Protein AF-A0A7S2PZK2-F1 (afdb_monomer_lite)

Sequence (388 aa):
EVLLDWRWVRRPYMWLWLGFLLGCAALLGAALAYDSWVRKHWWRDECFIMDVPQHLRAPHGCESVRAFCRWQFRAWKALPRASARAFGPRAMVDSVRLRSPVLGVQALLAQRHGLHVEVIQNHVWGAEGYVQLDLASVSHGDLGLVLDAARRDVPSAYAEFFSRLDRRQRLWILFCAVHPAAQVGQFTLRITAAKRAKLLVDCMIGSMTLSSIFIGVLGSATSLRSPDDCASSDAGLALVARFVTCTFFCALVVKVPLALVSIGLRTARGFVHYDALGPRTKRTQLRRWRLGDIAFWTISWILTAALCAYMTAFLANLHKADAFQWAIVFGTVVSKHFVVLPLFLAAHMVFACDITQSRYPDVARFGDPRMCLVMEAADPHPKVEELS

Foldseek 3Di:
DVPDPCVLVPDVVVVVLVVLVVVLVVLLVVLVVLLVVCCVAQDDLCLLAAAQPPVPDDDDDPVVVVVVVCVVVCVVVCVPPVVPPVQPPVNVLVVLLAVLLLLLLLLQLCVVLLAASVCCCQAQQNVPPDRSPCSSLVVHPPVVVSSVVSNVCSVVSLCCRLPPDDLVRSLVSLLLNLFLSNNLRRDDHFAGSSLSSLLLSQLLLQLLLQLLVVCVVVVVFDFQPDDPVSHDPCPDPVLLVVSLVSSVVSSVVSVVVSVCLCRVLSNTRHRDYNVVQDDPGSVVVVVSNVVSVVSSVVVSVVSSVVSSVSVVVSSSGTHPSCSVVSVSNSCSSVCCNRPVVSSVSSNVSSVSVVVSCVVPVVCSNQNDVVSVPRVVPPDDDVVVVVVD

Secondary structure (DSSP, 8-state):
-GGG-GGGTT-HHHHHHHHHHHHHHHHHHHHHHHHHHHHHHT--GGGGEE---GGGPPPPSHHHHHHHHHHHHHHHHHHHHTTTTTS-HHHHHHHHHHHHHHHHHHHHHHHHHTB-HHHIIIIII-TTS----SHHHHT-HHHHHHHHHHHHTHHHHHHIIIII--HHHHHHHHHHHH-HHHHHHSB-SSS-HHHHHHHHHHHHHHHHHHHHHHHHHTT-S-BTTS-GGGS----SHHHHHHHHHHHHHHHHHHHHHHHHHHHHTT-S---EEHHHH-TTHHHHHHHHHHHHHHHHHHHHHHHHHHHHHHHHHHHHHB-STTHHHHHHHHHHHHHIIIIIHHHHHHHHHHHHHHHHHHH-HHHHHH--GGGT-----SS--TTSTT--

pLDDT: mean 82.08, std 16.83, range [34.78, 98.12]

Radius of gyration: 24.7 Å; chains: 1; bounding box: 56×51×89 Å

Structure (mmCIF, N/CA/C/O backbone):
data_AF-A0A7S2PZK2-F1
#
_entry.id   AF-A0A7S2PZK2-F1
#
loop_
_atom_site.group_PDB
_atom_site.id
_atom_site.type_symbol
_atom_site.label_atom_id
_atom_site.label_alt_id
_atom_site.label_comp_id
_atom_site.label_asym_id
_atom_site.label_entity_id
_atom_site.label_seq_id
_atom_site.pdbx_PDB_ins_code
_atom_site.Cartn_x
_atom_site.Cartn_y
_atom_site.Cartn_z
_atom_site.occupancy
_atom_site.B_iso_or_equiv
_atom_site.auth_seq_id
_atom_site.auth_comp_id
_atom_site.auth_asym_id
_atom_site.auth_atom_id
_atom_site.pdbx_PDB_model_num
ATOM 1 N N . GLU A 1 1 ? 6.548 11.453 -40.627 1.00 48.62 1 GLU A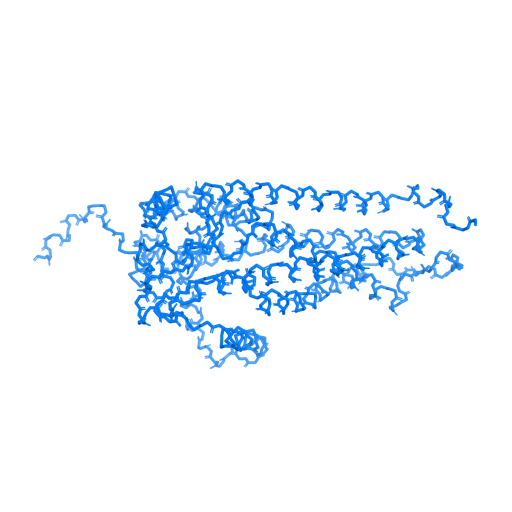 N 1
ATOM 2 C CA . GLU A 1 1 ? 6.796 10.007 -40.844 1.00 48.62 1 GLU A CA 1
ATOM 3 C C . GLU A 1 1 ? 7.460 9.266 -39.673 1.00 48.62 1 GLU A C 1
ATOM 5 O O . GLU A 1 1 ? 7.258 8.070 -39.561 1.00 48.62 1 GLU A O 1
ATOM 10 N N . VAL A 1 2 ? 8.150 9.927 -38.730 1.00 51.34 2 VAL A N 1
ATOM 11 C CA . VAL A 1 2 ? 8.796 9.248 -37.574 1.00 51.34 2 VAL A CA 1
ATOM 12 C C . VAL A 1 2 ? 7.813 8.800 -36.465 1.00 51.34 2 VAL A C 1
ATOM 14 O O . VAL A 1 2 ? 8.166 8.002 -35.604 1.00 51.34 2 VAL A O 1
ATOM 17 N N . LEU A 1 3 ? 6.562 9.273 -36.474 1.00 51.50 3 LEU A N 1
ATOM 18 C CA . LEU A 1 3 ? 5.630 9.107 -35.346 1.00 51.50 3 LEU A CA 1
ATOM 19 C C . LEU A 1 3 ? 4.824 7.794 -35.327 1.00 51.50 3 LEU A C 1
ATOM 21 O O . LEU A 1 3 ? 4.176 7.514 -34.324 1.00 51.50 3 LEU A O 1
ATOM 25 N N . LEU A 1 4 ? 4.866 6.977 -36.384 1.00 57.31 4 LEU A N 1
ATOM 26 C CA . LEU A 1 4 ? 4.028 5.771 -36.517 1.00 57.31 4 LEU A CA 1
ATOM 27 C C . LEU A 1 4 ? 4.799 4.571 -37.088 1.00 57.31 4 LEU A C 1
ATOM 29 O O . LEU A 1 4 ? 4.244 3.747 -37.812 1.00 57.31 4 LEU A O 1
ATOM 33 N N . ASP A 1 5 ? 6.090 4.444 -36.770 1.00 65.56 5 ASP A N 1
ATOM 34 C CA . ASP A 1 5 ? 6.808 3.214 -37.102 1.00 65.56 5 ASP A CA 1
ATOM 35 C C . ASP A 1 5 ? 6.325 2.081 -36.177 1.00 65.56 5 ASP A C 1
ATOM 37 O O . ASP A 1 5 ? 6.736 1.953 -35.024 1.00 65.56 5 ASP A O 1
ATOM 41 N N . TRP A 1 6 ? 5.403 1.250 -36.669 1.00 67.06 6 TRP A N 1
ATOM 42 C CA . TRP A 1 6 ? 4.785 0.128 -35.943 1.00 67.06 6 TRP A CA 1
ATOM 43 C C . TRP A 1 6 ? 5.792 -0.879 -35.357 1.00 67.06 6 TRP A C 1
ATOM 45 O O . TRP A 1 6 ? 5.429 -1.734 -34.544 1.00 67.06 6 TRP A O 1
ATOM 55 N N . ARG A 1 7 ? 7.075 -0.776 -35.720 1.00 71.94 7 ARG A N 1
ATOM 56 C CA . ARG A 1 7 ? 8.180 -1.571 -35.169 1.00 71.94 7 ARG A CA 1
ATOM 57 C C . ARG A 1 7 ? 8.302 -1.476 -33.643 1.00 71.94 7 ARG A C 1
ATOM 59 O O . ARG A 1 7 ? 8.771 -2.438 -33.033 1.00 71.94 7 ARG A O 1
ATOM 66 N N . TRP A 1 8 ? 7.856 -0.388 -33.011 1.00 66.25 8 TRP A N 1
ATOM 67 C CA . TRP A 1 8 ? 7.874 -0.251 -31.544 1.00 66.25 8 TRP A CA 1
ATOM 68 C C . TRP A 1 8 ? 6.895 -1.195 -30.839 1.00 66.25 8 TRP A C 1
ATOM 70 O O . TRP A 1 8 ? 7.238 -1.783 -29.814 1.00 66.25 8 TRP A O 1
ATOM 80 N N . VAL A 1 9 ? 5.708 -1.401 -31.419 1.00 70.00 9 VAL A N 1
ATOM 81 C CA . VAL A 1 9 ? 4.654 -2.266 -30.857 1.00 70.00 9 VAL A CA 1
ATOM 82 C C . VAL A 1 9 ? 5.096 -3.731 -30.821 1.00 70.00 9 VAL A C 1
ATOM 84 O O . VAL A 1 9 ? 4.629 -4.504 -29.997 1.00 70.00 9 VAL A O 1
ATOM 87 N N . ARG A 1 10 ? 6.054 -4.141 -31.659 1.00 76.88 10 ARG A N 1
ATOM 88 C CA . ARG A 1 10 ? 6.563 -5.523 -31.661 1.00 76.88 10 ARG A CA 1
ATOM 89 C C . ARG A 1 10 ? 7.516 -5.844 -30.507 1.00 76.88 10 ARG A C 1
ATOM 91 O O . ARG A 1 10 ? 7.931 -6.993 -30.379 1.00 76.88 10 ARG A O 1
ATOM 98 N N . ARG A 1 11 ? 7.897 -4.870 -29.674 1.00 86.44 11 ARG A N 1
ATOM 99 C CA . ARG A 1 11 ? 8.867 -5.099 -28.595 1.00 86.44 11 ARG A CA 1
ATOM 100 C C . ARG A 1 11 ? 8.163 -5.640 -27.337 1.00 86.44 11 ARG A C 1
ATOM 102 O O . ARG A 1 11 ? 7.216 -5.013 -26.863 1.00 86.44 11 ARG A O 1
ATOM 109 N N . PRO A 1 12 ? 8.617 -6.764 -26.750 1.00 89.81 12 PRO A N 1
ATOM 110 C CA . PRO A 1 12 ? 7.914 -7.434 -25.647 1.00 89.81 12 PRO A CA 1
ATOM 111 C C . PRO A 1 12 ? 7.787 -6.564 -24.388 1.00 89.81 12 PRO A C 1
ATOM 113 O O . PRO A 1 12 ? 6.789 -6.636 -23.677 1.00 89.81 12 PRO A O 1
ATOM 116 N N . TYR A 1 13 ? 8.754 -5.682 -24.132 1.00 91.38 13 TYR A N 1
ATOM 117 C CA . TYR A 1 13 ? 8.702 -4.769 -22.990 1.00 91.38 13 TYR A CA 1
ATOM 118 C C . TYR A 1 13 ? 7.620 -3.688 -23.108 1.00 91.38 13 TYR A C 1
ATOM 120 O O . TYR A 1 13 ? 7.096 -3.247 -22.089 1.00 91.38 13 TYR A O 1
ATOM 128 N N . MET A 1 14 ? 7.231 -3.289 -24.326 1.00 92.44 14 MET A N 1
ATOM 129 C CA . MET A 1 14 ? 6.117 -2.354 -24.516 1.00 92.44 14 MET A CA 1
ATOM 130 C C . MET A 1 14 ? 4.790 -3.015 -24.142 1.00 92.44 14 MET A C 1
ATOM 132 O O . MET A 1 14 ? 3.957 -2.383 -23.499 1.00 92.44 14 MET A O 1
ATOM 136 N N . TRP A 1 15 ? 4.620 -4.302 -24.462 1.00 93.69 15 TRP A N 1
ATOM 137 C CA . TRP A 1 15 ? 3.465 -5.083 -24.013 1.00 93.69 15 TRP A CA 1
ATOM 138 C C . TRP A 1 15 ? 3.445 -5.264 -22.499 1.00 93.69 15 TRP A C 1
ATOM 140 O O . TRP A 1 15 ? 2.386 -5.128 -21.893 1.00 93.69 15 TRP A O 1
ATOM 150 N N . LEU A 1 16 ? 4.603 -5.508 -21.877 1.00 94.69 16 LEU A N 1
ATOM 151 C CA . LEU A 1 16 ? 4.699 -5.594 -20.419 1.00 94.69 16 LEU A CA 1
ATOM 152 C C . LEU A 1 16 ? 4.337 -4.255 -19.752 1.00 94.69 16 LEU A C 1
ATOM 154 O O . LEU A 1 16 ? 3.577 -4.238 -18.784 1.00 94.69 16 LEU A O 1
ATOM 158 N N . TRP A 1 17 ? 4.815 -3.133 -20.298 1.00 96.00 17 TRP A N 1
ATOM 159 C CA . TRP A 1 17 ? 4.452 -1.791 -19.836 1.00 96.00 17 TRP A CA 1
ATOM 160 C C . TRP A 1 17 ? 2.958 -1.495 -20.014 1.00 96.00 17 TRP A C 1
ATOM 162 O O . TRP A 1 17 ? 2.304 -1.042 -19.075 1.00 96.00 17 TRP A O 1
ATOM 172 N N . LEU A 1 18 ? 2.386 -1.807 -21.179 1.00 96.06 18 LEU A N 1
ATOM 173 C CA . LEU A 1 18 ? 0.956 -1.636 -21.439 1.00 96.06 18 LEU A CA 1
ATOM 174 C C . LEU A 1 18 ? 0.105 -2.505 -20.506 1.00 96.06 18 LEU A C 1
ATOM 176 O O . LEU A 1 18 ? -0.847 -2.009 -19.907 1.00 96.06 18 LEU A O 1
ATOM 180 N N . GLY A 1 19 ? 0.466 -3.778 -20.333 1.00 96.50 19 GLY A N 1
ATOM 181 C CA . GLY A 1 19 ? -0.201 -4.688 -19.403 1.00 96.50 19 GLY A CA 1
ATOM 182 C C . GLY A 1 19 ? -0.147 -4.178 -17.963 1.00 96.50 19 GLY A C 1
ATOM 183 O O . GLY A 1 19 ? -1.149 -4.222 -17.252 1.00 96.50 19 GLY A O 1
ATOM 184 N N . PHE A 1 20 ? 0.985 -3.603 -17.551 1.00 97.00 20 PHE A N 1
ATOM 185 C CA . PHE A 1 20 ? 1.113 -2.945 -16.253 1.00 97.00 20 PHE A CA 1
ATOM 186 C C . PHE A 1 20 ? 0.195 -1.722 -16.116 1.00 97.00 20 PHE A C 1
ATOM 188 O O . PHE A 1 20 ? -0.473 -1.580 -15.089 1.00 97.00 20 PHE A O 1
ATOM 195 N N . LEU A 1 21 ? 0.112 -0.861 -17.136 1.00 97.62 21 LEU A N 1
ATOM 196 C CA . LEU A 1 21 ? -0.800 0.288 -17.133 1.00 97.62 21 LEU A CA 1
ATOM 197 C C . LEU A 1 21 ? -2.267 -0.147 -17.058 1.00 97.62 21 LEU A C 1
ATOM 199 O O . LEU A 1 21 ? -3.030 0.425 -16.278 1.00 97.62 21 LEU A O 1
ATOM 203 N N . LEU A 1 22 ? -2.649 -1.186 -17.806 1.00 97.81 22 LEU A N 1
ATOM 204 C CA . LEU A 1 22 ? -3.986 -1.778 -17.743 1.00 97.81 22 LEU A CA 1
ATOM 205 C C . LEU A 1 22 ? -4.276 -2.357 -16.353 1.00 97.81 22 LEU A C 1
ATOM 207 O O . LEU A 1 22 ? -5.345 -2.105 -15.803 1.00 97.81 22 LEU A O 1
ATOM 211 N N . GLY A 1 23 ? -3.315 -3.054 -15.743 1.00 96.94 23 GLY A N 1
ATOM 212 C CA . GLY A 1 23 ? -3.432 -3.549 -14.369 1.00 96.94 23 GLY A CA 1
ATOM 213 C C . GLY A 1 23 ? -3.600 -2.422 -13.344 1.00 96.94 23 GLY A C 1
ATOM 214 O O . GLY A 1 23 ? -4.456 -2.508 -12.464 1.00 96.94 23 GLY A O 1
ATOM 215 N N . CYS A 1 24 ? -2.848 -1.325 -13.484 1.00 97.12 24 CYS A N 1
ATOM 216 C CA . CYS A 1 24 ? -3.005 -0.135 -12.643 1.00 97.12 24 CYS A CA 1
ATOM 217 C C . CYS A 1 24 ? -4.382 0.518 -12.821 1.00 97.12 24 CYS A C 1
ATOM 219 O O . CYS A 1 24 ? -5.011 0.904 -11.834 1.00 97.12 24 CYS A O 1
ATOM 221 N N . ALA A 1 25 ? -4.859 0.628 -14.063 1.00 97.62 25 ALA A N 1
ATOM 222 C CA . ALA A 1 25 ? -6.176 1.174 -14.373 1.00 97.62 25 ALA A CA 1
ATOM 223 C C . ALA A 1 25 ? -7.301 0.291 -13.811 1.00 97.62 25 ALA A C 1
ATOM 225 O O . ALA A 1 25 ? -8.237 0.817 -13.213 1.00 97.62 25 ALA A O 1
ATOM 226 N N . ALA A 1 26 ? -7.180 -1.035 -13.922 1.00 97.75 26 ALA A N 1
ATOM 227 C CA . ALA A 1 26 ? -8.124 -1.991 -13.347 1.00 97.75 26 ALA A CA 1
ATOM 228 C C . ALA A 1 26 ? -8.159 -1.905 -11.814 1.00 97.75 26 ALA A C 1
ATOM 230 O O . ALA A 1 26 ? -9.240 -1.822 -11.232 1.00 97.75 26 ALA A O 1
ATOM 231 N N . LEU A 1 27 ? -6.994 -1.840 -11.157 1.00 96.81 27 LEU A N 1
ATOM 232 C CA . LEU A 1 27 ? -6.902 -1.652 -9.705 1.00 96.81 27 LEU A CA 1
ATOM 233 C C . LEU A 1 27 ? -7.563 -0.338 -9.265 1.00 96.81 27 LEU A C 1
ATOM 235 O O . LEU A 1 27 ? -8.315 -0.320 -8.292 1.00 96.81 27 LEU A O 1
ATOM 239 N N . LEU A 1 28 ? -7.305 0.759 -9.982 1.00 97.75 28 LEU A N 1
ATOM 240 C CA . LEU A 1 28 ? -7.897 2.061 -9.678 1.00 97.75 28 LEU A CA 1
ATOM 241 C C . LEU A 1 28 ? -9.412 2.070 -9.920 1.00 97.75 28 LEU A C 1
ATOM 243 O O . LEU A 1 28 ? -10.152 2.607 -9.099 1.00 97.75 28 LEU A O 1
ATOM 247 N N . GLY A 1 29 ? -9.877 1.449 -11.006 1.00 97.81 29 GLY A N 1
ATOM 248 C CA . GLY A 1 29 ? -11.297 1.290 -11.317 1.00 97.81 29 GLY A CA 1
ATOM 249 C C . GLY A 1 29 ? -12.032 0.476 -10.254 1.00 97.81 29 GLY A C 1
ATOM 250 O O . GLY A 1 29 ? -13.060 0.921 -9.746 1.00 97.81 29 GLY A O 1
ATOM 251 N N . ALA A 1 30 ? -11.464 -0.660 -9.838 1.00 97.44 30 ALA A N 1
ATOM 252 C CA . ALA A 1 30 ? -11.997 -1.473 -8.746 1.00 97.44 30 ALA A CA 1
ATOM 253 C C . ALA A 1 30 ? -12.039 -0.691 -7.423 1.00 97.44 30 ALA A C 1
ATOM 255 O O . ALA A 1 30 ? -13.042 -0.727 -6.713 1.00 97.44 30 ALA A O 1
ATOM 256 N N . ALA A 1 31 ? -10.991 0.078 -7.117 1.00 97.12 31 ALA A N 1
ATOM 257 C CA . ALA A 1 31 ? -10.937 0.906 -5.917 1.00 97.12 31 ALA A CA 1
ATOM 258 C C . ALA A 1 31 ? -11.957 2.061 -5.936 1.00 97.12 31 ALA A C 1
ATOM 260 O O . ALA A 1 31 ? -12.529 2.384 -4.898 1.00 97.12 31 ALA A O 1
ATOM 261 N N . LEU A 1 32 ? -12.216 2.667 -7.100 1.00 96.81 32 LEU A N 1
ATOM 262 C CA . LEU A 1 32 ? -13.259 3.686 -7.284 1.00 96.81 32 LEU A CA 1
ATOM 263 C C . LEU A 1 32 ? -14.666 3.095 -7.142 1.00 96.81 32 LEU A C 1
ATOM 265 O O . LEU A 1 32 ? -15.524 3.714 -6.512 1.00 96.81 32 LEU A O 1
ATOM 269 N N . ALA A 1 33 ? -14.897 1.902 -7.695 1.00 97.00 33 ALA A N 1
ATOM 270 C CA . ALA A 1 33 ? -16.160 1.183 -7.548 1.00 97.00 33 ALA A CA 1
ATOM 271 C C . ALA A 1 33 ? -16.412 0.799 -6.081 1.00 97.00 33 ALA A C 1
ATOM 273 O O . ALA A 1 33 ? -17.498 1.053 -5.557 1.00 97.00 33 ALA A O 1
ATOM 274 N N . TYR A 1 34 ? -15.389 0.272 -5.401 1.00 95.94 34 TYR A N 1
ATOM 275 C CA . TYR A 1 34 ? -15.445 -0.032 -3.972 1.00 95.94 34 TYR A CA 1
ATOM 276 C C . TYR A 1 34 ? -15.707 1.226 -3.142 1.00 95.94 34 TYR A C 1
ATOM 278 O O . TYR A 1 34 ? -16.620 1.228 -2.321 1.00 95.94 34 TYR A O 1
ATOM 286 N N . ASP A 1 35 ? -14.991 2.326 -3.404 1.00 94.62 35 ASP A N 1
ATOM 287 C CA . ASP A 1 35 ? -15.256 3.607 -2.748 1.00 94.62 35 ASP A CA 1
ATOM 288 C C . ASP A 1 35 ? -16.708 4.033 -2.958 1.00 94.62 35 ASP A C 1
ATOM 290 O O . ASP A 1 35 ? -17.385 4.337 -1.985 1.00 94.62 35 ASP A O 1
ATOM 294 N N . SER A 1 36 ? -17.216 4.024 -4.193 1.00 94.62 36 SER A N 1
ATOM 295 C CA . SER A 1 36 ? -18.606 4.391 -4.493 1.00 94.62 36 SER A CA 1
ATOM 296 C C . SER A 1 36 ? -19.611 3.563 -3.684 1.00 94.62 36 SER A C 1
ATOM 298 O O . SER A 1 36 ? -20.526 4.127 -3.076 1.00 94.62 36 SER A O 1
ATOM 300 N N . TRP A 1 37 ? -19.397 2.246 -3.605 1.00 94.94 37 TRP A N 1
ATOM 301 C CA . TRP A 1 37 ? -20.218 1.347 -2.797 1.00 94.94 37 TRP A CA 1
ATOM 302 C C . TRP A 1 37 ? -20.138 1.688 -1.303 1.00 94.94 37 TRP A C 1
ATOM 304 O O . TRP A 1 37 ? -21.176 1.867 -0.662 1.00 94.94 37 TRP A O 1
ATOM 314 N N . VAL A 1 38 ? -18.931 1.873 -0.765 1.00 91.69 38 VAL A N 1
ATOM 315 C CA . VAL A 1 38 ? -18.702 2.254 0.637 1.00 91.69 38 VAL A CA 1
ATOM 316 C C . VAL A 1 38 ? -19.349 3.605 0.957 1.00 91.69 38 VAL A C 1
ATOM 318 O O . VAL A 1 38 ? -20.008 3.738 1.987 1.00 91.69 38 VAL A O 1
ATOM 321 N N . ARG A 1 39 ? -19.231 4.607 0.074 1.00 90.19 39 ARG A N 1
ATOM 322 C CA . ARG A 1 39 ? -19.838 5.939 0.267 1.00 90.19 39 ARG A CA 1
ATOM 323 C C . ARG A 1 39 ? -21.365 5.889 0.311 1.00 90.19 39 ARG A C 1
ATOM 325 O O . ARG A 1 39 ? -22.004 6.742 0.923 1.00 90.19 39 ARG A O 1
ATOM 332 N N . LYS A 1 40 ? -21.961 4.921 -0.385 1.00 90.88 40 LYS A N 1
ATOM 333 C CA . LYS A 1 40 ? -23.413 4.753 -0.419 1.00 90.88 40 LYS A CA 1
ATOM 334 C C . LYS A 1 40 ? -23.942 4.128 0.874 1.00 90.88 40 LYS A C 1
ATOM 336 O O . LYS A 1 40 ? -24.995 4.559 1.337 1.00 90.88 40 LYS A O 1
ATOM 341 N N . HIS A 1 41 ? -23.221 3.161 1.443 1.00 88.38 41 HIS A N 1
ATOM 342 C CA . HIS A 1 41 ? -23.722 2.346 2.556 1.00 88.38 41 HIS A CA 1
ATOM 343 C C . HIS A 1 41 ? -23.123 2.730 3.914 1.00 88.38 41 HIS A C 1
ATOM 345 O O . HIS A 1 41 ? -23.852 2.846 4.893 1.00 88.38 41 HIS A O 1
ATOM 351 N N . TRP A 1 42 ? -21.809 2.942 3.994 1.00 83.94 42 TRP A N 1
ATOM 352 C CA . TRP A 1 42 ? -21.089 2.995 5.275 1.00 83.94 42 TRP A CA 1
ATOM 353 C C . TRP A 1 42 ? -20.475 4.357 5.595 1.00 83.94 42 TRP A C 1
ATOM 355 O O . TRP A 1 42 ? -20.077 4.588 6.734 1.00 83.94 42 TRP A O 1
ATOM 365 N N . TRP A 1 43 ? -20.327 5.248 4.607 1.00 82.88 43 TRP A N 1
ATOM 366 C CA . TRP A 1 43 ? -19.441 6.402 4.759 1.00 82.88 43 TRP A CA 1
ATOM 367 C C . TRP A 1 43 ? -19.959 7.688 4.116 1.00 82.88 43 TRP A C 1
ATOM 369 O O . TRP A 1 43 ? -20.143 7.775 2.904 1.00 82.88 43 TRP A O 1
ATOM 379 N N . ARG A 1 44 ? -20.081 8.753 4.911 1.00 87.19 44 ARG A N 1
ATOM 380 C CA . ARG A 1 44 ? -20.285 10.123 4.420 1.00 87.19 44 ARG A CA 1
ATOM 381 C C . ARG A 1 44 ? -19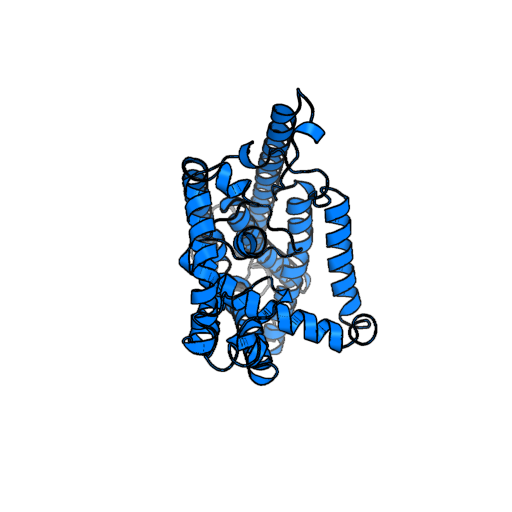.258 11.046 5.063 1.00 87.19 44 ARG A C 1
ATOM 383 O O . ARG A 1 44 ? -18.942 10.901 6.236 1.00 87.19 44 ARG A O 1
ATOM 390 N N . ASP A 1 45 ? -18.776 12.045 4.319 1.00 86.75 45 ASP A N 1
ATOM 391 C CA . ASP A 1 45 ? -17.819 13.033 4.854 1.00 86.75 45 ASP A CA 1
ATOM 392 C C . ASP A 1 45 ? -18.366 13.751 6.107 1.00 86.75 45 ASP A C 1
ATOM 394 O O . ASP A 1 45 ? -17.604 14.211 6.953 1.00 86.75 45 ASP A O 1
ATOM 398 N N . GLU A 1 46 ? -19.690 13.837 6.249 1.00 85.75 46 GLU A N 1
ATOM 399 C CA . GLU A 1 46 ? -20.343 14.456 7.404 1.00 85.75 46 GLU A CA 1
ATOM 400 C C . GLU A 1 46 ? -20.100 13.705 8.716 1.00 85.75 46 GLU A C 1
ATOM 402 O O . GLU A 1 46 ? -20.100 14.341 9.764 1.00 85.75 46 GLU A O 1
ATOM 407 N N . CYS A 1 47 ? -19.805 12.402 8.660 1.00 80.44 47 CYS A N 1
ATOM 408 C CA . CYS A 1 47 ? -19.506 11.577 9.832 1.00 80.44 47 CYS A CA 1
ATOM 409 C C . CYS A 1 47 ? -18.210 11.994 10.542 1.00 80.44 47 CYS A C 1
ATOM 411 O O . CYS A 1 47 ? -17.984 11.601 11.676 1.00 80.44 47 CYS A O 1
ATOM 413 N N . PHE A 1 48 ? -17.347 12.797 9.911 1.00 78.44 48 PHE A N 1
ATOM 414 C CA . PHE A 1 48 ? -16.163 13.348 10.578 1.00 78.44 48 PHE A CA 1
ATOM 415 C C . PHE A 1 48 ? -16.455 14.615 11.373 1.00 78.44 48 PHE A C 1
ATOM 417 O O . PHE A 1 48 ? -15.561 15.097 12.061 1.00 78.44 48 PHE A O 1
ATOM 424 N N . ILE A 1 49 ? -17.647 15.198 11.259 1.00 81.88 49 ILE A N 1
ATOM 425 C CA . ILE A 1 49 ? -18.005 16.440 11.944 1.00 81.88 49 ILE A CA 1
ATOM 426 C C . ILE A 1 49 ? -18.926 16.059 13.098 1.00 81.88 49 ILE A C 1
ATOM 428 O O . ILE A 1 49 ? -20.106 15.801 12.879 1.00 81.88 49 ILE A O 1
ATOM 432 N N . MET A 1 50 ? -18.368 15.969 14.303 1.00 77.19 50 MET A N 1
ATOM 433 C CA . MET A 1 50 ? -19.053 15.397 15.467 1.00 77.19 50 MET A CA 1
ATOM 434 C C . MET A 1 50 ? -18.775 16.198 16.733 1.00 77.19 50 MET A C 1
ATOM 436 O O . MET A 1 50 ? -17.749 16.869 16.832 1.00 77.19 50 MET A O 1
ATOM 440 N N . ASP A 1 51 ? -19.616 16.052 17.749 1.00 71.44 51 ASP A N 1
ATOM 441 C CA . ASP A 1 51 ? -19.377 16.625 19.074 1.00 71.44 51 ASP A CA 1
ATOM 442 C C . ASP A 1 51 ? -18.353 15.798 19.862 1.00 71.44 51 ASP A C 1
ATOM 444 O O . ASP A 1 51 ? -18.680 15.066 20.786 1.00 71.44 51 ASP A O 1
ATOM 448 N N . VAL A 1 52 ? -17.076 15.888 19.470 1.00 64.94 52 VAL A N 1
ATOM 449 C CA . VAL A 1 52 ? -15.961 15.287 20.223 1.00 64.94 52 VAL A CA 1
ATOM 450 C C . VAL A 1 52 ? -15.584 16.161 21.434 1.00 64.94 52 VAL A C 1
ATOM 452 O O . VAL A 1 52 ? -15.144 17.298 21.230 1.00 64.94 52 VAL A O 1
ATOM 455 N N . PRO A 1 53 ? -15.665 15.654 22.679 1.00 65.50 53 PRO A N 1
ATOM 456 C CA . PRO A 1 53 ? -15.231 16.380 23.872 1.00 65.50 53 PRO A CA 1
ATOM 457 C C . PRO A 1 53 ? -13.823 16.975 23.726 1.00 65.50 53 PRO A C 1
ATOM 459 O O . PRO A 1 53 ? -12.919 16.344 23.176 1.00 65.50 53 PRO A O 1
ATOM 462 N N . GLN A 1 54 ? -13.607 18.195 24.234 1.00 63.09 54 GLN A N 1
ATOM 463 C CA . GLN A 1 54 ? -12.366 18.945 23.978 1.00 63.09 54 GLN A CA 1
ATOM 464 C C . GLN A 1 54 ? -11.092 18.232 24.452 1.00 63.09 54 GLN A C 1
ATOM 466 O O . GLN A 1 54 ? -10.041 18.387 23.833 1.00 63.09 54 GLN A O 1
ATOM 471 N N . HIS A 1 55 ? -11.196 17.433 25.515 1.00 63.66 55 HIS A N 1
ATOM 472 C CA . HIS A 1 55 ? -10.086 16.671 26.085 1.00 63.66 55 HIS A CA 1
ATOM 473 C C . HIS A 1 55 ? -9.677 15.450 25.237 1.00 63.66 55 HIS A C 1
ATOM 475 O O . HIS A 1 55 ? -8.613 14.892 25.470 1.00 63.66 55 HIS A O 1
ATOM 481 N N . LEU A 1 56 ? -10.475 15.063 24.232 1.00 54.72 56 LEU A N 1
ATOM 482 C CA . LEU A 1 56 ? -10.216 13.924 23.334 1.00 54.72 56 LEU A CA 1
ATOM 483 C C . LEU A 1 56 ? -9.675 14.354 21.957 1.00 54.72 56 LEU A C 1
ATOM 485 O O . LEU A 1 56 ? -9.685 13.582 20.995 1.00 54.72 56 LEU A O 1
ATOM 489 N N . ARG A 1 57 ? -9.235 15.610 21.818 1.00 56.00 57 ARG A N 1
ATOM 490 C CA . ARG A 1 57 ? -8.747 16.151 20.544 1.00 56.00 57 ARG A CA 1
ATOM 491 C C . ARG A 1 57 ? -7.319 15.686 20.264 1.00 56.00 57 ARG A C 1
ATOM 493 O O . ARG A 1 57 ? -6.382 16.097 20.940 1.00 56.00 57 ARG A O 1
ATOM 500 N N . ALA A 1 58 ? -7.134 14.929 19.184 1.00 53.25 58 ALA A N 1
ATOM 501 C CA . ALA A 1 58 ? -5.808 14.752 18.603 1.00 53.25 58 ALA A CA 1
ATOM 502 C C . ALA A 1 58 ? -5.325 16.086 17.987 1.00 53.25 58 ALA A C 1
ATOM 504 O O . ALA A 1 58 ? -6.116 16.781 17.338 1.00 53.25 58 ALA A O 1
ATOM 505 N N . PRO A 1 59 ? -4.039 16.462 18.124 1.00 51.47 59 PRO A N 1
ATOM 506 C CA . PRO A 1 59 ? -3.510 17.658 17.478 1.00 51.47 59 PRO A CA 1
ATOM 507 C C . PRO A 1 59 ? -3.615 17.518 15.951 1.00 51.47 59 PRO A C 1
ATOM 509 O O . PRO A 1 59 ? -3.003 16.644 15.332 1.00 51.47 59 PRO A O 1
ATOM 512 N N . HIS A 1 60 ? -4.414 18.380 15.321 1.00 48.59 60 HIS A N 1
ATOM 513 C CA . HIS A 1 60 ? -4.636 18.385 13.875 1.00 48.59 60 HIS A CA 1
ATOM 514 C C . HIS A 1 60 ? -3.865 19.512 13.177 1.00 48.59 60 HIS A C 1
ATOM 516 O O . HIS A 1 60 ? -3.807 20.645 13.647 1.00 48.59 60 HIS A O 1
ATOM 522 N N . GLY A 1 61 ? -3.329 19.229 11.984 1.00 53.28 61 GLY A N 1
ATOM 523 C CA . GLY A 1 61 ? -2.788 20.244 11.075 1.00 53.28 61 GLY A CA 1
ATOM 524 C C . GLY A 1 61 ? -1.262 20.301 11.039 1.00 53.28 61 GLY A C 1
ATOM 525 O O . GLY A 1 61 ? -0.593 19.275 11.034 1.00 53.28 61 GLY A O 1
ATOM 526 N N . CYS A 1 62 ? -0.690 21.506 10.958 1.00 44.31 62 CYS A N 1
ATOM 527 C CA . CYS A 1 62 ? 0.759 21.693 10.790 1.00 44.31 62 CYS A CA 1
ATOM 528 C C . CYS A 1 62 ? 1.567 21.044 11.932 1.00 44.31 62 CYS A C 1
ATOM 530 O O . CYS A 1 62 ? 2.704 20.629 11.731 1.00 44.31 62 CYS A O 1
ATOM 532 N N . GLU A 1 63 ? 0.965 20.872 13.111 1.00 47.00 63 GLU A N 1
ATOM 533 C CA . GLU A 1 63 ? 1.568 20.152 14.232 1.00 47.00 63 GLU A CA 1
ATOM 534 C C . GLU A 1 63 ? 1.662 18.644 14.025 1.00 47.00 63 GLU A C 1
ATOM 536 O O . GLU A 1 63 ? 2.695 18.078 14.373 1.00 47.00 63 GLU A O 1
ATOM 541 N N . SER A 1 64 ? 0.671 17.997 13.399 1.00 45.31 64 SER A N 1
ATOM 542 C CA . SER A 1 64 ? 0.763 16.574 13.050 1.00 45.31 64 SER A CA 1
ATOM 543 C C . SER A 1 64 ? 1.792 16.354 11.942 1.00 45.31 64 SER A C 1
ATOM 545 O O . SER A 1 64 ? 2.539 15.381 11.981 1.00 45.31 64 SER A O 1
ATOM 547 N N . VAL A 1 65 ? 1.907 17.298 10.999 1.00 45.97 65 VAL A N 1
ATOM 548 C CA . VAL A 1 65 ? 2.976 17.304 9.983 1.00 45.97 65 VAL A CA 1
ATOM 549 C C . VAL A 1 65 ? 4.338 17.480 10.640 1.00 45.97 65 VAL A C 1
ATOM 551 O O . VAL A 1 65 ? 5.244 16.697 10.386 1.00 45.97 65 VAL A O 1
ATOM 554 N N . ARG A 1 66 ? 4.491 18.450 11.548 1.00 55.47 66 ARG A N 1
ATOM 555 C CA . ARG A 1 66 ? 5.724 18.627 12.327 1.00 55.47 66 ARG A CA 1
ATOM 556 C C . ARG A 1 66 ? 6.009 17.418 13.208 1.00 55.47 66 ARG A C 1
ATOM 558 O O . ARG A 1 66 ? 7.172 17.092 13.388 1.00 55.47 66 ARG A O 1
ATOM 565 N N . ALA A 1 67 ? 5.008 16.760 13.784 1.00 50.44 67 ALA A N 1
ATOM 566 C CA . ALA A 1 67 ? 5.181 15.559 14.598 1.00 50.44 67 ALA A CA 1
ATOM 567 C C . ALA A 1 67 ? 5.617 14.366 13.741 1.00 50.44 67 ALA A C 1
ATOM 569 O O . ALA A 1 67 ? 6.574 13.696 14.108 1.00 50.44 67 ALA A O 1
ATOM 570 N N . PHE A 1 68 ? 5.012 14.165 12.569 1.00 45.94 68 PHE A N 1
ATOM 571 C CA . PHE A 1 68 ? 5.403 13.131 11.612 1.00 45.94 68 PHE A CA 1
ATOM 572 C C . PHE A 1 68 ? 6.790 13.392 11.019 1.00 45.94 68 PHE A C 1
ATOM 574 O O . PHE A 1 68 ? 7.625 12.496 11.026 1.00 45.94 68 PHE A O 1
ATOM 581 N N . CYS A 1 69 ? 7.085 14.621 10.587 1.00 49.28 69 CYS A N 1
ATOM 582 C CA . CYS A 1 69 ? 8.417 15.011 10.126 1.00 49.28 69 CYS A CA 1
ATOM 583 C C . CYS A 1 69 ? 9.449 14.869 11.247 1.00 49.28 69 CYS A C 1
ATOM 585 O O . CYS A 1 69 ? 10.528 14.344 11.004 1.00 49.28 69 CYS A O 1
ATOM 587 N N . ARG A 1 70 ? 9.123 15.253 12.491 1.00 61.78 70 ARG A N 1
ATOM 588 C CA . ARG A 1 70 ? 9.995 15.011 13.653 1.00 61.78 70 ARG A CA 1
ATOM 589 C C . ARG A 1 70 ? 10.160 13.522 13.929 1.00 61.78 70 ARG A C 1
ATOM 591 O O . ARG A 1 70 ? 11.266 13.125 14.254 1.00 61.78 70 ARG A O 1
ATOM 598 N N . TRP A 1 71 ? 9.122 12.703 13.790 1.00 54.53 71 TRP A N 1
ATOM 599 C CA . TRP A 1 71 ? 9.196 11.257 13.998 1.00 54.53 71 TRP A CA 1
ATOM 600 C C . TRP A 1 71 ? 10.028 10.569 12.910 1.00 54.53 71 TRP A C 1
ATOM 602 O O . TRP A 1 71 ? 10.957 9.852 13.251 1.00 54.53 71 TRP A O 1
ATOM 612 N N . GLN A 1 72 ? 9.789 10.865 11.630 1.00 47.16 72 GLN A N 1
ATOM 613 C CA . GLN A 1 72 ? 10.592 10.402 10.490 1.00 47.16 72 GLN A CA 1
ATOM 614 C C . GLN A 1 72 ? 12.050 10.842 10.632 1.00 47.16 72 GLN A C 1
ATOM 616 O O . GLN A 1 72 ? 12.959 10.027 10.536 1.00 47.16 72 GLN A O 1
ATOM 621 N N . PHE A 1 73 ? 12.287 12.119 10.933 1.00 50.38 73 PHE A N 1
ATOM 622 C CA . PHE A 1 73 ? 13.632 12.659 11.114 1.00 50.38 73 PHE A CA 1
ATOM 623 C C . PHE A 1 73 ? 14.327 12.075 12.346 1.00 50.38 73 PHE A C 1
ATOM 625 O O . PHE A 1 73 ? 15.529 11.830 12.303 1.00 50.38 73 PHE A O 1
ATOM 632 N N . ARG A 1 74 ? 13.590 11.797 13.431 1.00 52.38 74 ARG A N 1
ATOM 633 C CA . ARG A 1 74 ? 14.103 11.079 14.608 1.00 52.38 74 ARG A CA 1
ATOM 634 C C . ARG A 1 74 ? 14.405 9.623 14.280 1.00 52.38 74 ARG A C 1
ATOM 636 O O . ARG A 1 74 ? 15.479 9.176 14.642 1.00 52.38 74 ARG A O 1
ATOM 643 N N . ALA A 1 75 ? 13.531 8.914 13.571 1.00 47.78 75 ALA A N 1
ATOM 644 C CA . ALA A 1 75 ? 13.751 7.534 13.145 1.00 47.78 75 ALA A CA 1
ATOM 645 C C . ALA A 1 75 ? 14.972 7.432 12.217 1.00 47.78 75 ALA A C 1
ATOM 647 O O . ALA A 1 75 ? 15.837 6.586 12.416 1.00 47.78 75 ALA A O 1
ATOM 648 N N . TRP A 1 76 ? 15.102 8.363 11.271 1.00 46.84 76 TRP A N 1
ATOM 649 C CA . TRP A 1 76 ? 16.209 8.409 10.318 1.00 46.84 76 TRP A CA 1
ATOM 650 C C . TRP A 1 76 ? 17.535 8.827 10.971 1.00 46.84 76 TRP A C 1
ATOM 652 O O . TRP A 1 76 ? 18.558 8.186 10.745 1.00 46.84 76 TRP A O 1
ATOM 662 N N . LYS A 1 77 ? 17.530 9.828 11.869 1.00 48.97 77 LYS A N 1
ATOM 663 C CA . LYS A 1 77 ? 18.704 10.165 12.701 1.00 48.97 77 LYS A CA 1
ATOM 664 C C . LYS A 1 77 ? 19.051 9.071 13.715 1.00 48.97 77 LYS A C 1
ATOM 666 O O . LYS A 1 77 ? 20.211 8.965 14.111 1.00 48.97 77 LYS A O 1
ATOM 671 N N . ALA A 1 78 ? 18.075 8.275 14.148 1.00 45.53 78 ALA A N 1
ATOM 672 C CA . ALA A 1 78 ? 18.286 7.208 15.117 1.00 45.53 78 ALA A CA 1
ATOM 673 C C . ALA A 1 78 ? 18.931 5.956 14.520 1.00 45.53 78 ALA A C 1
ATOM 675 O O . ALA A 1 78 ? 19.581 5.234 15.275 1.00 45.53 78 ALA A O 1
ATOM 676 N N . LEU A 1 79 ? 18.824 5.737 13.204 1.00 50.25 79 LEU A N 1
ATOM 677 C CA . LEU A 1 79 ? 19.352 4.536 12.551 1.00 50.25 79 LEU A CA 1
ATOM 678 C C . LEU A 1 79 ? 20.870 4.328 12.751 1.00 50.25 79 LEU A C 1
ATOM 680 O O . LEU A 1 79 ? 21.244 3.198 13.049 1.00 50.25 79 LEU A O 1
ATOM 684 N N . PRO A 1 80 ? 21.751 5.351 12.647 1.00 48.12 80 PRO A N 1
ATOM 685 C CA . PRO A 1 80 ? 23.193 5.108 12.781 1.00 48.12 80 PRO A CA 1
ATOM 686 C C . PRO A 1 80 ? 23.789 5.450 14.158 1.00 48.12 80 PRO A C 1
ATOM 688 O O . PRO A 1 80 ? 24.871 4.967 14.473 1.00 48.12 80 PRO A O 1
ATOM 691 N N . ARG A 1 81 ? 23.159 6.320 14.973 1.00 48.66 81 ARG A N 1
ATOM 692 C CA . ARG A 1 81 ? 23.787 6.845 16.215 1.00 48.66 81 ARG A CA 1
ATOM 693 C C . ARG A 1 81 ? 22.902 6.894 17.468 1.00 48.66 81 ARG A C 1
ATOM 695 O O . ARG A 1 81 ? 23.452 7.038 18.556 1.00 48.66 81 ARG A O 1
ATOM 702 N N . ALA A 1 82 ? 21.572 6.767 17.369 1.00 42.78 82 ALA A N 1
ATOM 703 C CA . ALA A 1 82 ? 20.682 6.888 18.540 1.00 42.78 82 ALA A CA 1
ATOM 704 C C . ALA A 1 82 ? 20.031 5.571 19.000 1.00 42.78 82 ALA A C 1
ATOM 706 O O . ALA A 1 82 ? 19.478 5.544 20.101 1.00 42.78 82 ALA A O 1
ATOM 707 N N . SER A 1 83 ? 20.164 4.482 18.234 1.00 45.50 83 SER A N 1
ATOM 708 C CA . SER A 1 83 ? 19.769 3.126 18.652 1.00 45.50 83 SER A CA 1
ATOM 709 C C . SER A 1 83 ? 20.502 2.635 19.909 1.00 45.50 83 SER A C 1
ATOM 711 O O . SER A 1 83 ? 19.983 1.782 20.615 1.00 45.50 83 SER A O 1
ATOM 713 N N . ALA A 1 84 ? 21.661 3.213 20.242 1.00 48.81 84 ALA A N 1
ATOM 714 C CA . ALA A 1 84 ? 22.421 2.844 21.435 1.00 48.81 84 ALA A CA 1
ATOM 715 C C . ALA A 1 84 ? 22.150 3.714 22.682 1.00 48.81 84 ALA A C 1
ATOM 717 O O . ALA A 1 84 ? 22.513 3.298 23.777 1.00 48.81 84 ALA A O 1
ATOM 718 N N . ARG A 1 85 ? 21.572 4.925 22.560 1.00 49.19 85 ARG A N 1
ATOM 719 C CA . ARG A 1 85 ? 21.519 5.885 23.694 1.00 49.19 85 ARG A CA 1
ATOM 720 C C . ARG A 1 85 ? 20.163 6.537 23.986 1.00 49.19 85 ARG A C 1
ATOM 722 O O . ARG A 1 85 ? 19.942 6.903 25.132 1.00 49.19 85 ARG A O 1
ATOM 729 N N . ALA A 1 86 ? 19.269 6.716 23.008 1.00 48.62 86 ALA A N 1
ATOM 730 C CA . ALA A 1 86 ? 18.048 7.520 23.214 1.00 48.62 86 ALA A CA 1
ATOM 731 C C . ALA A 1 86 ? 16.801 6.691 23.563 1.00 48.62 86 ALA A C 1
ATOM 733 O O . ALA A 1 86 ? 15.922 7.163 24.276 1.00 48.62 86 ALA A O 1
ATOM 734 N N . PHE A 1 87 ? 16.738 5.447 23.096 1.00 45.34 87 PHE A N 1
ATOM 735 C CA . PHE A 1 87 ? 15.848 4.435 23.645 1.00 45.34 87 PHE A CA 1
ATOM 736 C C . PHE A 1 87 ? 16.760 3.421 24.304 1.00 45.34 87 PHE A C 1
ATOM 738 O O . PHE A 1 87 ? 17.492 2.721 23.608 1.00 45.34 87 PHE A O 1
ATOM 745 N N . GLY A 1 88 ? 16.765 3.364 25.638 1.00 53.75 88 GLY A N 1
ATOM 746 C CA . GLY A 1 88 ? 17.417 2.246 26.306 1.00 53.75 88 GLY A CA 1
ATOM 747 C C . GLY A 1 88 ? 16.888 0.951 25.672 1.00 53.75 88 GLY A C 1
ATOM 748 O O . GLY A 1 88 ? 15.682 0.886 25.410 1.00 53.75 88 GLY A O 1
ATOM 749 N N . PRO A 1 89 ? 17.734 -0.057 25.394 1.00 66.38 89 PRO A N 1
ATOM 750 C CA . PRO A 1 89 ? 17.322 -1.287 24.712 1.00 66.38 89 PRO A CA 1
ATOM 751 C C . PRO A 1 89 ? 16.044 -1.896 25.310 1.00 66.38 89 PRO A C 1
ATOM 753 O O . PRO A 1 89 ? 15.224 -2.441 24.582 1.00 66.38 89 PRO A O 1
ATOM 756 N N . ARG A 1 90 ? 15.806 -1.684 26.611 1.00 73.06 90 ARG A N 1
ATOM 757 C CA . ARG A 1 90 ? 14.567 -2.040 27.314 1.00 73.06 90 ARG A CA 1
ATOM 758 C C . ARG A 1 90 ? 13.303 -1.372 26.754 1.00 73.06 90 ARG A C 1
ATOM 760 O O . ARG A 1 90 ? 12.373 -2.083 26.421 1.00 73.06 90 ARG A O 1
ATOM 767 N N . ALA A 1 91 ? 13.268 -0.053 26.552 1.00 70.50 91 ALA A N 1
ATOM 768 C CA . ALA A 1 91 ? 12.059 0.645 26.087 1.00 70.50 91 ALA A CA 1
ATOM 769 C C . ALA A 1 91 ? 11.665 0.271 24.645 1.00 70.50 91 ALA A C 1
ATOM 771 O O . ALA A 1 91 ? 10.480 0.200 24.306 1.00 70.50 91 ALA A O 1
ATOM 772 N N . MET A 1 92 ? 12.661 0.018 23.788 1.00 69.44 92 MET A N 1
ATOM 773 C CA . MET A 1 92 ? 12.422 -0.485 22.434 1.00 69.44 92 MET A CA 1
ATOM 774 C C . MET A 1 92 ? 11.910 -1.928 22.471 1.00 69.44 92 MET A C 1
ATOM 776 O O . MET A 1 92 ? 10.927 -2.232 21.798 1.00 69.44 92 MET A O 1
ATOM 780 N N . VAL A 1 93 ? 12.530 -2.790 23.284 1.00 75.00 93 VAL A N 1
ATOM 781 C CA . VAL A 1 93 ? 12.078 -4.173 23.488 1.00 75.00 93 VAL A CA 1
ATOM 782 C C . VAL A 1 93 ? 10.660 -4.202 24.050 1.00 75.00 93 VAL A C 1
ATOM 784 O O . VAL A 1 93 ? 9.839 -4.930 23.512 1.00 75.00 93 VAL A O 1
ATOM 787 N N . ASP A 1 94 ? 10.328 -3.362 25.030 1.00 76.06 94 ASP A N 1
ATOM 788 C CA . ASP A 1 94 ? 8.984 -3.274 25.610 1.00 76.06 94 ASP A CA 1
ATOM 789 C C . ASP A 1 94 ? 7.951 -2.796 24.581 1.00 76.06 94 ASP A C 1
ATOM 791 O O . ASP A 1 94 ? 6.858 -3.351 24.483 1.00 76.06 94 ASP A O 1
ATOM 795 N N . SER A 1 95 ? 8.304 -1.818 23.741 1.00 73.38 95 SER A N 1
ATOM 796 C CA . SER A 1 95 ? 7.414 -1.342 22.674 1.00 73.38 95 SER A CA 1
ATOM 797 C C . SER A 1 95 ? 7.155 -2.416 21.615 1.00 73.38 95 SER A C 1
ATOM 799 O O . SER A 1 95 ? 6.019 -2.582 21.171 1.00 73.38 95 SER A O 1
ATOM 801 N N . VAL A 1 96 ? 8.193 -3.150 21.205 1.00 73.31 96 VAL A N 1
ATOM 802 C CA . VAL A 1 96 ? 8.074 -4.249 20.232 1.00 73.31 96 VAL A CA 1
ATOM 803 C C . VAL A 1 96 ? 7.310 -5.425 20.844 1.00 73.31 96 VAL A C 1
ATOM 805 O O . VAL A 1 96 ? 6.412 -5.962 20.194 1.00 73.31 96 VAL A O 1
ATOM 808 N N . ARG A 1 97 ? 7.608 -5.771 22.102 1.00 79.81 97 ARG A N 1
ATOM 809 C CA . ARG A 1 97 ? 6.934 -6.811 22.892 1.00 79.81 97 ARG A CA 1
ATOM 810 C C . ARG A 1 97 ? 5.437 -6.562 22.971 1.00 79.81 97 ARG A C 1
ATOM 812 O O . ARG A 1 97 ? 4.662 -7.490 22.791 1.00 79.81 97 ARG A O 1
ATOM 819 N N . LEU A 1 98 ? 5.024 -5.324 23.231 1.00 81.38 98 LEU A N 1
ATOM 820 C CA . LEU A 1 98 ? 3.607 -5.007 23.374 1.00 81.38 98 LEU A CA 1
ATOM 821 C C . LEU A 1 98 ? 2.904 -4.882 22.018 1.00 81.38 98 LEU A C 1
ATOM 823 O O . LEU A 1 98 ? 1.792 -5.368 21.850 1.00 81.38 98 LEU A O 1
ATOM 827 N N . ARG A 1 99 ? 3.539 -4.255 21.022 1.00 83.94 99 ARG A N 1
ATOM 828 C CA . ARG A 1 99 ? 2.868 -3.962 19.745 1.00 83.94 99 ARG A CA 1
ATOM 829 C C . ARG A 1 99 ? 2.759 -5.159 18.811 1.00 83.94 99 ARG A C 1
ATOM 831 O O . ARG A 1 99 ? 1.800 -5.223 18.052 1.00 83.94 99 ARG A O 1
ATOM 838 N N . SER A 1 100 ? 3.714 -6.086 18.834 1.00 86.81 100 SER A N 1
ATOM 839 C CA . SER A 1 100 ? 3.724 -7.190 17.860 1.00 86.81 100 SER A CA 1
ATOM 840 C C . SER A 1 100 ? 2.538 -8.149 18.043 1.00 86.81 100 SER A C 1
ATOM 842 O O . SER A 1 100 ? 1.841 -8.386 17.055 1.00 86.81 100 SER A O 1
ATOM 844 N N . PRO A 1 101 ? 2.218 -8.618 19.272 1.00 89.12 101 PRO A N 1
ATOM 845 C CA . PRO A 1 101 ? 1.006 -9.396 19.535 1.00 89.12 101 PRO A CA 1
ATOM 846 C C . PRO A 1 101 ? -0.270 -8.693 19.087 1.00 89.12 101 PRO A C 1
ATOM 848 O O . PRO A 1 101 ? -1.103 -9.284 18.407 1.00 89.12 101 PRO A O 1
ATOM 851 N N . VAL A 1 102 ? -0.382 -7.407 19.428 1.00 89.69 102 VAL A N 1
ATOM 852 C CA . VAL A 1 102 ? -1.536 -6.572 19.090 1.00 89.69 102 VAL A CA 1
ATOM 853 C C . VAL A 1 102 ? -1.721 -6.514 17.578 1.00 89.69 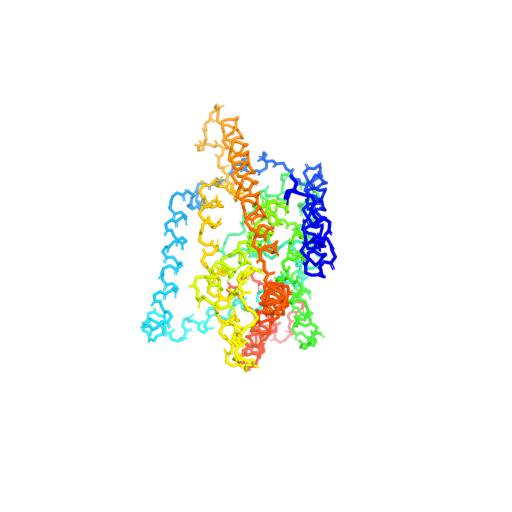102 VAL A C 1
ATOM 855 O O . VAL A 1 102 ? -2.807 -6.793 17.085 1.00 89.69 102 VAL A O 1
ATOM 858 N N . LEU A 1 103 ? -0.657 -6.240 16.822 1.00 90.25 103 LEU A N 1
ATOM 859 C CA . LEU A 1 103 ? -0.721 -6.192 15.360 1.00 90.25 103 LEU A CA 1
ATOM 860 C C . LEU A 1 103 ? -1.099 -7.543 14.739 1.00 90.25 103 LEU A C 1
ATOM 862 O O . LEU A 1 103 ? -1.822 -7.560 13.746 1.00 90.25 103 LEU A O 1
ATOM 866 N N . GLY A 1 104 ? -0.653 -8.661 15.319 1.00 93.69 104 GLY A N 1
ATOM 867 C CA . GLY A 1 104 ? -1.055 -10.004 14.892 1.00 93.69 104 GLY A CA 1
ATOM 868 C C . GLY A 1 104 ? -2.560 -10.237 15.021 1.00 93.69 104 GLY A C 1
ATOM 869 O O . GLY A 1 104 ? -3.222 -10.627 14.057 1.00 93.69 104 GLY A O 1
ATOM 870 N N . VAL A 1 105 ? -3.122 -9.909 16.184 1.00 94.31 105 VAL A N 1
ATOM 871 C CA . VAL A 1 105 ? -4.563 -10.047 16.449 1.00 94.31 105 VAL A CA 1
ATOM 872 C C . VAL A 1 105 ? -5.379 -9.065 15.610 1.00 94.31 105 VAL A C 1
ATOM 874 O O . VAL A 1 105 ? -6.401 -9.433 15.034 1.00 94.31 105 VAL A O 1
ATOM 877 N N . GLN A 1 106 ? -4.905 -7.831 15.455 1.00 93.75 106 GLN A N 1
ATOM 878 C CA . GLN A 1 106 ? -5.557 -6.840 14.602 1.00 93.75 106 GLN A CA 1
ATOM 879 C C . GLN A 1 106 ? -5.523 -7.218 13.125 1.00 93.75 106 GLN A C 1
ATOM 881 O O . GLN A 1 106 ? -6.482 -6.929 12.419 1.00 93.75 106 GLN A O 1
ATOM 886 N N . ALA A 1 107 ? -4.460 -7.866 12.644 1.00 95.69 107 ALA A N 1
ATOM 887 C CA . ALA A 1 107 ? -4.405 -8.398 11.286 1.00 95.69 107 ALA A CA 1
ATOM 888 C C . ALA A 1 107 ? -5.455 -9.497 11.067 1.00 95.69 107 ALA A C 1
ATOM 890 O O . ALA A 1 107 ? -6.129 -9.501 10.036 1.00 95.69 107 ALA A O 1
ATOM 891 N N . LEU A 1 108 ? -5.644 -10.381 12.052 1.00 96.88 108 LEU A N 1
ATOM 892 C CA . LEU A 1 108 ? -6.683 -11.410 12.008 1.00 96.88 108 LEU A CA 1
ATOM 893 C C . LEU A 1 108 ? -8.091 -10.793 11.997 1.00 96.88 108 LEU A C 1
ATOM 895 O O . LEU A 1 108 ? -8.908 -11.127 11.140 1.00 96.88 108 LEU A O 1
ATOM 899 N N . LEU A 1 109 ? -8.359 -9.843 12.893 1.00 95.75 109 LEU A N 1
ATOM 900 C CA . LEU A 1 109 ? -9.630 -9.111 12.938 1.00 95.75 109 LEU A CA 1
ATOM 901 C C . LEU A 1 109 ? -9.873 -8.300 11.652 1.00 95.75 109 LEU A C 1
ATOM 903 O O . LEU A 1 109 ? -10.985 -8.287 11.126 1.00 95.75 109 LEU A O 1
ATOM 907 N N . ALA A 1 110 ? -8.830 -7.671 11.100 1.00 95.50 110 ALA A N 1
ATOM 908 C CA . ALA A 1 110 ? -8.887 -6.923 9.842 1.00 95.50 110 ALA A CA 1
ATOM 909 C C . ALA A 1 110 ? -9.370 -7.813 8.700 1.00 95.50 110 ALA A C 1
ATOM 911 O O . ALA A 1 110 ? -10.254 -7.434 7.930 1.00 95.50 110 ALA A O 1
ATOM 912 N N . GLN A 1 111 ? -8.825 -9.026 8.625 1.00 96.06 111 GLN A N 1
ATOM 913 C CA . GLN A 1 111 ? -9.209 -9.998 7.617 1.00 96.06 111 GLN A CA 1
ATOM 914 C C . GLN A 1 111 ? -10.642 -10.514 7.814 1.00 96.06 111 GLN A C 1
ATOM 916 O O . GLN A 1 111 ? -11.367 -10.628 6.829 1.00 96.06 111 GLN A O 1
ATOM 921 N N . ARG A 1 112 ? -11.070 -10.782 9.056 1.00 96.81 112 ARG A N 1
ATOM 922 C CA . ARG A 1 112 ? -12.426 -11.282 9.362 1.00 96.81 112 ARG A CA 1
ATOM 923 C C . ARG A 1 112 ? -13.529 -10.285 9.039 1.00 96.81 112 ARG A C 1
ATOM 925 O O . ARG A 1 112 ? -14.543 -10.662 8.463 1.00 96.81 112 ARG A O 1
ATOM 932 N N . HIS A 1 113 ? -13.327 -9.021 9.400 1.00 95.81 113 HIS A N 1
ATOM 933 C CA . HIS A 1 113 ? -14.360 -7.989 9.283 1.00 95.81 113 HIS A CA 1
ATOM 934 C C . HIS A 1 113 ? -14.188 -7.094 8.048 1.00 95.81 113 HIS A C 1
ATOM 936 O O . HIS A 1 113 ? -14.933 -6.133 7.875 1.00 95.81 113 HIS A O 1
ATOM 942 N N . GLY A 1 114 ? -13.190 -7.364 7.197 1.00 94.88 114 GLY A N 1
ATOM 943 C CA . GLY A 1 114 ? -12.883 -6.522 6.035 1.00 94.88 114 GLY A CA 1
ATOM 944 C C . GLY A 1 114 ? -12.441 -5.100 6.410 1.00 94.88 114 GLY A C 1
ATOM 945 O O . GLY A 1 114 ? -12.573 -4.173 5.608 1.00 94.88 114 GLY A O 1
ATOM 946 N N . LEU A 1 115 ? -11.929 -4.911 7.628 1.00 94.44 115 LEU A N 1
ATOM 947 C CA . LEU A 1 115 ? -11.471 -3.627 8.152 1.00 94.44 115 LEU A CA 1
ATOM 948 C C . LEU A 1 115 ? -9.969 -3.467 7.930 1.00 94.44 115 LEU A C 1
ATOM 950 O O . LEU A 1 115 ? -9.213 -4.431 7.933 1.00 94.44 115 LEU A O 1
ATOM 954 N N . HIS A 1 116 ? -9.501 -2.236 7.774 1.00 93.94 116 HIS A N 1
ATOM 955 C CA . HIS A 1 116 ? -8.070 -1.961 7.777 1.00 93.94 116 HIS A CA 1
ATOM 956 C C . HIS A 1 116 ? -7.521 -2.016 9.212 1.00 93.94 116 HIS A C 1
ATOM 958 O O . HIS A 1 116 ? -8.174 -1.543 10.142 1.00 93.94 116 HIS A O 1
ATOM 964 N N . VAL A 1 117 ? -6.289 -2.508 9.397 1.00 91.69 117 VAL A N 1
ATOM 965 C CA . VAL A 1 117 ? -5.635 -2.622 10.723 1.00 91.69 117 VAL A CA 1
ATOM 966 C C . VAL A 1 117 ? -5.652 -1.294 11.490 1.00 91.69 117 VAL A C 1
ATOM 968 O O . VAL A 1 117 ? -5.906 -1.264 12.687 1.00 91.69 117 VAL A O 1
ATOM 971 N N . GLU A 1 118 ? -5.466 -0.171 10.791 1.00 88.38 118 GLU A N 1
ATOM 972 C CA . GLU A 1 118 ? -5.540 1.167 11.397 1.00 88.38 118 GLU A CA 1
ATOM 973 C C . GLU A 1 118 ? -6.927 1.496 11.981 1.00 88.38 118 GLU A C 1
ATOM 975 O O . GLU A 1 118 ? -7.011 2.170 13.005 1.00 88.38 118 GLU A O 1
ATOM 980 N N . VAL A 1 119 ? -8.017 1.020 11.367 1.00 88.50 119 VAL A N 1
ATOM 981 C CA . VAL A 1 119 ? -9.373 1.214 11.908 1.00 88.50 119 VAL A CA 1
ATOM 982 C C . VAL A 1 119 ? -9.516 0.454 13.218 1.00 88.50 119 VAL A C 1
ATOM 984 O O . VAL A 1 119 ? -10.012 1.010 14.191 1.00 88.50 119 VAL A O 1
ATOM 987 N N . ILE A 1 120 ? -9.021 -0.780 13.271 1.00 89.75 120 ILE A N 1
ATOM 988 C CA . ILE A 1 120 ? -9.072 -1.603 14.482 1.00 89.75 120 ILE A CA 1
ATOM 989 C C . ILE A 1 120 ? -8.215 -0.971 15.579 1.00 89.75 120 ILE A C 1
ATOM 991 O O . ILE A 1 120 ? -8.695 -0.776 16.691 1.00 89.75 120 ILE A O 1
ATOM 995 N N . GLN A 1 121 ? -6.991 -0.554 15.257 1.00 86.69 121 GLN A N 1
ATOM 996 C CA . GLN A 1 121 ? -6.098 0.131 16.194 1.00 86.69 121 GLN A CA 1
ATOM 997 C C . GLN A 1 121 ? -6.736 1.399 16.790 1.00 86.69 121 GLN A C 1
ATOM 999 O O . GLN A 1 121 ? -6.596 1.650 17.989 1.00 86.69 121 GLN A O 1
ATOM 1004 N N . ASN A 1 122 ? -7.438 2.192 15.976 1.00 81.12 122 ASN A N 1
ATOM 1005 C CA . ASN A 1 122 ? -7.997 3.475 16.407 1.00 81.12 122 ASN A CA 1
ATOM 1006 C C . ASN A 1 122 ? -9.385 3.361 17.062 1.00 81.12 122 ASN A C 1
ATOM 1008 O O . ASN A 1 122 ? -9.691 4.163 17.939 1.00 81.12 122 ASN A O 1
ATOM 1012 N N . HIS A 1 123 ? -10.222 2.401 16.651 1.00 80.88 123 HIS A N 1
ATOM 1013 C CA . HIS A 1 123 ? -11.642 2.345 17.042 1.00 80.88 123 HIS A CA 1
ATOM 1014 C C . HIS A 1 123 ? -12.036 1.108 17.855 1.00 80.88 123 HIS A C 1
ATOM 1016 O O . HIS A 1 123 ? -12.995 1.164 18.625 1.00 80.88 123 HIS A O 1
ATOM 1022 N N . VAL A 1 124 ? -11.308 0.000 17.709 1.00 81.69 124 VAL A N 1
ATOM 1023 C CA . VAL A 1 124 ? -11.574 -1.237 18.459 1.00 81.69 124 VAL A CA 1
ATOM 1024 C C . VAL A 1 124 ? -10.629 -1.351 19.651 1.00 81.69 124 VAL A C 1
ATOM 1026 O O . VAL A 1 124 ? -11.074 -1.665 20.747 1.00 81.69 124 VAL A O 1
ATOM 1029 N N . TRP A 1 125 ? -9.342 -1.062 19.442 1.00 76.25 125 TRP A N 1
ATOM 1030 C CA . TRP A 1 125 ? -8.286 -1.310 20.425 1.00 76.25 125 TRP A CA 1
ATOM 1031 C C . TRP A 1 125 ? -7.952 -0.100 21.305 1.00 76.25 125 TRP A C 1
ATOM 1033 O O . TRP A 1 125 ? -7.700 -0.258 22.491 1.00 76.25 125 TRP A O 1
ATOM 1043 N N . GLY A 1 126 ? -7.926 1.111 20.736 1.00 66.75 126 GLY A N 1
ATOM 1044 C CA . GLY A 1 126 ? -7.612 2.336 21.480 1.00 66.75 126 GLY A CA 1
ATOM 1045 C C . GLY A 1 126 ? -6.112 2.522 21.739 1.00 66.75 126 GLY A C 1
ATOM 1046 O O . GLY A 1 126 ? -5.638 2.419 22.865 1.00 66.75 126 GLY A O 1
ATOM 1047 N N . ALA A 1 127 ? -5.352 2.856 20.691 1.00 50.69 127 ALA A N 1
ATOM 1048 C CA . ALA A 1 127 ? -3.897 3.082 20.736 1.00 50.69 127 ALA A CA 1
ATOM 1049 C C . ALA A 1 127 ? -3.382 4.066 21.809 1.00 50.69 127 ALA A C 1
ATOM 1051 O O . ALA A 1 127 ? -2.198 4.023 22.142 1.00 50.69 127 ALA A O 1
ATOM 1052 N N . GLU A 1 128 ? -4.236 4.973 22.292 1.00 44.09 128 GLU A N 1
ATOM 1053 C CA . GLU A 1 128 ? -3.872 6.055 23.218 1.00 44.09 128 GLU A CA 1
ATOM 1054 C C . GLU A 1 128 ? -4.655 6.011 24.543 1.00 44.09 128 GLU A C 1
ATOM 1056 O O . GLU A 1 128 ? -4.739 7.018 25.236 1.00 44.09 128 GLU A O 1
ATOM 1061 N N . GLY A 1 129 ? -5.248 4.866 24.906 1.00 34.78 129 GLY A N 1
ATOM 1062 C CA . GLY A 1 129 ? -6.057 4.755 26.132 1.00 34.78 129 GLY A CA 1
ATOM 1063 C C . GLY A 1 129 ? -7.442 5.401 26.023 1.00 34.78 129 GLY A C 1
ATOM 1064 O O . GLY A 1 129 ? -8.182 5.460 26.999 1.00 34.78 129 GLY A O 1
ATOM 1065 N N . TYR A 1 130 ? -7.813 5.838 24.821 1.00 40.38 130 TYR A N 1
ATOM 1066 C CA . TYR A 1 130 ? -9.142 6.321 24.497 1.00 40.38 130 TYR A CA 1
ATOM 1067 C C . TYR A 1 130 ? -9.659 5.521 23.309 1.00 40.38 130 TYR A C 1
ATOM 1069 O O . TYR A 1 130 ? -9.196 5.672 22.176 1.00 40.38 130 TYR A O 1
ATOM 1077 N N . VAL A 1 131 ? -10.652 4.674 23.562 1.00 47.59 131 VAL A N 1
ATOM 1078 C CA . VAL A 1 131 ? -11.663 4.410 22.544 1.00 47.59 131 VAL A CA 1
ATOM 1079 C C . VAL A 1 131 ? -12.223 5.796 22.222 1.00 47.59 131 VAL A C 1
ATOM 1081 O O . VAL A 1 131 ? -12.620 6.512 23.142 1.00 47.59 131 VAL A O 1
ATOM 1084 N N . GLN A 1 132 ? -12.218 6.236 20.961 1.00 51.25 132 GLN A N 1
ATOM 1085 C CA . GLN A 1 132 ? -13.141 7.299 20.551 1.00 51.25 132 GLN A CA 1
ATOM 1086 C C . GLN A 1 132 ? -14.544 6.723 20.753 1.00 51.25 132 GLN A C 1
ATOM 1088 O O . GLN A 1 132 ? -15.107 6.169 19.813 1.00 51.25 132 GLN A O 1
ATOM 1093 N N . LEU A 1 133 ? -14.996 6.720 22.013 1.00 47.16 133 LEU A N 1
ATOM 1094 C CA . LEU A 1 133 ? -16.147 6.002 22.537 1.00 47.16 133 LEU A CA 1
ATOM 1095 C C . LEU A 1 133 ? -17.311 6.303 21.621 1.00 47.16 133 LEU A C 1
ATOM 1097 O O . LEU A 1 133 ? -17.767 7.438 21.522 1.00 47.16 133 LEU A O 1
ATOM 1101 N N . ASP A 1 134 ? -17.650 5.268 20.869 1.00 54.38 134 ASP A N 1
ATOM 1102 C CA . ASP A 1 134 ? -18.871 5.050 20.129 1.00 54.38 134 ASP A CA 1
ATOM 1103 C C . ASP A 1 134 ? -19.344 6.147 19.166 1.00 54.38 134 ASP A C 1
ATOM 1105 O O . ASP A 1 134 ? -20.372 6.000 18.534 1.00 54.38 134 ASP A O 1
ATOM 1109 N N . LEU A 1 135 ? -18.601 7.224 18.920 1.00 58.72 135 LEU A N 1
ATOM 1110 C CA . LEU A 1 135 ? -19.057 8.287 18.013 1.00 58.72 135 LEU A CA 1
ATOM 1111 C C . LEU A 1 135 ? -19.192 7.784 16.563 1.00 58.72 135 LEU A C 1
ATOM 1113 O O . LEU A 1 135 ? -20.182 8.059 15.877 1.00 58.72 135 LEU A O 1
ATOM 1117 N N . ALA A 1 136 ? -18.225 6.988 16.099 1.00 59.69 136 ALA A N 1
ATOM 1118 C CA . ALA A 1 136 ? -18.288 6.378 14.772 1.00 59.69 136 ALA A CA 1
ATOM 1119 C C . ALA A 1 136 ? -19.345 5.259 14.682 1.00 59.69 136 ALA A C 1
ATOM 1121 O O . ALA A 1 136 ? -19.958 5.112 13.627 1.00 59.69 136 ALA A O 1
ATOM 1122 N N . SER A 1 137 ? -19.583 4.501 15.760 1.00 64.06 137 SER A N 1
ATOM 1123 C CA . SER A 1 137 ? -20.594 3.433 15.781 1.00 64.06 137 SER A CA 1
ATOM 1124 C C . SER A 1 137 ? -22.017 3.973 15.951 1.00 64.06 137 SER A C 1
ATOM 1126 O O . SER A 1 137 ? -22.934 3.506 15.285 1.00 64.06 137 SER A O 1
ATOM 1128 N N . VAL A 1 138 ? -22.202 5.019 16.758 1.00 66.62 138 VAL A N 1
ATOM 1129 C CA . VAL A 1 138 ? -23.494 5.675 17.021 1.00 66.62 138 VAL A CA 1
ATOM 1130 C C . VAL A 1 138 ? -23.995 6.442 15.799 1.00 66.62 138 VAL A C 1
ATOM 1132 O O . VAL A 1 138 ? -25.199 6.539 15.580 1.00 66.62 138 VAL A O 1
ATOM 1135 N N . SER A 1 139 ? -23.096 6.979 14.970 1.00 65.94 139 SER A N 1
ATOM 1136 C CA . SER A 1 139 ? -23.497 7.768 13.796 1.00 65.94 139 SER A CA 1
ATOM 1137 C C . SER A 1 139 ? -23.907 6.941 12.574 1.00 65.94 139 SER A C 1
ATOM 1139 O O . SER A 1 139 ? -24.530 7.496 11.667 1.00 65.94 139 SER A O 1
ATOM 1141 N N . HIS A 1 140 ? -23.593 5.642 12.520 1.00 68.31 140 HIS A N 1
ATOM 1142 C CA . HIS A 1 140 ? -23.969 4.777 11.399 1.00 68.31 140 HIS A CA 1
ATOM 1143 C C . HIS A 1 140 ? -24.197 3.332 11.855 1.00 68.31 140 HIS A C 1
ATOM 1145 O O . HIS A 1 140 ? -23.253 2.660 12.265 1.00 68.31 140 HIS A O 1
ATOM 1151 N N . GLY A 1 141 ? -25.432 2.839 11.691 1.00 78.12 141 GLY A N 1
ATOM 1152 C CA . GLY A 1 141 ? -25.849 1.507 12.148 1.00 78.12 141 GLY A CA 1
ATOM 1153 C C . GLY A 1 141 ? -24.929 0.380 11.670 1.00 78.12 141 GLY A C 1
ATOM 1154 O O . GLY A 1 141 ? -24.338 -0.308 12.491 1.00 78.12 141 GLY A O 1
ATOM 1155 N N . ASP A 1 142 ? -24.725 0.232 10.358 1.00 86.94 142 ASP A N 1
ATOM 1156 C CA . ASP A 1 142 ? -23.959 -0.904 9.819 1.00 86.94 142 ASP A CA 1
ATOM 1157 C C . ASP A 1 142 ? -22.482 -0.898 10.237 1.00 86.94 142 ASP A C 1
ATOM 1159 O O . ASP A 1 142 ? -21.938 -1.933 10.618 1.00 86.94 142 ASP A O 1
ATOM 1163 N N . LEU A 1 143 ? -21.817 0.264 10.188 1.00 86.50 143 LEU A N 1
ATOM 1164 C CA . LEU A 1 143 ? -20.411 0.357 10.585 1.00 86.50 143 LEU A CA 1
ATOM 1165 C C . LEU A 1 143 ? -20.252 0.133 12.091 1.00 86.50 143 LEU A C 1
ATOM 1167 O O . LEU A 1 143 ? -19.305 -0.535 12.503 1.00 86.50 143 LEU A O 1
ATOM 1171 N N . GLY A 1 144 ? -21.175 0.661 12.897 1.00 86.38 144 GLY A N 1
ATOM 1172 C CA . GLY A 1 144 ? -21.213 0.399 14.329 1.00 86.38 144 GLY A CA 1
ATOM 1173 C C . GLY A 1 144 ? -21.339 -1.085 14.629 1.00 86.38 144 GLY A C 1
ATOM 1174 O O . GLY A 1 144 ? -20.504 -1.620 15.348 1.00 86.38 144 GLY A O 1
ATOM 1175 N N . LEU A 1 145 ? -22.269 -1.777 13.966 1.00 89.69 145 LEU A N 1
ATOM 1176 C CA . LEU A 1 145 ? -22.442 -3.223 14.109 1.00 89.69 145 LEU A CA 1
ATOM 1177 C C . LEU A 1 145 ? -21.173 -4.010 13.745 1.00 89.69 145 LEU A C 1
ATOM 1179 O O . LEU A 1 145 ? -20.826 -4.963 14.444 1.00 89.69 145 LEU A O 1
ATOM 1183 N N . VAL A 1 146 ? -20.458 -3.615 12.684 1.00 91.56 146 VAL A N 1
ATOM 1184 C CA . VAL A 1 146 ? -19.193 -4.261 12.286 1.00 91.56 146 VAL A CA 1
ATOM 1185 C C . VAL A 1 146 ? -18.079 -3.996 13.305 1.00 91.56 146 VAL A C 1
ATOM 1187 O O . VAL A 1 146 ? -17.327 -4.914 13.633 1.00 91.56 146 VAL A O 1
ATOM 1190 N N . LEU A 1 147 ? -17.964 -2.772 13.826 1.00 89.50 147 LEU A N 1
ATOM 1191 C CA . LEU A 1 147 ? -16.970 -2.426 14.850 1.00 89.50 147 LEU A CA 1
ATOM 1192 C C . LEU A 1 147 ? -17.266 -3.110 16.191 1.00 89.50 147 LEU A C 1
ATOM 1194 O O . LEU A 1 147 ? -16.338 -3.595 16.838 1.00 89.50 147 LEU A O 1
ATOM 1198 N N . ASP A 1 148 ? -18.536 -3.209 16.574 1.00 88.38 148 ASP A N 1
ATOM 1199 C CA . ASP A 1 148 ? -18.977 -3.900 17.786 1.00 88.38 148 ASP A CA 1
ATOM 1200 C C . ASP A 1 148 ? -18.771 -5.412 17.669 1.00 88.38 148 ASP A C 1
ATOM 1202 O O . ASP A 1 148 ? -18.324 -6.057 18.618 1.00 88.38 148 ASP A O 1
ATOM 1206 N N . ALA A 1 149 ? -19.031 -5.995 16.493 1.00 92.56 149 ALA A N 1
ATOM 1207 C CA . ALA A 1 149 ? -18.670 -7.381 16.204 1.00 92.56 149 ALA A CA 1
ATOM 1208 C C . ALA A 1 149 ? -17.154 -7.593 16.325 1.00 92.56 149 ALA A C 1
ATOM 1210 O O . ALA A 1 149 ? -16.726 -8.479 17.059 1.00 92.56 149 ALA A O 1
ATOM 1211 N N . ALA A 1 150 ? -16.346 -6.724 15.708 1.00 92.88 150 ALA A N 1
ATOM 1212 C CA . ALA A 1 150 ? -14.892 -6.799 15.806 1.00 92.88 150 ALA A CA 1
ATOM 1213 C C . ALA A 1 150 ? -14.388 -6.671 17.250 1.00 92.88 150 ALA A C 1
ATOM 1215 O O . ALA A 1 150 ? -13.437 -7.358 17.611 1.00 92.88 150 ALA A O 1
ATOM 1216 N N . ARG A 1 151 ? -15.025 -5.830 18.081 1.00 89.44 151 ARG A N 1
ATOM 1217 C CA . ARG A 1 151 ? -14.717 -5.676 19.513 1.00 89.44 151 ARG A CA 1
ATOM 1218 C C . ARG A 1 151 ? -15.036 -6.947 20.300 1.00 89.44 151 ARG A C 1
ATOM 1220 O O . ARG A 1 151 ? -14.200 -7.393 21.082 1.00 89.44 151 ARG A O 1
ATOM 1227 N N . ARG A 1 152 ? -16.205 -7.552 20.069 1.00 89.94 152 ARG A N 1
ATOM 1228 C CA . ARG A 1 152 ? -16.601 -8.823 20.704 1.00 89.94 152 ARG A CA 1
ATOM 1229 C C . ARG A 1 152 ? -15.708 -9.992 20.294 1.00 89.94 152 ARG A C 1
ATOM 1231 O O . ARG A 1 152 ? -15.465 -10.877 21.106 1.00 89.94 152 ARG A O 1
ATOM 1238 N N . ASP A 1 153 ? -15.170 -9.961 19.080 1.00 94.12 153 ASP A N 1
ATOM 1239 C CA . ASP A 1 153 ? -14.289 -11.007 18.560 1.00 94.12 153 ASP A CA 1
ATOM 1240 C C . ASP A 1 153 ? -12.824 -10.851 18.994 1.00 94.12 153 ASP A C 1
ATOM 1242 O O . ASP A 1 153 ? -12.015 -11.738 18.723 1.00 94.12 153 ASP A O 1
ATOM 1246 N N . VAL A 1 154 ? -12.448 -9.769 19.689 1.00 90.81 154 VAL A N 1
ATOM 1247 C CA . VAL A 1 154 ? -11.058 -9.565 20.134 1.00 90.81 154 VAL A CA 1
ATOM 1248 C C . VAL A 1 154 ? -10.543 -10.728 20.994 1.00 90.81 154 VAL A C 1
ATOM 1250 O O . VAL A 1 154 ? -9.474 -11.249 20.663 1.00 90.81 154 VAL A O 1
ATOM 1253 N N . PRO A 1 155 ? -11.254 -11.196 22.043 1.00 90.62 155 PRO A N 1
ATOM 1254 C CA . PRO A 1 155 ? -10.764 -12.293 22.877 1.00 90.62 155 PRO A CA 1
ATOM 1255 C C . PRO A 1 155 ? -10.619 -13.604 22.091 1.00 90.62 155 PRO A C 1
ATOM 1257 O O . PRO A 1 155 ? -9.624 -14.317 22.239 1.00 90.62 155 PRO A O 1
ATOM 1260 N N . SER A 1 156 ? -11.576 -13.906 21.204 1.00 93.62 156 SER A N 1
ATOM 1261 C CA . SER A 1 156 ? -11.550 -15.129 20.391 1.00 93.62 156 SER A CA 1
ATOM 1262 C C . SER A 1 156 ? -10.434 -15.091 19.342 1.00 93.62 156 SER A C 1
ATOM 1264 O O . SER A 1 156 ? -9.721 -16.079 19.165 1.00 93.62 156 SER A O 1
ATOM 1266 N N . ALA A 1 157 ? -10.220 -13.941 18.697 1.00 94.56 157 ALA A N 1
ATOM 1267 C CA . ALA A 1 157 ? -9.121 -13.715 17.764 1.00 94.56 157 ALA A CA 1
ATOM 1268 C C . ALA A 1 157 ? -7.758 -13.786 18.466 1.00 94.56 157 ALA A C 1
ATOM 1270 O O . ALA A 1 157 ? -6.810 -14.334 17.904 1.00 94.56 157 ALA A O 1
ATOM 1271 N N . TYR A 1 158 ? -7.661 -13.281 19.699 1.00 92.75 158 TYR A N 1
ATOM 1272 C CA . TYR A 1 158 ? -6.450 -13.371 20.511 1.00 92.75 158 TYR A CA 1
ATOM 1273 C C . TYR A 1 158 ? -6.078 -14.829 20.796 1.00 92.75 158 TYR A C 1
ATOM 1275 O O . TYR A 1 158 ? -4.973 -15.274 20.466 1.00 92.75 158 TYR A O 1
ATOM 1283 N N . ALA A 1 159 ? -7.030 -15.592 21.342 1.00 93.00 159 ALA A N 1
ATOM 1284 C CA . ALA A 1 159 ? -6.848 -17.007 21.629 1.00 93.00 159 ALA A CA 1
ATOM 1285 C C . ALA A 1 159 ? -6.495 -17.786 20.356 1.00 93.00 159 ALA A C 1
ATOM 1287 O O . ALA A 1 159 ? -5.539 -18.562 20.352 1.00 93.00 159 ALA A O 1
ATOM 1288 N N . GLU A 1 160 ? -7.206 -17.560 19.252 1.00 95.56 160 GLU A N 1
ATOM 1289 C CA . GLU A 1 160 ? -6.934 -18.233 17.983 1.00 95.56 160 GLU A CA 1
ATOM 1290 C C . GLU A 1 160 ? -5.530 -17.937 17.451 1.00 95.56 160 GLU A C 1
ATOM 1292 O O . GLU A 1 160 ? -4.806 -18.870 17.094 1.00 95.56 160 GLU A O 1
ATOM 1297 N N . PHE A 1 161 ? -5.113 -16.670 17.457 1.00 95.56 161 PHE A N 1
ATOM 1298 C CA . PHE A 1 161 ? -3.809 -16.261 16.943 1.00 95.56 161 PHE A CA 1
ATOM 1299 C C . PHE A 1 161 ? -2.648 -16.936 17.674 1.00 95.56 161 PHE A C 1
ATOM 1301 O O . PHE A 1 161 ? -1.729 -17.437 17.023 1.00 95.56 161 PHE A O 1
ATOM 1308 N N . PHE A 1 162 ? -2.698 -17.007 19.005 1.00 94.69 162 PHE A N 1
ATOM 1309 C CA . PHE A 1 162 ? -1.599 -17.560 19.801 1.00 94.69 162 PHE A CA 1
ATOM 1310 C C . PHE A 1 162 ? -1.672 -19.068 20.043 1.00 94.69 162 PHE A C 1
ATOM 1312 O O . PHE A 1 162 ? -0.615 -19.699 20.155 1.00 94.69 162 PHE A O 1
ATOM 1319 N N . SER A 1 163 ? -2.874 -19.648 20.116 1.00 94.19 163 SER A N 1
ATOM 1320 C CA . SER A 1 163 ? -3.053 -21.063 20.476 1.00 94.19 163 SER A CA 1
ATOM 1321 C C . SER A 1 163 ? -3.358 -21.984 19.296 1.00 94.19 163 SER A C 1
ATOM 1323 O O . SER A 1 163 ? -2.923 -23.132 19.316 1.00 94.19 163 SER A O 1
ATOM 1325 N N . ARG A 1 164 ? -4.078 -21.509 18.268 1.00 96.12 164 ARG A N 1
ATOM 1326 C CA . ARG A 1 164 ? -4.565 -22.363 17.168 1.00 96.12 164 ARG A CA 1
ATOM 1327 C C . ARG A 1 164 ? -3.773 -22.190 15.883 1.00 96.12 164 ARG A C 1
ATOM 1329 O O . ARG A 1 164 ? -3.576 -23.163 15.164 1.00 96.12 164 ARG A O 1
ATOM 1336 N N . LEU A 1 165 ? -3.341 -20.965 15.589 1.00 97.31 165 LEU A N 1
ATOM 1337 C CA . LEU A 1 165 ? -2.663 -20.675 14.334 1.00 97.31 165 LEU A CA 1
ATOM 1338 C C . LEU A 1 165 ? -1.193 -21.076 14.388 1.00 97.31 165 LEU A C 1
ATOM 1340 O O . LEU A 1 165 ? -0.446 -20.643 15.274 1.00 97.31 165 LEU A O 1
ATOM 1344 N N . ASP A 1 166 ? -0.780 -21.858 13.394 1.00 97.12 166 ASP A N 1
ATOM 1345 C CA . ASP A 1 166 ? 0.619 -22.198 13.180 1.00 97.12 166 ASP A CA 1
ATOM 1346 C C . ASP A 1 166 ? 1.415 -20.986 12.653 1.00 97.12 166 ASP A C 1
ATOM 1348 O O . ASP A 1 166 ? 0.880 -19.940 12.266 1.00 97.12 166 ASP A O 1
ATOM 1352 N N . ARG A 1 167 ? 2.742 -21.118 12.611 1.00 97.44 167 ARG A N 1
ATOM 1353 C CA . ARG A 1 167 ? 3.625 -20.033 12.164 1.00 97.44 167 ARG A CA 1
ATOM 1354 C C . ARG A 1 167 ? 3.372 -19.610 10.709 1.00 97.44 167 ARG A C 1
ATOM 1356 O O . ARG A 1 167 ? 3.549 -18.436 10.379 1.00 97.44 167 ARG A O 1
ATOM 1363 N N . ARG A 1 168 ? 2.977 -20.539 9.830 1.00 98.12 168 ARG A N 1
ATOM 1364 C CA . ARG A 1 168 ? 2.746 -20.273 8.398 1.00 98.12 168 ARG A CA 1
ATOM 1365 C C . ARG A 1 168 ? 1.429 -19.528 8.185 1.00 98.12 168 ARG A C 1
ATOM 1367 O O . ARG A 1 168 ? 1.388 -18.584 7.403 1.00 98.12 168 ARG A O 1
ATOM 1374 N N . GLN A 1 169 ? 0.390 -19.896 8.920 1.00 98.06 169 GLN A N 1
ATOM 1375 C CA . GLN A 1 169 ? -0.905 -19.232 8.957 1.00 98.06 169 GLN A CA 1
ATOM 1376 C C . GLN A 1 169 ? -0.767 -17.816 9.515 1.00 98.06 169 GLN A C 1
ATOM 1378 O O . GLN A 1 169 ? -1.247 -16.876 8.885 1.00 98.06 169 GLN A O 1
ATOM 1383 N N . ARG A 1 170 ? -0.031 -17.628 10.624 1.00 97.69 170 ARG A N 1
ATOM 1384 C CA . ARG A 1 170 ? 0.287 -16.285 11.152 1.00 97.69 170 ARG A CA 1
ATOM 1385 C C . ARG A 1 170 ? 1.004 -15.428 10.111 1.00 97.69 170 ARG A C 1
ATOM 1387 O O . ARG A 1 170 ? 0.632 -14.274 9.913 1.00 97.69 170 ARG A O 1
ATOM 1394 N N . LEU A 1 171 ? 2.000 -15.997 9.423 1.00 97.69 171 LEU A N 1
ATOM 1395 C CA . LEU A 1 171 ? 2.721 -15.314 8.345 1.00 97.69 171 LEU A CA 1
ATOM 1396 C C . LEU A 1 171 ? 1.777 -14.903 7.214 1.00 97.69 171 LEU A C 1
ATOM 1398 O O . LEU A 1 171 ? 1.867 -13.775 6.743 1.00 97.69 171 LEU A O 1
ATOM 1402 N N . TRP A 1 172 ? 0.876 -15.792 6.798 1.00 98.12 172 TRP A N 1
ATOM 1403 C CA . TRP A 1 172 ? -0.082 -15.524 5.730 1.00 98.12 172 TRP A CA 1
ATOM 1404 C C . TRP A 1 172 ? -1.088 -14.431 6.103 1.00 98.12 172 TRP A C 1
ATOM 1406 O O . TRP A 1 172 ? -1.272 -13.492 5.334 1.00 98.12 172 TRP A O 1
ATOM 1416 N N . ILE A 1 173 ? -1.677 -14.494 7.300 1.00 97.00 173 ILE A N 1
ATOM 1417 C CA . ILE A 1 173 ? -2.614 -13.475 7.803 1.00 97.00 173 ILE A CA 1
ATOM 1418 C C . ILE A 1 173 ? -1.931 -12.108 7.862 1.00 97.00 173 ILE A C 1
ATOM 1420 O O . ILE A 1 173 ? -2.452 -11.120 7.342 1.00 97.00 173 ILE A O 1
ATOM 1424 N N . LEU A 1 174 ? -0.728 -12.052 8.440 1.00 95.38 174 LEU A N 1
ATOM 1425 C CA . LEU A 1 174 ? 0.057 -10.822 8.509 1.00 95.38 174 LEU A CA 1
ATOM 1426 C C . LEU A 1 174 ? 0.435 -10.321 7.113 1.00 95.38 174 LEU A C 1
ATOM 1428 O O . LEU A 1 174 ? 0.290 -9.129 6.855 1.00 95.38 174 LEU A O 1
ATOM 1432 N N . PHE A 1 175 ? 0.856 -11.208 6.205 1.00 96.69 175 PHE A N 1
ATOM 1433 C CA . PHE A 1 175 ? 1.160 -10.875 4.812 1.00 96.69 175 PHE A CA 1
ATOM 1434 C C . PHE A 1 175 ? -0.049 -10.242 4.132 1.00 96.69 175 PHE A C 1
ATOM 1436 O O . PHE A 1 175 ? 0.076 -9.140 3.606 1.00 96.69 175 PHE A O 1
ATOM 1443 N N . CYS A 1 176 ? -1.225 -10.868 4.208 1.00 96.25 176 CYS A N 1
ATOM 1444 C CA . CYS A 1 176 ? -2.465 -10.324 3.661 1.00 96.25 176 CYS A CA 1
ATOM 1445 C C . CYS A 1 176 ? -2.829 -8.968 4.282 1.00 96.25 176 CYS A C 1
ATOM 1447 O O . CYS A 1 176 ? -3.222 -8.060 3.554 1.00 96.25 176 CYS A O 1
ATOM 1449 N N . ALA A 1 177 ? -2.652 -8.787 5.593 1.00 92.88 177 ALA A N 1
ATOM 1450 C CA . ALA A 1 177 ? -2.956 -7.525 6.268 1.00 92.88 177 ALA A CA 1
ATOM 1451 C C . ALA A 1 177 ? -2.026 -6.366 5.860 1.00 92.88 177 ALA A C 1
ATOM 1453 O O . ALA A 1 177 ? -2.449 -5.205 5.844 1.00 92.88 177 ALA A O 1
ATOM 1454 N N . VAL A 1 178 ? -0.769 -6.655 5.504 1.00 92.81 178 VAL A N 1
ATOM 1455 C CA . VAL A 1 178 ? 0.188 -5.643 5.016 1.00 92.81 178 VAL A CA 1
ATOM 1456 C C . VAL A 1 178 ? 0.292 -5.575 3.489 1.00 92.81 178 VAL A C 1
ATOM 1458 O O . VAL A 1 178 ? 0.979 -4.698 2.962 1.00 92.81 178 VAL A O 1
ATOM 1461 N N . HIS A 1 179 ? -0.363 -6.482 2.761 1.00 96.06 179 HIS A N 1
ATOM 1462 C CA . HIS A 1 179 ? -0.264 -6.553 1.308 1.00 96.06 179 HIS A CA 1
ATOM 1463 C C . HIS A 1 179 ? -0.984 -5.358 0.669 1.00 96.06 179 HIS A C 1
ATOM 1465 O O . HIS A 1 179 ? -2.184 -5.174 0.886 1.00 96.06 179 HIS A O 1
ATOM 1471 N N . PRO A 1 180 ? -0.312 -4.556 -0.175 1.00 93.81 180 PRO A N 1
ATOM 1472 C CA . PRO A 1 180 ? -0.864 -3.286 -0.636 1.00 93.81 180 PRO A CA 1
ATOM 1473 C C . PRO A 1 180 ? -2.144 -3.452 -1.465 1.00 93.81 180 PRO A C 1
ATOM 1475 O O . PRO A 1 180 ? -3.047 -2.629 -1.347 1.00 93.81 180 PRO A O 1
ATOM 1478 N N . ALA A 1 181 ? -2.277 -4.530 -2.250 1.00 94.25 181 ALA A N 1
ATOM 1479 C CA . ALA A 1 181 ? -3.523 -4.795 -2.980 1.00 94.25 181 ALA A CA 1
ATOM 1480 C C . ALA A 1 181 ? -4.684 -5.159 -2.042 1.00 94.25 181 ALA A C 1
ATOM 1482 O O . ALA A 1 181 ? -5.813 -4.738 -2.271 1.00 94.25 181 ALA A O 1
ATOM 1483 N N . ALA A 1 182 ? -4.407 -5.910 -0.970 1.00 94.69 182 ALA A N 1
ATOM 1484 C CA . ALA A 1 182 ? -5.430 -6.293 -0.002 1.00 94.69 182 ALA A CA 1
ATOM 1485 C C . ALA A 1 182 ? -5.865 -5.074 0.820 1.00 94.69 182 ALA A C 1
ATOM 1487 O O . ALA A 1 182 ? -7.057 -4.849 1.013 1.00 94.69 182 ALA A O 1
ATOM 1488 N N . GLN A 1 183 ? -4.912 -4.219 1.202 1.00 93.06 183 GLN A N 1
ATOM 1489 C CA . GLN A 1 183 ? -5.198 -2.965 1.894 1.00 93.06 183 GLN A CA 1
ATOM 1490 C C . GLN A 1 183 ? -6.111 -2.043 1.087 1.00 93.06 183 GLN A C 1
ATOM 1492 O O . GLN A 1 183 ? -6.965 -1.396 1.684 1.00 93.06 183 GLN A O 1
ATOM 1497 N N . VAL A 1 184 ? -5.992 -1.989 -0.246 1.00 94.81 184 VAL A N 1
ATOM 1498 C CA . VAL A 1 184 ? -6.918 -1.205 -1.086 1.00 94.81 184 VAL A CA 1
ATOM 1499 C C . VAL A 1 184 ? -8.370 -1.652 -0.880 1.00 94.81 184 VAL A C 1
ATOM 1501 O O . VAL A 1 184 ? -9.240 -0.789 -0.779 1.00 94.81 184 VAL A O 1
ATOM 1504 N N . GLY A 1 185 ? -8.618 -2.959 -0.754 1.00 93.88 185 GLY A N 1
ATOM 1505 C CA . GLY A 1 185 ? -9.952 -3.529 -0.535 1.00 93.88 185 GLY A CA 1
ATOM 1506 C C . GLY A 1 185 ? -10.448 -3.508 0.915 1.00 93.88 185 GLY A C 1
ATOM 1507 O O . GLY A 1 185 ? -11.621 -3.770 1.152 1.00 93.88 185 GLY A O 1
ATOM 1508 N N . GLN A 1 186 ? -9.591 -3.195 1.890 1.00 94.31 186 GLN A N 1
ATOM 1509 C CA . GLN A 1 186 ? -9.981 -3.105 3.300 1.00 94.31 186 GLN A CA 1
ATOM 1510 C C . GLN A 1 186 ? -10.579 -1.740 3.626 1.00 94.31 186 GLN A C 1
ATOM 1512 O O . GLN A 1 186 ? -9.983 -0.711 3.298 1.00 94.31 186 GLN A O 1
ATOM 1517 N N . PHE A 1 187 ? -11.696 -1.697 4.344 1.00 93.75 187 PHE A N 1
ATOM 1518 C CA . PHE A 1 187 ? -12.347 -0.444 4.714 1.00 93.75 187 PHE A CA 1
ATOM 1519 C C . PHE A 1 187 ? -11.465 0.404 5.644 1.00 93.75 187 PHE A C 1
ATOM 1521 O O . PHE A 1 187 ? -10.970 -0.073 6.666 1.00 93.75 187 PHE A O 1
ATOM 1528 N N . THR A 1 188 ? -11.279 1.684 5.314 1.00 90.69 188 THR A N 1
ATOM 1529 C CA . THR A 1 188 ? -10.649 2.657 6.214 1.00 90.69 188 THR A CA 1
ATOM 1530 C C . THR A 1 188 ? -11.385 3.987 6.192 1.00 90.69 188 THR A C 1
ATOM 1532 O O . THR A 1 188 ? -11.850 4.443 5.150 1.00 90.69 188 THR A O 1
ATOM 1535 N N . LEU A 1 189 ? -11.468 4.625 7.357 1.00 85.94 189 LEU A N 1
ATOM 1536 C CA . LEU A 1 189 ? -12.169 5.894 7.526 1.00 85.94 189 LEU A CA 1
ATOM 1537 C C . LEU A 1 189 ? -11.351 7.074 6.989 1.00 85.94 189 LEU A C 1
ATOM 1539 O O . LEU A 1 189 ? -11.895 8.014 6.416 1.00 85.94 189 LEU A O 1
ATOM 1543 N N . ARG A 1 190 ? -10.026 7.041 7.154 1.00 86.19 190 ARG A N 1
ATOM 1544 C CA . ARG A 1 190 ? -9.191 8.232 6.948 1.00 86.19 190 ARG A CA 1
ATOM 1545 C C . ARG A 1 190 ? -8.914 8.518 5.479 1.00 86.19 190 ARG A C 1
ATOM 1547 O O . ARG A 1 190 ? -8.907 9.679 5.082 1.00 86.19 190 ARG A O 1
ATOM 1554 N N . ILE A 1 191 ? -8.651 7.493 4.677 1.00 91.44 191 ILE A N 1
ATOM 1555 C CA . ILE A 1 191 ? -8.236 7.639 3.281 1.00 91.44 191 ILE A CA 1
ATOM 1556 C C . ILE A 1 191 ? -9.037 6.693 2.394 1.00 91.44 191 ILE A C 1
ATOM 1558 O O . ILE A 1 191 ? -9.152 5.512 2.669 1.00 91.44 191 ILE A O 1
ATOM 1562 N N . THR A 1 192 ? -9.589 7.186 1.296 1.00 93.69 192 THR A N 1
ATOM 1563 C CA . THR A 1 192 ? -10.447 6.336 0.466 1.00 93.69 192 THR A CA 1
ATOM 1564 C C . THR A 1 192 ? -9.615 5.274 -0.274 1.00 93.69 192 THR A C 1
ATOM 1566 O O . THR A 1 192 ? -8.407 5.453 -0.497 1.00 93.69 192 THR A O 1
ATOM 1569 N N . ALA A 1 193 ? -10.227 4.151 -0.650 1.00 95.69 193 ALA A N 1
ATOM 1570 C CA . ALA A 1 193 ? -9.567 3.068 -1.374 1.00 95.69 193 ALA A CA 1
ATOM 1571 C C . ALA A 1 193 ? -8.947 3.557 -2.686 1.00 95.69 193 ALA A C 1
ATOM 1573 O O . ALA A 1 193 ? -7.792 3.233 -2.966 1.00 95.69 193 ALA A O 1
ATOM 1574 N N . ALA A 1 194 ? -9.647 4.411 -3.437 1.00 96.88 194 ALA A N 1
ATOM 1575 C CA . ALA A 1 194 ? -9.142 4.967 -4.686 1.00 96.88 194 ALA A CA 1
ATOM 1576 C C . ALA A 1 194 ? -7.889 5.824 -4.476 1.00 96.88 194 ALA A C 1
ATOM 1578 O O . ALA A 1 194 ? -6.942 5.724 -5.254 1.00 96.88 194 ALA A O 1
ATOM 1579 N N . LYS A 1 195 ? -7.823 6.618 -3.398 1.00 95.69 195 LYS A N 1
ATOM 1580 C CA . LYS A 1 195 ? -6.611 7.383 -3.061 1.00 95.69 195 LYS A CA 1
ATOM 1581 C C . LYS A 1 195 ? -5.443 6.469 -2.694 1.00 95.69 195 LYS A C 1
ATOM 1583 O O . LYS A 1 195 ? -4.328 6.724 -3.142 1.00 95.69 195 LYS A O 1
ATOM 1588 N N . ARG A 1 196 ? -5.676 5.400 -1.920 1.00 95.19 196 ARG A N 1
ATOM 1589 C CA . ARG A 1 196 ? -4.631 4.406 -1.597 1.00 95.19 196 ARG A CA 1
ATOM 1590 C C . ARG A 1 196 ? 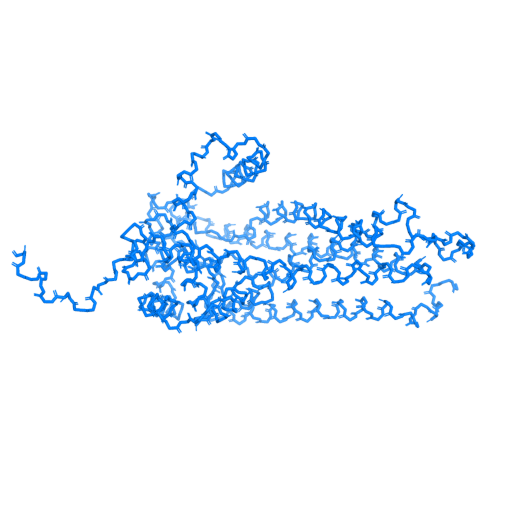-4.121 3.700 -2.850 1.00 95.19 196 ARG A C 1
ATOM 1592 O O . ARG A 1 196 ? -2.911 3.628 -3.045 1.00 95.19 196 ARG A O 1
ATOM 1599 N N . ALA A 1 197 ? -5.029 3.254 -3.718 1.00 97.31 197 ALA A N 1
ATOM 1600 C CA . ALA A 1 197 ? -4.684 2.649 -5.001 1.00 97.31 197 ALA A CA 1
ATOM 1601 C C . ALA A 1 197 ? -3.873 3.619 -5.870 1.00 97.31 197 ALA A C 1
ATOM 1603 O O . ALA A 1 197 ? -2.826 3.250 -6.395 1.00 97.31 197 ALA A O 1
ATOM 1604 N N . LYS A 1 198 ? -4.298 4.884 -5.954 1.00 97.00 198 LYS A N 1
ATOM 1605 C CA . LYS A 1 198 ? -3.594 5.918 -6.718 1.00 97.00 198 LYS A CA 1
ATOM 1606 C C . LYS A 1 198 ? -2.184 6.180 -6.187 1.00 97.00 198 LYS A C 1
ATOM 1608 O O . LYS A 1 198 ? -1.245 6.205 -6.974 1.00 97.00 198 LYS A O 1
ATOM 1613 N N . LEU A 1 199 ? -2.019 6.318 -4.869 1.00 95.25 199 LEU A N 1
ATOM 1614 C CA . LEU A 1 199 ? -0.707 6.496 -4.236 1.00 95.25 199 LEU A CA 1
ATOM 1615 C C . LEU A 1 199 ? 0.214 5.289 -4.467 1.00 95.25 199 LEU A C 1
ATOM 1617 O O . LEU A 1 199 ? 1.409 5.472 -4.690 1.00 95.25 199 LEU A O 1
ATOM 1621 N N . LEU A 1 200 ? -0.328 4.067 -4.442 1.00 95.56 200 LEU A N 1
ATOM 1622 C CA . LEU A 1 200 ? 0.419 2.850 -4.763 1.00 95.56 200 LEU A CA 1
ATOM 1623 C C . LEU A 1 200 ? 0.884 2.849 -6.226 1.00 95.56 200 LEU A C 1
ATOM 1625 O O . LEU A 1 200 ? 2.063 2.614 -6.488 1.00 95.56 200 LEU A O 1
ATOM 1629 N N . VAL A 1 201 ? -0.019 3.150 -7.163 1.00 97.38 201 VAL A N 1
ATOM 1630 C CA . VAL A 1 201 ? 0.281 3.247 -8.601 1.00 97.38 201 VAL A CA 1
ATOM 1631 C C . VAL A 1 201 ? 1.350 4.309 -8.867 1.00 97.38 201 VAL A C 1
ATOM 1633 O O . VAL A 1 201 ? 2.345 4.015 -9.528 1.00 97.38 201 VAL A O 1
ATOM 1636 N N . ASP A 1 202 ? 1.213 5.502 -8.285 1.00 96.75 202 ASP A N 1
ATOM 1637 C CA . ASP A 1 202 ? 2.195 6.584 -8.430 1.00 96.75 202 ASP A CA 1
ATOM 1638 C C . ASP A 1 202 ? 3.553 6.216 -7.835 1.00 96.75 202 ASP A C 1
ATOM 1640 O O . ASP A 1 202 ? 4.592 6.551 -8.404 1.00 96.75 202 ASP A O 1
ATOM 1644 N N . CYS A 1 203 ? 3.562 5.491 -6.715 1.00 95.69 203 CYS A N 1
ATOM 1645 C CA . CYS A 1 203 ? 4.793 5.001 -6.106 1.00 95.69 203 CYS A CA 1
ATOM 1646 C C . CYS A 1 203 ? 5.511 4.006 -7.027 1.00 95.69 203 CYS A C 1
ATOM 1648 O O . CYS A 1 203 ? 6.729 4.099 -7.191 1.00 95.69 203 CYS A O 1
ATOM 1650 N N . MET A 1 204 ? 4.780 3.082 -7.659 1.00 96.56 204 MET A N 1
ATOM 1651 C CA . MET A 1 204 ? 5.358 2.110 -8.592 1.00 96.56 204 MET A CA 1
ATOM 1652 C C . MET A 1 204 ? 5.865 2.783 -9.870 1.00 96.56 204 MET A C 1
ATOM 1654 O O . MET A 1 204 ? 7.035 2.609 -10.210 1.00 96.56 204 MET A O 1
ATOM 1658 N N . ILE A 1 205 ? 5.031 3.593 -10.532 1.00 97.44 205 ILE A N 1
ATOM 1659 C CA . ILE A 1 205 ? 5.402 4.307 -11.763 1.00 97.44 205 ILE A CA 1
ATOM 1660 C C . ILE A 1 205 ? 6.585 5.239 -11.494 1.00 97.44 205 ILE A C 1
ATOM 1662 O O . ILE A 1 205 ? 7.594 5.159 -12.188 1.00 97.44 205 ILE A O 1
ATOM 1666 N N . GLY A 1 206 ? 6.516 6.055 -10.440 1.00 97.06 206 GLY A N 1
ATOM 1667 C CA . GLY A 1 206 ? 7.607 6.952 -10.064 1.00 97.06 206 GLY A CA 1
ATOM 1668 C C . GLY A 1 206 ? 8.905 6.204 -9.756 1.00 97.06 206 GLY A C 1
ATOM 1669 O O . GLY A 1 206 ? 9.980 6.668 -10.133 1.00 97.06 206 GLY A O 1
ATOM 1670 N N . SER A 1 207 ? 8.828 5.027 -9.119 1.00 96.06 207 SER A N 1
ATOM 1671 C CA . SER A 1 207 ? 10.013 4.201 -8.840 1.00 96.06 207 SER A CA 1
ATOM 1672 C C . SER A 1 207 ? 10.659 3.689 -10.126 1.00 96.06 207 SER A C 1
ATOM 1674 O O . SER A 1 207 ? 11.885 3.722 -10.235 1.00 96.06 207 SER A O 1
ATOM 1676 N N . MET A 1 208 ? 9.853 3.250 -11.100 1.00 96.56 208 MET A N 1
ATOM 1677 C CA . MET A 1 208 ? 10.345 2.841 -12.421 1.00 96.56 208 MET A CA 1
ATOM 1678 C C . MET A 1 208 ? 10.971 4.024 -13.158 1.00 96.56 208 MET A C 1
ATOM 1680 O O . MET A 1 208 ? 12.094 3.901 -13.637 1.00 96.56 208 MET A O 1
ATOM 1684 N N . THR A 1 209 ? 10.299 5.179 -13.171 1.00 97.19 209 THR A N 1
ATOM 1685 C CA . THR A 1 209 ? 10.788 6.402 -13.820 1.00 97.19 209 THR A CA 1
ATOM 1686 C C . THR A 1 209 ? 12.124 6.859 -13.260 1.00 97.19 209 THR A C 1
ATOM 1688 O O . THR A 1 209 ? 13.073 7.036 -14.022 1.00 97.19 209 THR A O 1
ATOM 1691 N N . LEU A 1 210 ? 12.254 6.990 -11.938 1.00 96.38 210 LEU A N 1
ATOM 1692 C CA . LEU A 1 210 ? 13.535 7.374 -11.347 1.00 96.38 210 LEU A CA 1
ATOM 1693 C C . LEU A 1 210 ? 14.620 6.337 -11.641 1.00 96.38 210 LEU A C 1
ATOM 1695 O O . LEU A 1 210 ? 15.724 6.721 -12.012 1.00 96.38 210 LEU A O 1
ATOM 1699 N N . SER A 1 211 ? 14.305 5.043 -11.558 1.00 95.12 211 SER A N 1
ATOM 1700 C CA . SER A 1 211 ? 15.274 3.989 -11.880 1.00 95.12 211 SER A CA 1
ATOM 1701 C C . SER A 1 211 ? 15.740 4.085 -13.338 1.00 95.12 211 SER A C 1
ATOM 1703 O O . SER A 1 211 ? 16.936 4.010 -13.592 1.00 95.12 211 SER A O 1
ATOM 1705 N N . SER A 1 212 ? 14.838 4.343 -14.292 1.00 94.75 212 SER A N 1
ATOM 1706 C CA . SER A 1 212 ? 15.209 4.561 -15.699 1.00 94.75 212 SER A CA 1
ATOM 1707 C C . SER A 1 212 ? 16.027 5.835 -15.926 1.00 94.75 212 SER A C 1
ATOM 1709 O O . SER A 1 212 ? 16.973 5.804 -16.710 1.00 94.75 212 SER A O 1
ATOM 1711 N N . ILE A 1 213 ? 15.743 6.923 -15.195 1.00 94.94 213 ILE A N 1
ATOM 1712 C CA . ILE A 1 213 ? 16.570 8.140 -15.224 1.00 94.94 213 ILE A CA 1
ATOM 1713 C C . ILE A 1 213 ? 17.983 7.810 -14.743 1.00 94.94 213 ILE A C 1
ATOM 1715 O O . ILE A 1 213 ? 18.949 8.171 -15.408 1.00 94.94 213 ILE A O 1
ATOM 1719 N N . PHE A 1 214 ? 18.119 7.088 -13.627 1.00 92.50 214 PHE A N 1
ATOM 1720 C CA . PHE A 1 214 ? 19.427 6.670 -13.124 1.00 92.50 214 PHE A CA 1
ATOM 1721 C C . PHE A 1 214 ? 20.169 5.785 -14.123 1.00 92.50 214 PHE A C 1
ATOM 1723 O O . PHE A 1 214 ? 21.351 6.015 -14.355 1.00 92.50 214 PHE A O 1
ATOM 1730 N N . ILE A 1 215 ? 19.494 4.817 -14.746 1.00 89.94 215 ILE A N 1
ATOM 1731 C CA . ILE A 1 215 ? 20.095 3.962 -15.780 1.00 89.94 215 ILE A CA 1
ATOM 1732 C C . ILE A 1 215 ? 20.609 4.802 -16.955 1.00 89.94 215 ILE A C 1
ATOM 1734 O O . ILE A 1 215 ? 21.738 4.595 -17.402 1.00 89.94 215 ILE A O 1
ATOM 1738 N N . GLY A 1 216 ? 19.806 5.761 -17.425 1.00 90.56 216 GLY A N 1
ATOM 1739 C CA . GLY A 1 216 ? 20.182 6.648 -18.524 1.00 90.56 216 GLY A CA 1
ATOM 1740 C C . GLY A 1 216 ? 21.356 7.564 -18.170 1.00 90.56 216 GLY A C 1
ATOM 1741 O O . GLY A 1 216 ? 22.309 7.665 -18.934 1.00 90.56 216 GLY A O 1
ATOM 1742 N N . VAL A 1 217 ? 21.332 8.191 -16.989 1.00 91.25 217 VAL A N 1
ATOM 1743 C CA . VAL A 1 217 ? 22.395 9.108 -16.531 1.00 91.25 217 VAL A CA 1
ATOM 1744 C C . VAL A 1 217 ? 23.710 8.374 -16.266 1.00 91.25 217 VAL A C 1
ATOM 1746 O O . VAL A 1 217 ? 24.779 8.914 -16.527 1.00 91.25 217 VAL A O 1
ATOM 1749 N N . LEU A 1 218 ? 23.652 7.138 -15.769 1.00 87.25 218 LEU A N 1
ATOM 1750 C CA . LEU A 1 218 ? 24.837 6.320 -15.502 1.00 87.25 218 LEU A CA 1
ATOM 1751 C C . LEU A 1 218 ? 25.453 5.706 -16.770 1.00 87.25 218 LEU A C 1
ATOM 1753 O O . LEU A 1 218 ? 26.419 4.954 -16.651 1.00 87.25 218 LEU A O 1
ATOM 1757 N N . GLY A 1 219 ? 24.882 5.971 -17.951 1.00 84.00 219 GLY A N 1
ATOM 1758 C CA . GLY A 1 219 ? 25.323 5.390 -19.220 1.00 84.00 219 GLY A CA 1
ATOM 1759 C C . GLY A 1 219 ? 25.139 3.873 -19.291 1.00 84.00 219 GLY A C 1
ATOM 1760 O O . GLY A 1 219 ? 25.796 3.216 -20.087 1.00 84.00 219 GLY A O 1
ATOM 1761 N N . SER A 1 220 ? 24.289 3.299 -18.430 1.00 83.00 220 SER A N 1
ATOM 1762 C CA . SER A 1 220 ? 24.052 1.849 -18.392 1.00 83.00 220 SER A CA 1
ATOM 1763 C C . SER A 1 220 ? 23.048 1.391 -19.449 1.00 83.00 220 SER A C 1
ATOM 1765 O O . SER A 1 220 ? 23.087 0.226 -19.826 1.00 83.00 220 SER A O 1
ATOM 1767 N N . ALA A 1 221 ? 22.192 2.300 -19.934 1.00 82.19 221 ALA A N 1
ATOM 1768 C CA . ALA A 1 221 ? 21.384 2.089 -21.130 1.00 82.19 221 ALA A CA 1
ATOM 1769 C C . ALA A 1 221 ? 21.919 2.920 -22.295 1.00 82.19 221 ALA A C 1
ATOM 1771 O O . ALA A 1 221 ? 22.185 4.118 -22.164 1.00 82.19 221 ALA A O 1
ATOM 1772 N N . THR A 1 222 ? 22.004 2.273 -23.446 1.00 84.31 222 THR A N 1
ATOM 1773 C CA . THR A 1 222 ? 22.368 2.859 -24.728 1.00 84.31 222 THR A CA 1
ATOM 1774 C C . THR A 1 222 ? 21.119 3.272 -25.506 1.00 84.31 222 THR A C 1
ATOM 1776 O O . THR A 1 222 ? 20.027 2.708 -25.366 1.00 84.31 222 THR A O 1
ATOM 1779 N N . SER A 1 223 ? 21.264 4.315 -26.321 1.00 85.94 223 SER A N 1
ATOM 1780 C CA . SER A 1 223 ? 20.199 4.760 -27.219 1.00 85.94 223 SER A CA 1
ATOM 1781 C C . SER A 1 223 ? 20.071 3.784 -28.383 1.00 85.94 223 SER A C 1
ATOM 1783 O O . SER A 1 223 ? 21.064 3.215 -28.822 1.00 85.94 223 SER A O 1
ATOM 1785 N N . LEU A 1 224 ? 18.880 3.659 -28.974 1.00 80.81 224 LEU A N 1
ATOM 1786 C CA . LEU A 1 224 ? 18.687 2.874 -30.202 1.00 80.81 224 LEU A CA 1
ATOM 1787 C C . LEU A 1 224 ? 19.635 3.277 -31.352 1.00 80.81 224 LEU A C 1
ATOM 1789 O O . LEU A 1 224 ? 19.865 2.491 -32.264 1.00 80.81 224 LEU A O 1
ATOM 1793 N N . ARG A 1 225 ? 20.141 4.515 -31.343 1.00 85.44 225 ARG A N 1
ATOM 1794 C CA . ARG A 1 225 ? 21.074 5.023 -32.362 1.00 85.44 225 ARG A CA 1
ATOM 1795 C C . ARG A 1 225 ? 22.543 4.721 -32.056 1.00 85.44 225 ARG A C 1
ATOM 1797 O O . ARG A 1 225 ? 23.394 5.060 -32.872 1.00 85.44 225 ARG A O 1
ATOM 1804 N N . SER A 1 226 ? 22.845 4.168 -30.886 1.00 83.12 226 SER A N 1
ATOM 1805 C CA . SER A 1 226 ? 24.208 3.808 -30.509 1.00 83.12 226 SER A CA 1
ATOM 1806 C C . SER A 1 226 ? 24.683 2.599 -31.333 1.00 83.12 226 SER A C 1
ATOM 1808 O O . SER A 1 226 ? 23.875 1.706 -31.589 1.00 83.12 226 SER A O 1
ATOM 1810 N N . PRO A 1 227 ? 25.962 2.556 -31.754 1.00 87.12 227 PRO A N 1
ATOM 1811 C CA . PRO A 1 227 ? 26.533 1.373 -32.394 1.00 87.12 227 PRO A CA 1
ATOM 1812 C C . PRO A 1 227 ? 26.458 0.159 -31.460 1.00 87.12 227 PRO A C 1
ATOM 1814 O O . PRO A 1 227 ? 26.549 0.311 -30.240 1.00 87.12 227 PRO A O 1
ATOM 1817 N N . ASP A 1 228 ? 26.341 -1.042 -32.029 1.00 83.06 228 ASP A N 1
ATOM 1818 C CA . ASP A 1 228 ? 26.232 -2.285 -31.253 1.00 83.06 228 ASP A CA 1
ATOM 1819 C C . ASP A 1 228 ? 27.480 -2.564 -30.389 1.00 83.06 228 ASP A C 1
ATOM 1821 O O . ASP A 1 228 ? 27.368 -3.158 -29.317 1.00 83.06 228 ASP A O 1
ATOM 1825 N N . ASP A 1 229 ? 28.642 -2.031 -30.780 1.00 82.06 229 ASP A N 1
ATOM 1826 C CA . ASP A 1 229 ? 29.911 -2.162 -30.048 1.00 82.06 229 ASP A CA 1
ATOM 1827 C C . ASP A 1 229 ? 29.929 -1.416 -28.700 1.00 82.06 229 ASP A C 1
ATOM 1829 O O . ASP A 1 229 ? 30.830 -1.611 -27.886 1.00 82.06 229 ASP A O 1
ATOM 1833 N N . CYS A 1 230 ? 28.944 -0.550 -28.438 1.00 78.88 230 CYS A N 1
ATOM 1834 C CA . CYS A 1 230 ? 28.832 0.179 -27.173 1.00 78.88 230 CYS A CA 1
ATOM 1835 C C . CYS A 1 230 ? 28.107 -0.610 -26.067 1.00 78.88 230 CYS A C 1
ATOM 1837 O O . CYS A 1 230 ? 27.934 -0.077 -24.968 1.00 78.88 230 CYS A O 1
ATOM 1839 N N . ALA A 1 231 ? 27.655 -1.840 -26.331 1.00 75.31 231 ALA A N 1
ATOM 1840 C CA . ALA A 1 231 ? 27.003 -2.664 -25.319 1.00 75.31 231 ALA A CA 1
ATOM 1841 C C . ALA A 1 231 ? 27.992 -3.030 -24.199 1.00 75.31 231 ALA A C 1
ATOM 1843 O O . ALA A 1 231 ? 29.067 -3.579 -24.442 1.00 75.31 231 ALA A O 1
ATOM 1844 N N . SER A 1 232 ? 27.634 -2.724 -22.950 1.00 68.06 232 SER A N 1
ATOM 1845 C CA . SER A 1 232 ? 28.481 -3.045 -21.803 1.00 68.06 232 SER A CA 1
ATOM 1846 C C . SER A 1 232 ? 28.602 -4.564 -21.643 1.00 68.06 232 SER A C 1
ATOM 1848 O O . SER A 1 232 ? 27.612 -5.281 -21.515 1.00 68.06 232 SER A O 1
ATOM 1850 N N . SER A 1 233 ? 29.839 -5.066 -21.611 1.00 72.06 233 SER A N 1
ATOM 1851 C CA . SER A 1 233 ? 30.129 -6.488 -21.369 1.00 72.06 233 SER A CA 1
ATOM 1852 C C . SER A 1 233 ? 29.875 -6.916 -19.912 1.00 72.06 233 SER A C 1
ATOM 1854 O O . SER A 1 233 ? 30.085 -8.078 -19.558 1.00 72.06 233 SER A O 1
ATOM 1856 N N . ASP A 1 234 ? 29.414 -6.001 -19.056 1.00 69.81 234 ASP A N 1
ATOM 1857 C CA . ASP A 1 234 ? 29.212 -6.211 -17.622 1.00 69.81 234 ASP A CA 1
ATOM 1858 C C . ASP A 1 234 ? 27.901 -6.966 -17.331 1.00 69.81 234 ASP A C 1
ATOM 1860 O O . ASP A 1 234 ? 27.026 -6.496 -16.606 1.00 69.81 234 ASP A O 1
ATOM 1864 N N . ALA A 1 235 ? 27.751 -8.181 -17.857 1.00 64.62 235 ALA A N 1
ATOM 1865 C CA . ALA A 1 235 ? 26.589 -9.048 -17.625 1.00 64.62 235 ALA A CA 1
ATOM 1866 C C . ALA A 1 235 ? 26.653 -9.817 -16.280 1.00 64.62 235 ALA A C 1
ATOM 1868 O O . ALA A 1 235 ? 26.277 -10.986 -16.194 1.00 64.62 235 ALA A O 1
ATOM 1869 N N . GLY A 1 236 ? 27.160 -9.183 -15.218 1.00 83.44 236 GLY A N 1
ATOM 1870 C CA . GLY A 1 236 ? 27.456 -9.836 -13.937 1.00 83.44 236 GLY A CA 1
ATOM 1871 C C . GLY A 1 236 ? 26.429 -9.611 -12.818 1.00 83.44 236 GLY A C 1
ATOM 1872 O O . GLY A 1 236 ? 25.602 -8.699 -12.855 1.00 83.44 236 GLY A O 1
ATOM 1873 N N . LEU A 1 237 ? 26.558 -10.392 -11.736 1.00 86.69 237 LEU A N 1
ATOM 1874 C CA . LEU A 1 237 ? 25.804 -10.226 -10.478 1.00 86.69 237 LEU A CA 1
ATOM 1875 C C . LEU A 1 237 ? 25.901 -8.794 -9.914 1.00 86.69 237 LEU A C 1
ATOM 1877 O O . LEU A 1 237 ? 24.940 -8.282 -9.338 1.00 86.69 237 LEU A O 1
ATOM 1881 N N . ALA A 1 238 ? 27.045 -8.130 -10.112 1.00 87.25 238 ALA A N 1
ATOM 1882 C CA . ALA A 1 238 ? 27.272 -6.750 -9.690 1.00 87.25 238 ALA A CA 1
ATOM 1883 C C . ALA A 1 238 ? 26.303 -5.756 -10.359 1.00 87.25 238 ALA A C 1
ATOM 1885 O O . ALA A 1 238 ? 25.807 -4.842 -9.696 1.00 87.25 238 ALA A O 1
ATOM 1886 N N . LEU A 1 239 ? 25.972 -5.966 -11.639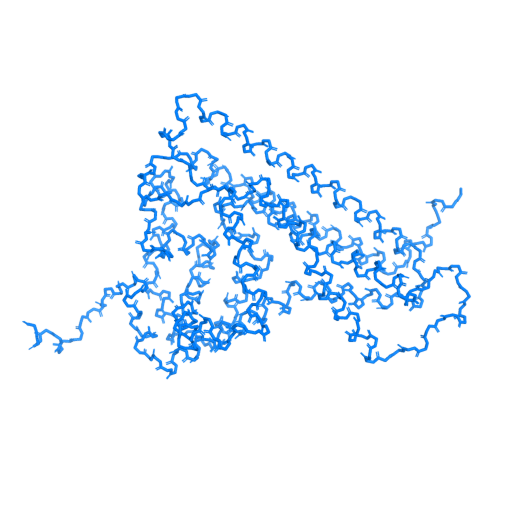 1.00 86.19 239 LEU A N 1
ATOM 1887 C CA . LEU A 1 239 ? 25.013 -5.137 -12.371 1.00 86.19 239 LEU A CA 1
ATOM 1888 C C . LEU A 1 239 ? 23.605 -5.279 -11.773 1.00 86.19 239 LEU A C 1
ATOM 1890 O O . LEU A 1 239 ? 22.943 -4.282 -11.476 1.00 86.19 239 LEU A O 1
ATOM 1894 N N . VAL A 1 240 ? 23.177 -6.518 -11.513 1.00 87.56 240 VAL A N 1
ATOM 1895 C CA . VAL A 1 240 ? 21.879 -6.809 -10.884 1.00 87.56 240 VAL A CA 1
ATOM 1896 C C . VAL A 1 240 ? 21.798 -6.171 -9.496 1.00 87.56 240 VAL A C 1
ATOM 1898 O O . VAL A 1 240 ? 20.834 -5.465 -9.197 1.00 87.56 240 VAL A O 1
ATOM 1901 N N . ALA A 1 241 ? 22.827 -6.346 -8.662 1.00 88.56 241 ALA A N 1
ATOM 1902 C CA . ALA A 1 241 ? 22.877 -5.764 -7.321 1.00 88.56 241 ALA A CA 1
ATOM 1903 C C . ALA A 1 241 ? 22.791 -4.227 -7.346 1.00 88.56 241 ALA A C 1
ATOM 1905 O O . ALA A 1 241 ? 22.089 -3.625 -6.521 1.00 88.56 241 ALA A O 1
ATOM 1906 N N . ARG A 1 242 ? 23.447 -3.583 -8.321 1.00 88.19 242 ARG A N 1
ATOM 1907 C CA . ARG A 1 242 ? 23.380 -2.131 -8.533 1.00 88.19 242 ARG A CA 1
ATOM 1908 C C . ARG A 1 242 ? 21.964 -1.680 -8.882 1.00 88.19 242 ARG A C 1
ATOM 1910 O O . ARG A 1 242 ? 21.468 -0.741 -8.257 1.00 88.19 242 ARG A O 1
ATOM 1917 N N . PHE A 1 243 ? 21.292 -2.348 -9.821 1.00 88.31 243 PHE A N 1
ATOM 1918 C CA . PHE A 1 243 ? 19.918 -1.997 -10.199 1.00 88.31 243 PHE A CA 1
ATOM 1919 C C . PHE A 1 243 ? 18.925 -2.221 -9.068 1.00 88.31 243 PHE A C 1
ATOM 1921 O O . PHE A 1 243 ? 18.071 -1.362 -8.831 1.00 88.31 243 PHE A O 1
ATOM 1928 N N . VAL A 1 244 ? 19.069 -3.315 -8.318 1.00 88.69 244 VAL A N 1
ATOM 1929 C CA . VAL A 1 244 ? 18.241 -3.572 -7.138 1.00 88.69 244 VAL A CA 1
ATOM 1930 C C . VAL A 1 244 ? 18.429 -2.448 -6.122 1.00 88.69 244 VAL A C 1
ATOM 1932 O O . VAL A 1 244 ? 17.461 -1.783 -5.756 1.00 88.69 244 VAL A O 1
ATOM 1935 N N . THR A 1 245 ? 19.667 -2.146 -5.731 1.00 89.12 245 THR A N 1
ATOM 1936 C CA . THR A 1 245 ? 19.959 -1.098 -4.736 1.00 89.12 245 THR A CA 1
ATOM 1937 C C . THR A 1 245 ? 19.454 0.276 -5.183 1.00 89.12 245 THR A C 1
ATOM 1939 O O . THR A 1 245 ? 18.795 0.980 -4.412 1.00 89.12 245 THR A O 1
ATOM 1942 N N . CYS A 1 246 ? 19.684 0.635 -6.450 1.00 91.06 246 CYS A N 1
ATOM 1943 C CA . CYS A 1 246 ? 19.187 1.875 -7.043 1.00 91.06 246 CYS A CA 1
ATOM 1944 C C . CYS A 1 246 ? 17.654 1.946 -6.996 1.00 91.06 246 CYS A C 1
ATOM 1946 O O . CYS A 1 246 ? 17.098 2.944 -6.538 1.00 91.06 246 CYS A O 1
ATOM 1948 N N . THR A 1 247 ? 16.966 0.861 -7.358 1.00 88.62 247 THR A N 1
ATOM 1949 C CA . THR A 1 247 ? 15.499 0.763 -7.293 1.00 88.62 247 THR A CA 1
ATOM 1950 C C . THR A 1 247 ? 14.991 0.946 -5.862 1.00 88.62 247 THR A C 1
ATOM 1952 O O . THR A 1 247 ? 13.974 1.608 -5.616 1.00 88.62 247 THR A O 1
ATOM 1955 N N . PHE A 1 248 ? 15.703 0.387 -4.877 1.00 87.88 248 PHE A N 1
ATOM 1956 C CA . PHE A 1 248 ? 15.341 0.557 -3.477 1.00 87.88 248 PHE A CA 1
ATOM 1957 C C . PHE A 1 248 ? 15.422 2.015 -3.029 1.00 87.88 248 PHE A C 1
ATOM 1959 O O . PHE A 1 248 ? 14.475 2.490 -2.391 1.00 87.88 248 PHE A O 1
ATOM 1966 N N . PHE A 1 249 ? 16.492 2.708 -3.414 1.00 90.50 249 PHE A N 1
ATOM 1967 C CA . PHE A 1 249 ? 16.698 4.126 -3.136 1.00 90.50 249 PHE A CA 1
ATOM 1968 C C . PHE A 1 249 ? 15.676 5.014 -3.858 1.00 90.50 249 PHE A C 1
ATOM 1970 O O . PHE A 1 249 ? 15.032 5.847 -3.222 1.00 90.50 249 PHE A O 1
ATOM 1977 N N . CYS A 1 250 ? 15.435 4.779 -5.150 1.00 91.75 250 CYS A N 1
ATOM 1978 C CA . CYS A 1 250 ? 14.453 5.516 -5.948 1.00 91.75 250 CYS A CA 1
ATOM 1979 C C . CYS A 1 250 ? 13.061 5.487 -5.314 1.00 91.75 250 CYS A C 1
ATOM 1981 O O . CYS A 1 250 ? 12.416 6.522 -5.173 1.00 91.75 250 CYS A O 1
ATOM 1983 N N . ALA A 1 251 ? 12.619 4.320 -4.846 1.00 85.38 251 ALA A N 1
ATOM 1984 C CA . ALA A 1 251 ? 11.325 4.200 -4.181 1.00 85.38 251 ALA A CA 1
ATOM 1985 C C . ALA A 1 251 ? 11.235 5.012 -2.875 1.00 85.38 251 ALA A C 1
ATOM 1987 O O . ALA A 1 251 ? 10.156 5.479 -2.517 1.00 85.38 251 ALA A O 1
ATOM 1988 N N . LEU A 1 252 ? 12.343 5.186 -2.143 1.00 85.44 252 LEU A N 1
ATOM 1989 C CA . LEU A 1 252 ? 12.366 6.057 -0.963 1.00 85.44 252 LEU A CA 1
ATOM 1990 C C . LEU A 1 252 ? 12.236 7.525 -1.370 1.00 85.44 252 LEU A C 1
ATOM 1992 O O . LEU A 1 252 ? 11.457 8.255 -0.760 1.00 85.44 252 LEU A O 1
ATOM 1996 N N . VAL A 1 253 ? 12.936 7.929 -2.432 1.00 90.56 253 VAL A N 1
ATOM 1997 C CA . VAL A 1 253 ? 12.871 9.292 -2.973 1.00 90.56 253 VAL A CA 1
ATOM 1998 C C . VAL A 1 253 ? 11.456 9.628 -3.443 1.00 90.56 253 VAL A C 1
ATOM 2000 O O . VAL A 1 253 ? 10.956 10.689 -3.091 1.00 90.56 253 VAL A O 1
ATOM 2003 N N . VAL A 1 254 ? 10.768 8.717 -4.143 1.00 92.94 254 VAL A N 1
ATOM 2004 C CA . VAL A 1 254 ? 9.384 8.915 -4.633 1.00 92.94 254 VAL A CA 1
ATOM 2005 C C . VAL A 1 254 ? 8.376 9.072 -3.495 1.00 92.94 254 VAL A C 1
ATOM 2007 O O . VAL A 1 254 ? 7.415 9.834 -3.609 1.00 92.94 254 VAL A O 1
ATOM 2010 N N . LYS A 1 255 ? 8.588 8.394 -2.363 1.00 87.50 255 LYS A N 1
ATOM 2011 C CA . LYS A 1 255 ? 7.680 8.496 -1.213 1.00 87.50 255 LYS A CA 1
ATOM 2012 C C . LYS A 1 255 ? 7.660 9.887 -0.588 1.00 87.50 255 LYS A C 1
ATOM 2014 O O . LYS A 1 255 ? 6.634 10.253 -0.028 1.00 87.50 255 LYS A O 1
ATOM 2019 N N . VAL A 1 256 ? 8.740 10.665 -0.683 1.00 87.12 256 VAL A N 1
ATOM 2020 C CA . VAL A 1 256 ? 8.807 12.016 -0.097 1.00 87.12 256 VAL A CA 1
ATOM 2021 C C . VAL A 1 256 ? 7.796 12.978 -0.738 1.00 87.12 256 VAL A C 1
ATOM 2023 O O . VAL A 1 256 ? 6.932 13.468 -0.009 1.00 87.12 256 VAL A O 1
ATOM 2026 N N . PRO A 1 257 ? 7.813 13.240 -2.061 1.00 89.31 257 PRO A N 1
ATOM 2027 C CA . PRO A 1 257 ? 6.825 14.112 -2.686 1.00 89.31 257 PRO A CA 1
ATOM 2028 C C . PRO A 1 257 ? 5.406 13.551 -2.557 1.00 89.31 257 PRO A C 1
ATOM 2030 O O . PRO A 1 257 ? 4.487 14.319 -2.290 1.00 89.31 257 PRO A O 1
ATOM 2033 N N . LEU A 1 258 ? 5.209 12.228 -2.643 1.00 88.75 258 LEU A N 1
ATOM 2034 C CA . LEU A 1 258 ? 3.885 11.627 -2.434 1.00 88.75 258 LEU A CA 1
ATOM 2035 C C . LEU A 1 258 ? 3.366 11.839 -1.007 1.00 88.75 258 LEU A C 1
ATOM 2037 O O . LEU A 1 258 ? 2.191 12.156 -0.819 1.00 88.75 258 LEU A O 1
ATOM 2041 N N . ALA A 1 259 ? 4.231 11.724 0.001 1.00 84.12 259 ALA A N 1
ATOM 2042 C CA . ALA A 1 259 ? 3.880 12.033 1.380 1.00 84.12 259 ALA A CA 1
ATOM 2043 C C . ALA A 1 259 ? 3.564 13.523 1.548 1.00 84.12 259 ALA A C 1
ATOM 2045 O O . ALA A 1 259 ? 2.582 13.850 2.205 1.00 84.12 259 ALA A O 1
ATOM 2046 N N . LEU A 1 260 ? 4.328 14.424 0.922 1.00 85.12 260 LEU A N 1
ATOM 2047 C CA . LEU A 1 260 ? 4.051 15.864 0.951 1.00 85.12 260 LEU A CA 1
ATOM 2048 C C . LEU A 1 260 ? 2.707 16.205 0.300 1.00 85.12 260 LEU A C 1
ATOM 2050 O O . LEU A 1 260 ? 1.951 16.986 0.871 1.00 85.12 260 LEU A O 1
ATOM 2054 N N . VAL A 1 261 ? 2.370 15.589 -0.834 1.00 86.12 261 VAL A N 1
ATOM 2055 C CA . VAL A 1 261 ? 1.060 15.744 -1.488 1.00 86.12 261 VAL A CA 1
ATOM 2056 C C . VAL A 1 261 ? -0.049 15.194 -0.590 1.00 86.12 261 VAL A C 1
ATOM 2058 O O . VAL A 1 261 ? -1.031 15.885 -0.324 1.00 86.12 261 VAL A O 1
ATOM 2061 N N . SER A 1 262 ? 0.125 13.984 -0.053 1.00 83.06 262 SER A N 1
ATOM 2062 C CA . SER A 1 262 ? -0.859 13.345 0.827 1.00 83.06 262 SER A CA 1
ATOM 2063 C C . SER A 1 262 ? -1.113 14.165 2.098 1.00 83.06 262 SER A C 1
ATOM 2065 O O . SER A 1 262 ? -2.255 14.405 2.494 1.00 83.06 262 SER A O 1
ATOM 2067 N N . ILE A 1 263 ? -0.046 14.630 2.741 1.00 83.75 263 ILE A N 1
ATOM 2068 C CA . ILE A 1 263 ? -0.115 15.387 3.989 1.00 83.75 263 ILE A CA 1
ATOM 2069 C C . ILE A 1 263 ? -0.594 16.822 3.731 1.00 83.75 263 ILE A C 1
ATOM 2071 O O . ILE A 1 263 ? -1.502 17.303 4.411 1.00 83.75 263 ILE A O 1
ATOM 2075 N N . GLY A 1 264 ? -0.010 17.503 2.744 1.00 77.81 264 GLY A N 1
ATOM 2076 C CA . GLY A 1 264 ? -0.289 18.902 2.418 1.00 77.81 264 GLY A CA 1
ATOM 2077 C C . GLY A 1 264 ? -1.727 19.127 1.960 1.00 77.81 264 GLY A C 1
ATOM 2078 O O . GLY A 1 264 ? -2.369 20.086 2.390 1.00 77.81 264 GLY A O 1
ATOM 2079 N N . LEU A 1 265 ? -2.275 18.195 1.177 1.00 83.38 265 LEU A N 1
ATOM 2080 C CA . LEU A 1 265 ? -3.661 18.253 0.702 1.00 83.38 265 LEU A CA 1
ATOM 2081 C C . LEU A 1 265 ? -4.668 17.658 1.690 1.00 83.38 265 LEU A C 1
ATOM 2083 O O . LEU A 1 265 ? -5.860 17.604 1.390 1.00 83.38 265 LEU A O 1
ATOM 2087 N N . ARG A 1 266 ? -4.210 17.245 2.883 1.00 81.31 266 ARG A N 1
ATOM 2088 C CA . ARG A 1 266 ? -5.043 16.673 3.952 1.00 81.31 266 ARG A CA 1
ATOM 2089 C C . ARG A 1 266 ? -5.917 15.529 3.433 1.00 81.31 266 ARG A C 1
ATOM 2091 O O . ARG A 1 266 ? -7.127 15.497 3.660 1.00 81.31 266 ARG A O 1
ATOM 2098 N N . THR A 1 267 ? -5.298 14.602 2.702 1.00 80.56 267 THR A N 1
ATOM 2099 C CA . THR A 1 267 ? -6.010 13.464 2.104 1.00 80.56 267 THR A CA 1
ATOM 2100 C C . THR A 1 267 ? -6.614 12.551 3.162 1.00 80.56 267 THR A C 1
ATOM 2102 O O . THR A 1 267 ? -7.670 11.970 2.910 1.00 80.56 267 THR A O 1
ATOM 2105 N N . ALA A 1 268 ? -5.959 12.470 4.325 1.00 82.81 268 ALA A N 1
ATOM 2106 C CA . ALA A 1 268 ? -6.464 11.822 5.518 1.00 82.81 268 ALA A CA 1
ATOM 2107 C C . ALA A 1 268 ? -7.519 12.709 6.193 1.00 82.81 268 ALA A C 1
ATOM 2109 O O . ALA A 1 268 ? -7.217 13.806 6.675 1.00 82.81 268 ALA A O 1
ATOM 2110 N N . ARG A 1 269 ? -8.756 12.216 6.251 1.00 84.12 269 ARG A N 1
ATOM 2111 C CA . ARG A 1 269 ? -9.818 12.796 7.068 1.00 84.12 269 ARG A CA 1
ATOM 2112 C C . ARG A 1 269 ? -9.497 12.563 8.545 1.00 84.12 269 ARG A C 1
ATOM 2114 O O . ARG A 1 269 ? -9.001 11.506 8.938 1.00 84.12 269 ARG A O 1
ATOM 2121 N N . GLY A 1 270 ? -9.738 13.592 9.343 1.00 79.25 270 GLY A N 1
ATOM 2122 C CA . GLY A 1 270 ? -9.697 13.539 10.798 1.00 79.25 270 GLY A CA 1
ATOM 2123 C C . GLY A 1 270 ? -11.025 14.043 11.337 1.00 79.25 270 GLY A C 1
ATOM 2124 O O . GLY A 1 270 ? -11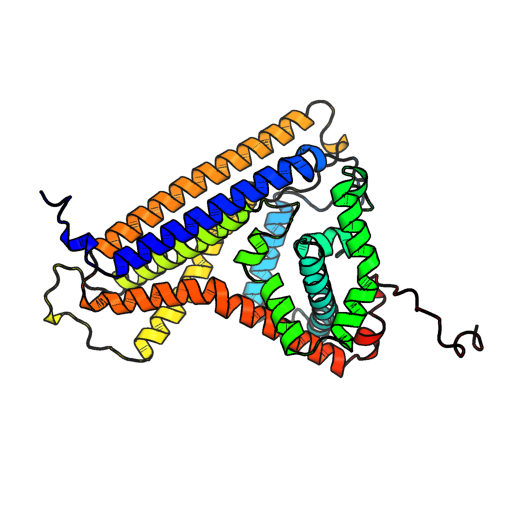.707 14.812 10.654 1.00 79.25 270 GLY A O 1
ATOM 2125 N N . PHE A 1 271 ? -11.381 13.596 12.535 1.00 78.50 271 PHE A N 1
ATOM 2126 C CA . PHE A 1 271 ? -12.584 14.052 13.215 1.00 78.50 271 PHE A CA 1
ATOM 2127 C C . PHE A 1 271 ? -12.437 15.525 13.607 1.00 78.50 271 PHE A C 1
ATOM 2129 O O . PHE A 1 271 ? -11.393 15.955 14.090 1.00 78.50 271 PHE A O 1
ATOM 2136 N N . VAL A 1 272 ? -13.470 16.320 13.359 1.00 78.25 272 VAL A N 1
ATOM 2137 C CA . VAL A 1 272 ? -13.512 17.749 13.656 1.00 78.25 272 VAL A CA 1
ATOM 2138 C C . VAL A 1 272 ? -14.694 18.015 14.567 1.00 78.25 272 VAL A C 1
ATOM 2140 O O . VAL A 1 272 ? -15.808 17.578 14.294 1.00 78.25 272 VAL A O 1
ATOM 2143 N N . HIS A 1 273 ? -14.437 18.760 15.637 1.00 76.38 273 HIS A N 1
ATOM 2144 C CA . HIS A 1 273 ? -15.457 19.123 16.604 1.00 76.38 273 HIS A CA 1
ATOM 2145 C C . HIS A 1 273 ? -16.411 20.198 16.065 1.00 76.38 273 HIS A C 1
ATOM 2147 O O . HIS A 1 273 ? -15.940 21.186 15.492 1.00 76.38 273 HIS A O 1
ATOM 2153 N N . TYR A 1 274 ? -17.720 20.033 16.269 1.00 78.38 274 TYR A N 1
ATOM 2154 C CA . TYR A 1 274 ? -18.729 20.991 15.803 1.00 78.38 274 TYR A CA 1
ATOM 2155 C C . TYR A 1 274 ? -18.566 22.375 16.455 1.00 78.38 274 TYR A C 1
ATOM 2157 O O . TYR A 1 274 ? -18.534 23.383 15.744 1.00 78.38 274 TYR A O 1
ATOM 2165 N N . ASP A 1 275 ? -18.338 22.447 17.772 1.00 75.44 275 ASP A N 1
ATOM 2166 C CA . ASP A 1 275 ? -18.215 23.747 18.457 1.00 75.44 275 ASP A CA 1
ATOM 2167 C C . ASP A 1 275 ? -16.934 24.497 18.078 1.00 75.44 275 ASP A C 1
ATOM 2169 O O . ASP A 1 275 ? -16.903 25.725 18.059 1.00 75.44 275 ASP A O 1
ATOM 2173 N N . ALA A 1 276 ? -15.870 23.775 17.703 1.00 70.94 276 ALA A N 1
ATOM 2174 C CA . ALA A 1 276 ? -14.628 24.390 17.218 1.00 70.94 276 ALA A CA 1
ATOM 2175 C C . ALA A 1 276 ? -14.798 25.041 15.836 1.00 70.94 276 ALA A C 1
ATOM 2177 O O . ALA A 1 276 ? -13.985 25.863 15.413 1.00 70.94 276 ALA A O 1
ATOM 2178 N N . LEU A 1 277 ? -15.832 24.625 15.113 1.00 70.12 277 LEU A N 1
ATOM 2179 C CA . LEU A 1 277 ? -16.155 25.069 13.775 1.00 70.12 277 LEU A CA 1
ATOM 2180 C C . LEU A 1 277 ? -17.065 26.315 13.845 1.00 70.12 277 LEU A C 1
ATOM 2182 O O . LEU A 1 277 ? -16.857 27.249 13.069 1.00 70.12 277 LEU A O 1
ATOM 2186 N N . GLY A 1 278 ? -18.043 26.385 14.747 1.00 77.69 278 GLY A N 1
ATOM 2187 C CA . GLY A 1 278 ? -19.031 27.475 14.795 1.00 77.69 278 GLY A CA 1
ATOM 2188 C C . GLY A 1 278 ? -20.162 27.344 13.748 1.00 77.69 278 GLY A C 1
ATOM 2189 O O . GLY A 1 278 ? -20.133 26.467 12.885 1.00 77.69 278 GLY A O 1
ATOM 2190 N N . PRO A 1 279 ? -21.187 28.221 13.761 1.00 70.50 279 PRO A N 1
ATOM 2191 C CA . PRO A 1 279 ? -22.483 27.966 13.105 1.00 70.50 279 PRO A CA 1
ATOM 2192 C C . PRO A 1 279 ? -22.488 27.971 11.561 1.00 70.50 279 PRO A C 1
ATOM 2194 O O . PRO A 1 279 ? -23.433 27.484 10.944 1.00 70.50 279 PRO A O 1
ATOM 2197 N N . ARG A 1 280 ? -21.455 28.508 10.892 1.00 63.62 280 ARG A N 1
ATOM 2198 C CA . ARG A 1 280 ? -21.396 28.619 9.412 1.00 63.62 280 ARG A CA 1
ATOM 2199 C C . ARG A 1 280 ? -20.381 27.698 8.730 1.00 63.62 280 ARG A C 1
ATOM 2201 O O . ARG A 1 280 ? -20.211 27.760 7.513 1.00 63.62 280 ARG A O 1
ATOM 2208 N N . THR A 1 281 ? -19.702 26.828 9.462 1.00 80.25 281 THR A N 1
ATOM 2209 C CA . THR A 1 281 ? -18.437 26.236 8.986 1.00 80.25 281 THR A CA 1
ATOM 2210 C C . THR A 1 281 ? -18.502 24.762 8.612 1.00 80.25 281 THR A C 1
ATOM 2212 O O . THR A 1 281 ? -17.584 24.322 7.921 1.00 80.25 281 THR A O 1
ATOM 2215 N N . LYS A 1 282 ? -19.586 24.017 8.899 1.00 86.69 282 LYS A N 1
ATOM 2216 C CA . LYS A 1 282 ? -19.776 22.653 8.342 1.00 86.69 282 LYS A CA 1
ATOM 2217 C C . LYS A 1 282 ? -19.619 22.670 6.817 1.00 86.69 282 LYS A C 1
ATOM 2219 O O . LYS A 1 282 ? -18.810 21.937 6.252 1.00 86.69 282 LYS A O 1
ATOM 2224 N N . ARG A 1 283 ? -20.330 23.582 6.140 1.00 89.44 283 ARG A N 1
ATOM 2225 C CA . ARG A 1 283 ? -20.241 23.761 4.679 1.00 89.44 283 ARG A CA 1
ATOM 2226 C C . ARG A 1 283 ? -18.837 24.174 4.231 1.00 89.44 283 ARG A C 1
ATOM 2228 O O . ARG A 1 283 ? -18.359 23.667 3.221 1.00 89.44 283 ARG A O 1
ATOM 2235 N N . THR A 1 284 ? -18.169 25.059 4.968 1.00 89.75 284 THR A N 1
ATOM 2236 C CA . THR A 1 284 ? -16.805 25.517 4.650 1.00 89.75 284 THR A CA 1
ATOM 2237 C C . THR A 1 284 ? -15.784 24.390 4.780 1.00 89.75 284 THR A C 1
ATOM 2239 O O . THR A 1 284 ? -14.943 24.229 3.898 1.00 89.75 284 THR A O 1
ATOM 2242 N N . GLN A 1 285 ? -15.888 23.567 5.823 1.00 89.06 285 GLN A N 1
ATOM 2243 C CA . GLN A 1 285 ? -15.023 22.411 6.032 1.00 89.06 285 GLN A CA 1
ATOM 2244 C C . GLN A 1 285 ? -15.234 21.359 4.940 1.00 89.06 285 GLN A C 1
ATOM 2246 O O . GLN A 1 285 ? -14.262 20.918 4.329 1.00 89.06 285 GLN A O 1
ATOM 2251 N N . LEU A 1 286 ? -16.490 21.037 4.609 1.00 90.75 286 LEU A N 1
ATOM 2252 C CA . LEU A 1 286 ? -16.816 20.140 3.495 1.00 90.75 286 LEU A CA 1
ATOM 2253 C C . LEU A 1 286 ? -16.294 20.683 2.156 1.00 90.75 286 LEU A C 1
ATOM 2255 O O . LEU A 1 286 ? -15.728 19.931 1.366 1.00 90.75 286 LEU A O 1
ATOM 2259 N N . ARG A 1 287 ? -16.423 21.991 1.894 1.00 92.38 287 ARG A N 1
ATOM 2260 C CA . ARG A 1 287 ? -15.845 22.633 0.699 1.00 92.38 287 ARG A CA 1
ATOM 2261 C C . ARG A 1 287 ? -14.323 22.532 0.681 1.00 92.38 287 ARG A C 1
ATOM 2263 O O . ARG A 1 287 ? -13.763 22.196 -0.355 1.00 92.38 287 ARG A O 1
ATOM 2270 N N . ARG A 1 288 ? -13.657 22.770 1.813 1.00 91.00 288 ARG A N 1
ATOM 2271 C CA . ARG A 1 288 ? -12.198 22.647 1.944 1.00 91.00 288 ARG A CA 1
ATOM 2272 C C . ARG A 1 288 ? -11.727 21.222 1.664 1.00 91.00 288 ARG A C 1
ATOM 2274 O O . ARG A 1 288 ? -10.737 21.031 0.968 1.00 91.00 288 ARG A O 1
ATOM 2281 N N . TRP A 1 289 ? -12.446 20.235 2.182 1.00 91.94 289 TRP A N 1
ATOM 2282 C CA . TRP A 1 289 ? -12.199 18.819 1.933 1.00 91.94 289 TRP A CA 1
ATOM 2283 C C . TRP A 1 289 ? -12.404 18.428 0.473 1.00 91.94 289 TRP A C 1
ATOM 2285 O O . TRP A 1 289 ? -11.528 17.785 -0.100 1.00 91.94 289 TRP A O 1
ATOM 2295 N N . ARG A 1 290 ? -13.495 18.879 -0.156 1.00 93.12 290 ARG A N 1
ATOM 2296 C CA . ARG A 1 290 ? -13.724 18.685 -1.596 1.00 93.12 290 ARG A CA 1
ATOM 2297 C C . ARG A 1 290 ? -12.637 19.345 -2.437 1.00 93.12 290 ARG A C 1
ATOM 2299 O O . ARG A 1 290 ? -12.152 18.728 -3.375 1.00 93.12 290 ARG A O 1
ATOM 2306 N N . LEU A 1 291 ? -12.218 20.561 -2.088 1.00 93.94 291 LEU A N 1
ATOM 2307 C CA . LEU A 1 291 ? -11.141 21.257 -2.790 1.00 93.94 291 LEU A CA 1
ATOM 2308 C C . LEU A 1 291 ? -9.805 20.516 -2.647 1.00 93.94 291 LEU A C 1
ATOM 2310 O O . LEU A 1 291 ? -9.090 20.372 -3.632 1.00 93.94 291 LEU A O 1
ATOM 2314 N N . GLY A 1 292 ? -9.492 20.001 -1.453 1.00 92.56 292 GLY A N 1
ATOM 2315 C CA . GLY A 1 292 ? -8.314 19.158 -1.227 1.00 92.56 292 GLY A CA 1
ATOM 2316 C C . GLY A 1 292 ? -8.353 17.859 -2.034 1.00 92.56 292 GLY A C 1
ATOM 2317 O O . GLY A 1 292 ? -7.338 17.460 -2.598 1.00 92.56 292 GLY A O 1
ATOM 2318 N N . ASP A 1 293 ? -9.527 17.236 -2.159 1.00 93.62 293 ASP A N 1
ATOM 2319 C CA . ASP A 1 293 ? -9.713 16.037 -2.981 1.00 93.62 293 ASP A CA 1
ATOM 2320 C C . ASP A 1 293 ? -9.542 16.338 -4.476 1.00 93.62 293 ASP A C 1
ATOM 2322 O O . ASP A 1 293 ? -8.843 15.596 -5.162 1.00 93.62 293 ASP A O 1
ATOM 2326 N N . ILE A 1 294 ? -10.132 17.432 -4.974 1.00 95.56 294 ILE A N 1
ATOM 2327 C CA . ILE A 1 294 ? -9.973 17.881 -6.367 1.00 95.56 294 ILE A CA 1
ATOM 2328 C C . ILE A 1 294 ? -8.499 18.175 -6.650 1.00 95.56 294 ILE A C 1
ATOM 2330 O O . ILE A 1 294 ? -7.948 17.653 -7.613 1.00 95.56 294 ILE A O 1
ATOM 2334 N N . ALA A 1 295 ? -7.839 18.951 -5.785 1.00 95.19 295 ALA A N 1
ATOM 2335 C CA . ALA A 1 295 ? -6.422 19.268 -5.929 1.00 95.19 295 ALA A CA 1
ATOM 2336 C C . ALA A 1 295 ? -5.555 18.001 -5.933 1.00 95.19 295 ALA A C 1
ATOM 2338 O O . ALA A 1 295 ? -4.660 17.885 -6.769 1.00 95.19 295 ALA A O 1
ATOM 2339 N N . PHE A 1 296 ? -5.846 17.038 -5.049 1.00 94.81 296 PHE A N 1
ATOM 2340 C CA . PHE A 1 296 ? -5.145 15.756 -5.002 1.00 94.81 296 PHE A CA 1
ATOM 2341 C C . PHE A 1 296 ? -5.260 15.030 -6.336 1.00 94.81 296 PHE A C 1
ATOM 2343 O O . PHE A 1 296 ? -4.240 14.698 -6.930 1.00 94.81 296 PHE A O 1
ATOM 2350 N N . TRP A 1 297 ? -6.480 14.838 -6.840 1.00 96.06 297 TRP A N 1
ATOM 2351 C CA . TRP A 1 297 ? -6.690 14.121 -8.094 1.00 96.06 297 TRP A CA 1
ATOM 2352 C C . TRP A 1 297 ? -6.054 14.837 -9.282 1.00 96.06 297 TRP A C 1
ATOM 2354 O O . TRP A 1 297 ? -5.366 14.185 -10.062 1.00 96.06 297 TRP A O 1
ATOM 2364 N N . THR A 1 298 ? -6.215 16.154 -9.400 1.00 96.00 298 THR A N 1
ATOM 2365 C CA . THR A 1 298 ? -5.637 16.928 -10.507 1.00 96.00 298 THR A CA 1
ATOM 2366 C C . THR A 1 298 ? -4.111 16.842 -10.514 1.00 96.00 298 THR A C 1
ATOM 2368 O O . THR A 1 298 ? -3.526 16.480 -11.533 1.00 96.00 298 THR A O 1
ATOM 2371 N N . ILE A 1 299 ? -3.456 17.104 -9.376 1.00 94.56 299 ILE A N 1
ATOM 2372 C CA . ILE A 1 299 ? -1.989 17.044 -9.265 1.00 94.56 299 ILE A CA 1
ATOM 2373 C C . ILE A 1 299 ? -1.491 15.618 -9.514 1.00 94.56 299 ILE A C 1
ATOM 2375 O O . ILE A 1 299 ? -0.552 15.415 -10.284 1.00 94.56 299 ILE A O 1
ATOM 2379 N N . SER A 1 300 ? -2.136 14.623 -8.904 1.00 94.56 300 SER A N 1
ATOM 2380 C CA . SER A 1 300 ? -1.764 13.220 -9.066 1.00 94.56 300 SER A CA 1
ATOM 2381 C C . SER A 1 300 ? -1.936 12.733 -10.505 1.00 94.56 300 SER A C 1
ATOM 2383 O O . SER A 1 300 ? -1.098 11.964 -10.961 1.00 94.56 300 SER A O 1
ATOM 2385 N N . TRP A 1 301 ? -2.973 13.148 -11.238 1.00 96.56 301 TRP A N 1
ATOM 2386 C CA . TRP A 1 301 ? -3.144 12.769 -12.647 1.00 96.56 301 TRP A CA 1
ATOM 2387 C C . TRP A 1 301 ? -2.112 13.424 -13.561 1.00 96.56 301 TRP A C 1
ATOM 2389 O O . TRP A 1 301 ? -1.543 12.731 -14.402 1.00 96.56 301 TRP A O 1
ATOM 2399 N N . ILE A 1 302 ? -1.825 14.716 -13.367 1.00 96.31 302 ILE A N 1
ATOM 2400 C CA . ILE A 1 302 ? -0.778 15.423 -14.122 1.00 96.31 302 ILE A CA 1
ATOM 2401 C C . ILE A 1 302 ? 0.577 14.740 -13.907 1.00 96.31 302 ILE A C 1
ATOM 2403 O O . ILE A 1 302 ? 1.288 14.460 -14.872 1.00 96.31 302 ILE A O 1
ATOM 2407 N N . LEU A 1 303 ? 0.909 14.412 -12.654 1.00 94.69 303 LEU A N 1
ATOM 2408 C CA . LEU A 1 303 ? 2.149 13.717 -12.321 1.00 94.69 303 LEU A CA 1
ATOM 2409 C C . LEU A 1 303 ? 2.223 12.339 -12.991 1.00 94.69 303 LEU A C 1
ATOM 2411 O O . LEU A 1 303 ? 3.217 12.041 -13.647 1.00 94.69 303 LEU A O 1
ATOM 2415 N N . THR A 1 304 ? 1.182 11.508 -12.879 1.00 96.44 304 THR A N 1
ATOM 2416 C CA . THR A 1 304 ? 1.164 10.189 -13.537 1.00 96.44 304 THR A CA 1
ATOM 2417 C C . THR A 1 304 ? 1.287 10.308 -15.043 1.00 96.44 304 THR A C 1
ATOM 2419 O O . THR A 1 304 ? 2.050 9.558 -15.637 1.00 96.44 304 THR A O 1
ATOM 2422 N N . ALA A 1 305 ? 0.573 11.248 -15.667 1.00 97.50 305 ALA A N 1
ATOM 2423 C CA . ALA A 1 305 ? 0.637 11.457 -17.108 1.00 97.50 305 ALA A CA 1
ATOM 2424 C C . ALA A 1 305 ? 2.061 11.822 -17.551 1.00 97.50 305 ALA A C 1
ATOM 2426 O O . ALA A 1 305 ? 2.575 11.219 -18.492 1.00 97.50 305 ALA A O 1
ATOM 2427 N N . ALA A 1 306 ? 2.730 12.730 -16.833 1.00 97.06 306 ALA A N 1
ATOM 2428 C CA . ALA A 1 306 ? 4.117 13.102 -17.104 1.00 97.06 306 ALA A CA 1
ATOM 2429 C C . ALA A 1 306 ? 5.085 11.915 -16.940 1.00 97.06 306 ALA A C 1
ATOM 2431 O O . ALA A 1 306 ? 5.922 11.677 -17.811 1.00 97.06 306 ALA A O 1
ATOM 2432 N N . LEU A 1 307 ? 4.945 11.130 -15.865 1.00 96.88 307 LEU A N 1
ATOM 2433 C CA . LEU A 1 307 ? 5.777 9.944 -15.629 1.00 96.88 307 LEU A CA 1
ATOM 2434 C C . LEU A 1 307 ? 5.533 8.850 -16.681 1.00 96.88 307 LEU A C 1
ATOM 2436 O O . LEU A 1 307 ? 6.484 8.249 -17.178 1.00 96.88 307 LEU A O 1
ATOM 2440 N N . CYS A 1 308 ? 4.278 8.615 -17.072 1.00 97.50 308 CYS A N 1
ATOM 2441 C CA . CYS A 1 308 ? 3.926 7.664 -18.124 1.00 97.50 308 CYS A CA 1
ATOM 2442 C C . CYS A 1 308 ? 4.448 8.106 -19.494 1.00 97.50 308 CYS A C 1
ATOM 2444 O O . CYS A 1 308 ? 4.957 7.270 -20.243 1.00 97.50 308 CYS A O 1
ATOM 2446 N N . ALA A 1 309 ? 4.353 9.398 -19.818 1.00 97.06 309 ALA A N 1
ATOM 2447 C CA . ALA A 1 309 ? 4.905 9.955 -21.049 1.00 97.06 309 ALA A CA 1
ATOM 2448 C C . ALA A 1 309 ? 6.427 9.773 -21.094 1.00 97.06 309 ALA A C 1
ATOM 2450 O O . ALA A 1 309 ? 6.952 9.267 -22.087 1.00 97.06 309 ALA A O 1
ATOM 2451 N N . TYR A 1 310 ? 7.120 10.083 -19.993 1.00 97.31 310 TYR A N 1
ATOM 2452 C CA . TYR A 1 310 ? 8.554 9.837 -19.865 1.00 97.31 310 TYR A CA 1
ATOM 2453 C C . TYR A 1 310 ? 8.897 8.354 -20.048 1.00 97.31 310 TYR A C 1
ATOM 2455 O O . TYR A 1 310 ? 9.739 8.026 -20.877 1.00 97.31 310 TYR A O 1
ATOM 2463 N N . MET A 1 311 ? 8.228 7.447 -19.326 1.00 97.00 311 MET A N 1
ATOM 2464 C CA . MET A 1 311 ? 8.493 6.005 -19.424 1.00 97.00 311 MET A CA 1
ATOM 2465 C C . MET A 1 311 ? 8.261 5.472 -20.832 1.00 97.00 311 MET A C 1
ATOM 2467 O O . MET A 1 311 ? 9.051 4.674 -21.328 1.00 97.00 311 MET A O 1
ATOM 2471 N N . THR A 1 312 ? 7.204 5.937 -21.494 1.00 95.75 312 THR A N 1
ATOM 2472 C CA . THR A 1 312 ? 6.893 5.540 -22.870 1.00 95.75 312 THR A CA 1
ATOM 2473 C C . THR A 1 312 ? 7.970 6.036 -23.833 1.00 95.75 312 THR A C 1
ATOM 2475 O O . THR A 1 312 ? 8.420 5.273 -24.683 1.00 95.75 312 THR A O 1
ATOM 2478 N N . ALA A 1 313 ? 8.446 7.274 -23.669 1.00 94.75 313 ALA A N 1
ATOM 2479 C CA . ALA A 1 313 ? 9.543 7.821 -24.465 1.00 94.75 313 ALA A CA 1
ATOM 2480 C C . ALA A 1 313 ? 10.884 7.118 -24.186 1.00 94.75 313 ALA A C 1
ATOM 2482 O O . ALA A 1 313 ? 11.642 6.856 -25.120 1.00 94.75 313 ALA A O 1
ATOM 2483 N N . PHE A 1 314 ? 11.175 6.780 -22.928 1.00 94.81 314 PHE A N 1
ATOM 2484 C CA . PHE A 1 314 ? 12.364 6.022 -22.536 1.00 94.81 314 PHE A CA 1
ATOM 2485 C C . PHE A 1 314 ? 12.354 4.626 -23.163 1.00 94.81 314 PHE A C 1
ATOM 2487 O O . PHE A 1 314 ? 13.319 4.236 -23.813 1.00 94.81 314 PHE A O 1
ATOM 2494 N N . LEU A 1 315 ? 11.240 3.902 -23.035 1.00 94.12 315 LEU A N 1
ATOM 2495 C CA . LEU A 1 315 ? 11.083 2.565 -23.603 1.00 94.12 315 LEU A CA 1
ATOM 2496 C C . LEU A 1 315 ? 11.094 2.566 -25.125 1.00 94.12 315 LEU A C 1
ATOM 2498 O O . LEU A 1 315 ? 11.674 1.664 -25.724 1.00 94.12 315 LEU A O 1
ATOM 2502 N N . ALA A 1 316 ? 10.504 3.583 -25.752 1.00 92.12 316 ALA A N 1
ATOM 2503 C CA . ALA A 1 316 ? 10.670 3.784 -27.180 1.00 92.12 316 ALA A CA 1
ATOM 2504 C C . ALA A 1 316 ? 12.161 3.942 -27.506 1.00 92.12 316 ALA A C 1
ATOM 2506 O O . ALA A 1 316 ? 12.675 3.216 -28.329 1.00 92.12 316 ALA A O 1
ATOM 2507 N N . ASN A 1 317 ? 12.937 4.771 -26.817 1.00 92.69 317 ASN A N 1
ATOM 2508 C CA . ASN A 1 317 ? 14.344 4.964 -27.197 1.00 92.69 317 ASN A CA 1
ATOM 2509 C C . ASN A 1 317 ? 15.326 3.862 -26.740 1.00 92.69 317 ASN A C 1
ATOM 2511 O O . ASN A 1 317 ? 16.506 3.941 -27.085 1.00 92.69 317 ASN A O 1
ATOM 2515 N N . LEU A 1 318 ? 14.867 2.837 -26.014 1.00 91.94 318 LEU A N 1
ATOM 2516 C CA . LEU A 1 318 ? 15.718 1.796 -25.433 1.00 91.94 318 LEU A CA 1
ATOM 2517 C C . LEU A 1 318 ? 16.280 0.840 -26.503 1.00 91.94 318 LEU A C 1
ATOM 2519 O O . LEU A 1 318 ? 15.525 0.296 -27.321 1.00 91.94 318 LEU A O 1
ATOM 2523 N N . HIS A 1 319 ? 17.594 0.587 -26.493 1.00 90.94 319 HIS A N 1
ATOM 2524 C CA . HIS A 1 319 ? 18.205 -0.438 -27.351 1.00 90.94 319 HIS A CA 1
ATOM 2525 C C . HIS A 1 319 ? 17.733 -1.850 -26.954 1.00 90.94 319 HIS A C 1
ATOM 2527 O O . HIS A 1 319 ? 17.336 -2.112 -25.818 1.00 90.94 319 HIS A O 1
ATOM 2533 N N . LYS A 1 320 ? 17.740 -2.791 -27.902 1.00 89.12 320 LYS A N 1
ATOM 2534 C CA . LYS A 1 320 ? 17.346 -4.190 -27.680 1.00 89.12 320 LYS A CA 1
ATOM 2535 C C . LYS A 1 320 ? 18.248 -4.890 -26.659 1.00 89.12 320 LYS A C 1
ATOM 2537 O O . LYS A 1 320 ? 17.733 -5.706 -25.900 1.00 89.12 320 LYS A O 1
ATOM 2542 N N . ALA A 1 321 ? 19.541 -4.560 -26.627 1.00 88.31 321 ALA A N 1
ATOM 2543 C CA . ALA A 1 321 ? 20.499 -5.124 -25.672 1.00 88.31 321 ALA A CA 1
ATOM 2544 C C . ALA A 1 321 ? 20.127 -4.796 -24.211 1.00 88.31 321 ALA A C 1
ATOM 2546 O O . ALA A 1 321 ? 20.238 -5.644 -23.328 1.00 88.31 321 ALA A O 1
ATOM 2547 N N . ASP A 1 322 ? 19.562 -3.609 -23.975 1.00 89.56 322 ASP A N 1
ATOM 2548 C CA . ASP A 1 322 ? 19.215 -3.121 -22.634 1.00 89.56 322 ASP A CA 1
ATOM 2549 C C . ASP A 1 322 ? 17.796 -3.516 -22.188 1.00 89.56 322 ASP A C 1
ATOM 2551 O O . ASP A 1 322 ? 17.382 -3.250 -21.056 1.00 89.56 322 ASP A O 1
ATOM 2555 N N . ALA A 1 323 ? 17.036 -4.201 -23.049 1.00 90.25 323 ALA A N 1
ATOM 2556 C CA . ALA A 1 323 ? 15.671 -4.635 -22.754 1.00 90.25 323 ALA A CA 1
ATOM 2557 C C . ALA A 1 323 ? 15.591 -5.520 -21.498 1.00 90.25 323 ALA A C 1
ATOM 2559 O O . ALA A 1 323 ? 14.649 -5.408 -20.708 1.00 90.25 323 ALA A O 1
ATOM 2560 N N . PHE A 1 324 ? 16.591 -6.381 -21.291 1.00 88.81 324 PHE A N 1
ATOM 2561 C CA . PHE A 1 324 ? 16.662 -7.243 -20.114 1.00 88.81 324 PHE A CA 1
ATOM 2562 C C . PHE A 1 324 ? 16.929 -6.450 -18.826 1.00 88.81 324 PHE A C 1
ATOM 2564 O O . PHE A 1 324 ? 16.321 -6.740 -17.795 1.00 88.81 324 PHE A O 1
ATOM 2571 N N . GLN A 1 325 ? 17.760 -5.403 -18.882 1.00 89.75 325 GLN A N 1
ATOM 2572 C CA . GLN A 1 325 ? 18.010 -4.533 -17.728 1.00 89.75 325 GLN A CA 1
ATOM 2573 C C . GLN A 1 325 ? 16.717 -3.848 -17.270 1.00 89.75 325 GLN A C 1
ATOM 2575 O O . GLN A 1 325 ? 16.406 -3.817 -16.076 1.00 89.75 325 GLN A O 1
ATOM 2580 N N . TRP A 1 326 ? 15.915 -3.359 -18.222 1.00 92.31 326 TRP A N 1
ATOM 2581 C CA . TRP A 1 326 ? 14.602 -2.805 -17.906 1.00 92.31 326 TRP A CA 1
ATOM 2582 C C . TRP A 1 326 ? 13.665 -3.855 -17.299 1.00 92.31 326 TRP A C 1
ATOM 2584 O O . TRP A 1 326 ? 12.991 -3.562 -16.312 1.00 92.31 326 TRP A O 1
ATOM 2594 N N . ALA A 1 327 ? 13.645 -5.081 -17.831 1.00 92.81 327 ALA A N 1
ATOM 2595 C CA . ALA A 1 327 ? 12.830 -6.161 -17.276 1.00 92.81 327 ALA A CA 1
ATOM 2596 C C . ALA A 1 327 ? 13.218 -6.484 -15.820 1.00 92.81 327 ALA A C 1
ATOM 2598 O O . ALA A 1 327 ? 12.333 -6.685 -14.986 1.00 92.81 327 ALA A O 1
ATOM 2599 N N . ILE A 1 328 ? 14.516 -6.450 -15.485 1.00 91.25 328 ILE A N 1
ATOM 2600 C CA . ILE A 1 328 ? 14.999 -6.582 -14.101 1.00 91.25 328 ILE A CA 1
ATOM 2601 C C . ILE A 1 328 ? 14.464 -5.446 -13.230 1.00 91.25 328 ILE A C 1
ATOM 2603 O O . ILE A 1 328 ? 13.944 -5.711 -12.146 1.00 91.25 328 ILE A O 1
ATOM 2607 N N . VAL A 1 329 ? 14.565 -4.190 -13.674 1.00 93.88 329 VAL A N 1
ATOM 2608 C CA . VAL A 1 329 ? 14.054 -3.042 -12.904 1.00 93.88 329 VAL A CA 1
ATOM 2609 C C . VAL A 1 329 ? 12.549 -3.142 -12.703 1.00 93.88 329 VAL A C 1
ATOM 2611 O O . VAL A 1 329 ? 12.076 -3.016 -11.574 1.00 93.88 329 VAL A O 1
ATOM 2614 N N . PHE A 1 330 ? 11.797 -3.419 -13.766 1.00 95.94 330 PHE A N 1
ATOM 2615 C CA . PHE A 1 330 ? 10.353 -3.614 -13.707 1.00 95.94 330 PHE A CA 1
ATOM 2616 C C . PHE A 1 330 ? 9.987 -4.722 -12.711 1.00 95.94 330 PHE A C 1
ATOM 2618 O O . PHE A 1 330 ? 9.221 -4.490 -11.771 1.00 95.94 330 PHE A O 1
ATOM 2625 N N . GLY A 1 331 ? 10.597 -5.902 -12.862 1.00 95.75 331 GLY A N 1
ATOM 2626 C CA . GLY A 1 331 ? 10.385 -7.044 -11.979 1.00 95.75 331 GLY A CA 1
ATOM 2627 C C . GLY A 1 331 ? 10.761 -6.732 -10.533 1.00 95.75 331 GLY A C 1
ATOM 2628 O O . GLY A 1 331 ? 10.021 -7.084 -9.616 1.00 95.75 331 GLY A O 1
ATOM 2629 N N . THR A 1 332 ? 11.850 -5.996 -10.309 1.00 95.12 332 THR A N 1
ATOM 2630 C CA . THR A 1 332 ? 12.285 -5.563 -8.973 1.00 95.12 332 THR A CA 1
ATOM 2631 C C . THR A 1 332 ? 11.285 -4.595 -8.351 1.00 95.12 332 THR A C 1
ATOM 2633 O O . THR A 1 332 ? 10.926 -4.764 -7.189 1.00 95.12 332 THR A O 1
ATOM 2636 N N . VAL A 1 333 ? 10.785 -3.602 -9.094 1.00 95.56 333 VAL A N 1
ATOM 2637 C CA . VAL A 1 333 ? 9.781 -2.656 -8.580 1.00 95.56 333 VAL A CA 1
ATOM 2638 C C . VAL A 1 333 ? 8.495 -3.390 -8.203 1.00 95.56 333 VAL A C 1
ATOM 2640 O O . VAL A 1 333 ? 8.000 -3.196 -7.091 1.00 95.56 333 VAL A O 1
ATOM 2643 N N . VAL A 1 334 ? 7.965 -4.237 -9.089 1.00 96.25 334 VAL A N 1
ATOM 2644 C CA . VAL A 1 334 ? 6.706 -4.966 -8.856 1.00 96.25 334 VAL A CA 1
ATOM 2645 C C . VAL A 1 334 ? 6.860 -5.958 -7.701 1.00 96.25 334 VAL A C 1
ATOM 2647 O O . VAL A 1 334 ? 6.097 -5.898 -6.735 1.00 96.25 334 VAL A O 1
ATOM 2650 N N . SER A 1 335 ? 7.883 -6.818 -7.743 1.00 96.50 335 SER A N 1
ATOM 2651 C CA . SER A 1 335 ? 8.141 -7.804 -6.683 1.00 96.50 335 SER A CA 1
ATOM 2652 C C . SER A 1 335 ? 8.408 -7.137 -5.339 1.00 96.50 335 SER A C 1
ATOM 2654 O O . SER A 1 335 ? 7.906 -7.607 -4.320 1.00 96.50 335 SER A O 1
ATOM 2656 N N . LYS A 1 336 ? 9.117 -6.003 -5.308 1.00 94.38 336 LYS A N 1
ATOM 2657 C CA . LYS A 1 336 ? 9.340 -5.242 -4.078 1.00 94.38 336 LYS A CA 1
ATOM 2658 C C . LYS A 1 336 ? 8.031 -4.818 -3.423 1.00 94.38 336 LYS A C 1
ATOM 2660 O O . LYS A 1 336 ? 7.895 -4.978 -2.212 1.00 94.38 336 LYS A O 1
ATOM 2665 N N . HIS A 1 337 ? 7.109 -4.240 -4.192 1.00 93.38 337 HIS A N 1
ATOM 2666 C CA . HIS A 1 337 ? 5.871 -3.688 -3.640 1.00 93.38 337 HIS A CA 1
ATOM 2667 C C . HIS A 1 337 ? 4.877 -4.785 -3.245 1.00 93.38 337 HIS A C 1
ATOM 2669 O O . HIS A 1 337 ? 4.282 -4.678 -2.177 1.00 93.38 337 HIS A O 1
ATOM 2675 N N . PHE A 1 338 ? 4.723 -5.837 -4.053 1.00 96.38 338 PHE A N 1
ATOM 2676 C CA . PHE A 1 338 ? 3.710 -6.873 -3.812 1.00 96.38 338 PHE A CA 1
ATOM 2677 C C . PHE A 1 338 ? 4.213 -8.084 -3.019 1.00 96.38 338 PHE A C 1
ATOM 2679 O O . PHE A 1 338 ? 3.435 -8.707 -2.310 1.00 96.38 338 PHE A O 1
ATOM 2686 N N . VAL A 1 339 ? 5.502 -8.421 -3.084 1.00 96.69 339 VAL A N 1
ATOM 2687 C CA . VAL A 1 339 ? 6.022 -9.664 -2.490 1.00 96.69 339 VAL A CA 1
ATOM 2688 C C . VAL A 1 339 ? 7.046 -9.375 -1.403 1.00 96.69 339 VAL A C 1
ATOM 2690 O O . VAL A 1 339 ? 6.791 -9.658 -0.237 1.00 96.69 339 VAL A O 1
ATOM 2693 N N . VAL A 1 340 ? 8.188 -8.778 -1.752 1.00 94.56 340 VAL A N 1
ATOM 2694 C CA . VAL A 1 340 ? 9.351 -8.689 -0.854 1.00 94.56 340 VAL A CA 1
ATOM 2695 C C . VAL A 1 340 ? 9.045 -7.850 0.382 1.00 94.56 340 VAL A C 1
ATOM 2697 O O . VAL A 1 340 ? 9.285 -8.312 1.494 1.00 94.56 340 VAL A O 1
ATOM 2700 N N . LEU A 1 341 ? 8.515 -6.631 0.222 1.00 90.00 341 LEU A N 1
ATOM 2701 C CA . LEU A 1 341 ? 8.249 -5.757 1.366 1.00 90.00 341 LEU A CA 1
ATOM 2702 C C . LEU A 1 341 ? 7.119 -6.298 2.266 1.00 90.00 341 LEU A C 1
ATOM 2704 O O . LEU A 1 341 ? 7.349 -6.375 3.473 1.00 90.00 341 LEU A O 1
ATOM 2708 N N . PRO A 1 342 ? 5.946 -6.715 1.743 1.00 94.12 342 PRO A N 1
ATOM 2709 C CA . PRO A 1 342 ? 4.900 -7.317 2.572 1.00 94.12 342 PRO A CA 1
ATOM 2710 C C . PRO A 1 342 ? 5.364 -8.589 3.291 1.00 94.12 342 PRO A C 1
ATOM 2712 O O . PRO A 1 342 ? 5.118 -8.738 4.486 1.00 94.12 342 PRO A O 1
ATOM 2715 N N . LEU A 1 343 ? 6.098 -9.474 2.605 1.00 96.00 343 LEU A N 1
ATOM 2716 C CA . LEU A 1 343 ? 6.619 -10.709 3.197 1.00 96.00 343 LEU A CA 1
ATOM 2717 C C . LEU A 1 343 ? 7.656 -10.425 4.282 1.00 96.00 343 LEU A C 1
ATOM 2719 O O . LEU A 1 343 ? 7.606 -11.037 5.346 1.00 96.00 343 LEU A O 1
ATOM 2723 N N . PHE A 1 344 ? 8.563 -9.476 4.044 1.00 91.06 344 PHE A N 1
ATOM 2724 C CA . PHE A 1 344 ? 9.546 -9.051 5.037 1.00 91.06 344 PHE A CA 1
ATOM 2725 C C . PHE A 1 344 ? 8.869 -8.504 6.299 1.00 91.06 344 PHE A C 1
ATOM 2727 O O . PHE A 1 344 ? 9.212 -8.915 7.407 1.00 91.06 344 PHE A O 1
ATOM 2734 N N . LEU A 1 345 ? 7.882 -7.615 6.142 1.00 88.31 345 LEU A N 1
ATOM 2735 C CA . LEU A 1 345 ? 7.131 -7.056 7.268 1.00 88.31 345 LEU A CA 1
ATOM 2736 C C . LEU A 1 345 ? 6.364 -8.145 8.027 1.00 88.31 345 LEU A C 1
ATOM 2738 O O . LEU A 1 345 ? 6.426 -8.184 9.253 1.00 88.31 345 LEU A O 1
ATOM 2742 N N . ALA A 1 346 ? 5.699 -9.059 7.318 1.00 93.62 346 ALA A N 1
ATOM 2743 C CA . ALA A 1 346 ? 4.977 -10.167 7.933 1.00 93.62 346 ALA A CA 1
ATOM 2744 C C . ALA A 1 346 ? 5.915 -11.113 8.697 1.00 93.62 346 ALA A C 1
ATOM 2746 O O . ALA A 1 346 ? 5.659 -11.427 9.857 1.00 93.62 346 ALA A O 1
ATOM 2747 N N . ALA A 1 347 ? 7.038 -11.512 8.094 1.00 93.88 347 ALA A N 1
ATOM 2748 C CA . ALA A 1 347 ? 8.030 -12.377 8.730 1.00 93.88 347 ALA A CA 1
ATOM 2749 C C . ALA A 1 347 ? 8.647 -11.724 9.973 1.00 93.88 347 ALA A C 1
ATOM 2751 O O . ALA A 1 347 ? 8.808 -12.386 11.000 1.00 93.88 347 ALA A O 1
ATOM 2752 N N . HIS A 1 348 ? 8.942 -10.423 9.903 1.00 88.56 348 HIS A N 1
ATOM 2753 C CA . HIS A 1 348 ? 9.433 -9.658 11.045 1.00 88.56 348 HIS A CA 1
ATOM 2754 C C . HIS A 1 348 ? 8.416 -9.630 12.195 1.00 88.56 348 HIS A C 1
ATOM 2756 O O . HIS A 1 348 ? 8.788 -9.864 13.344 1.00 88.56 348 HIS A O 1
ATOM 2762 N N . MET A 1 349 ? 7.132 -9.414 11.893 1.00 89.25 349 MET A N 1
ATOM 2763 C CA . MET A 1 349 ? 6.061 -9.412 12.896 1.00 89.25 349 MET A CA 1
ATOM 2764 C C . MET A 1 349 ? 5.839 -10.796 13.516 1.00 89.25 349 MET A C 1
ATOM 2766 O O . MET A 1 349 ? 5.713 -10.891 14.735 1.00 89.25 349 MET A O 1
ATOM 2770 N N . VAL A 1 350 ? 5.855 -11.873 12.719 1.00 95.12 350 VAL A N 1
ATOM 2771 C CA . VAL A 1 350 ? 5.783 -13.256 13.233 1.00 95.12 350 VAL A CA 1
ATOM 2772 C C . VAL A 1 350 ? 6.950 -13.536 14.169 1.00 95.12 350 VAL A C 1
ATOM 2774 O O . VAL A 1 350 ? 6.742 -13.999 15.284 1.00 95.12 350 VAL A O 1
ATOM 2777 N N . PHE A 1 351 ? 8.171 -13.201 13.754 1.00 92.56 351 PHE A N 1
ATOM 2778 C CA . PHE A 1 351 ? 9.357 -13.393 14.582 1.00 92.56 351 PHE A CA 1
ATOM 2779 C C . PHE A 1 351 ? 9.266 -12.623 15.909 1.00 92.56 351 PHE A C 1
ATOM 2781 O O . PHE A 1 351 ? 9.590 -13.165 16.964 1.00 92.56 351 PHE A O 1
ATOM 2788 N N . ALA A 1 352 ? 8.770 -11.384 15.882 1.00 88.44 352 ALA A N 1
ATOM 2789 C CA . ALA A 1 352 ? 8.549 -10.601 17.093 1.00 88.44 352 ALA A CA 1
ATOM 2790 C C . ALA A 1 352 ? 7.453 -11.203 18.000 1.00 88.44 352 ALA A C 1
ATOM 2792 O O . ALA A 1 352 ? 7.585 -11.173 19.228 1.00 88.44 352 ALA A O 1
ATOM 2793 N N . CYS A 1 353 ? 6.407 -11.803 17.422 1.00 91.69 353 CYS A N 1
ATOM 2794 C CA . CYS A 1 353 ? 5.396 -12.558 18.169 1.00 91.69 353 CYS A CA 1
ATOM 2795 C C . CYS A 1 353 ? 5.982 -13.828 18.801 1.00 91.69 353 CYS A C 1
ATOM 2797 O O . CYS A 1 353 ? 5.737 -14.069 19.979 1.00 91.69 353 CYS A O 1
ATOM 2799 N N . ASP A 1 354 ? 6.801 -14.591 18.072 1.00 93.94 354 ASP A N 1
ATOM 2800 C CA . ASP A 1 354 ? 7.452 -15.814 18.567 1.00 93.94 354 ASP A CA 1
ATOM 2801 C C . ASP A 1 354 ? 8.408 -15.501 19.738 1.00 93.94 354 ASP A C 1
ATOM 2803 O O . ASP A 1 354 ? 8.427 -16.196 20.761 1.00 93.94 354 ASP A O 1
ATOM 2807 N N . ILE A 1 355 ? 9.167 -14.400 19.644 1.00 91.12 355 ILE A N 1
ATOM 2808 C CA . ILE A 1 355 ? 9.984 -13.893 20.760 1.00 91.12 355 ILE A CA 1
ATOM 2809 C C . ILE A 1 355 ? 9.099 -13.536 21.955 1.00 91.12 355 ILE A C 1
ATOM 2811 O O . ILE A 1 355 ? 9.424 -13.884 23.089 1.00 91.12 355 ILE A O 1
ATOM 2815 N N . THR A 1 356 ? 7.984 -12.848 21.720 1.00 89.06 356 THR A N 1
ATOM 2816 C CA . THR A 1 356 ? 7.083 -12.445 22.806 1.00 89.06 356 THR A CA 1
ATOM 2817 C C . THR A 1 356 ? 6.456 -13.662 23.485 1.00 89.06 356 THR A C 1
ATOM 2819 O O . THR A 1 356 ? 6.448 -13.725 24.710 1.00 89.06 356 THR A O 1
ATOM 2822 N N . GLN A 1 357 ? 6.028 -14.666 22.716 1.00 92.44 357 GLN A N 1
ATOM 2823 C CA . GLN A 1 357 ? 5.440 -15.906 23.228 1.00 92.44 357 GLN A CA 1
ATOM 2824 C C . GLN A 1 357 ? 6.449 -16.746 24.026 1.00 92.44 357 GLN A C 1
ATOM 2826 O O . GLN A 1 357 ? 6.089 -17.325 25.047 1.00 92.44 357 GLN A O 1
ATOM 2831 N N . SER A 1 358 ? 7.712 -16.791 23.592 1.00 93.50 358 SER A N 1
ATOM 2832 C CA . SER A 1 358 ? 8.772 -17.541 24.287 1.00 93.50 358 SER A CA 1
ATOM 2833 C C . SER A 1 358 ? 9.289 -16.845 25.548 1.00 93.50 358 SER A C 1
ATOM 2835 O O . SER A 1 358 ? 9.625 -17.514 26.521 1.00 93.50 358 SER A O 1
ATOM 2837 N N . ARG A 1 359 ? 9.368 -15.509 25.551 1.00 92.56 359 ARG A N 1
ATOM 2838 C CA . ARG A 1 359 ? 9.882 -14.728 26.690 1.00 92.56 359 ARG A CA 1
ATOM 2839 C C . ARG A 1 359 ? 8.807 -14.363 27.710 1.00 92.56 359 ARG A C 1
ATOM 2841 O O . ARG A 1 359 ? 9.138 -14.182 28.876 1.00 92.56 359 ARG A O 1
ATOM 2848 N N . TYR A 1 360 ? 7.557 -14.229 27.273 1.00 91.19 360 TYR A N 1
ATOM 2849 C CA . TYR A 1 360 ? 6.439 -13.733 28.077 1.00 91.19 360 TYR A CA 1
ATOM 2850 C C . TYR A 1 360 ? 5.165 -14.542 27.791 1.00 91.19 360 TYR A C 1
ATOM 2852 O O . TYR A 1 360 ? 4.201 -14.006 27.233 1.00 91.19 360 TYR A O 1
ATOM 2860 N N . PRO A 1 361 ? 5.144 -15.835 28.159 1.00 91.81 361 PRO A N 1
ATOM 2861 C CA . PRO A 1 361 ? 4.010 -16.712 27.883 1.00 91.81 361 PRO A CA 1
ATOM 2862 C C . PRO A 1 361 ? 2.712 -16.208 28.525 1.00 91.81 361 PRO A C 1
ATOM 2864 O O . PRO A 1 361 ? 1.652 -16.398 27.938 1.00 91.81 361 PRO A O 1
ATOM 2867 N N . ASP A 1 362 ? 2.787 -15.512 29.664 1.00 89.81 362 ASP A N 1
ATOM 2868 C CA . ASP A 1 362 ? 1.613 -14.939 30.335 1.00 89.81 362 ASP A CA 1
ATOM 2869 C C . ASP A 1 362 ? 0.950 -13.857 29.486 1.00 89.81 362 ASP A C 1
ATOM 2871 O O . ASP A 1 362 ? -0.264 -13.872 29.313 1.00 89.81 362 ASP A O 1
ATOM 2875 N N . VAL A 1 363 ? 1.750 -12.981 28.861 1.00 86.56 363 VAL A N 1
ATOM 2876 C CA . VAL A 1 363 ? 1.225 -11.970 27.934 1.00 86.56 363 VAL A CA 1
ATOM 2877 C C . VAL A 1 363 ? 0.550 -12.655 26.758 1.00 86.56 363 VAL A C 1
ATOM 2879 O O . VAL A 1 363 ? -0.547 -12.262 26.406 1.00 86.56 363 VAL A O 1
ATOM 2882 N N . ALA A 1 364 ? 1.165 -13.692 26.182 1.00 86.06 364 ALA A N 1
ATOM 2883 C CA . ALA A 1 364 ? 0.606 -14.417 25.040 1.00 86.06 364 ALA A CA 1
ATOM 2884 C C . ALA A 1 364 ? -0.631 -15.273 25.376 1.00 86.06 364 ALA A C 1
ATOM 2886 O O . ALA A 1 364 ? -1.365 -15.647 24.463 1.00 86.06 364 ALA A O 1
ATOM 2887 N N . ARG A 1 365 ? -0.852 -15.625 26.649 1.00 85.75 365 ARG A N 1
ATOM 2888 C CA . ARG A 1 365 ? -2.016 -16.408 27.099 1.00 85.75 365 ARG A CA 1
ATOM 2889 C C . ARG A 1 365 ? -3.173 -15.531 27.557 1.00 85.75 365 ARG A C 1
ATOM 2891 O O . ARG A 1 365 ? -4.309 -15.828 27.213 1.00 85.75 365 ARG A O 1
ATOM 2898 N N . PHE A 1 366 ? -2.879 -14.483 28.319 1.00 84.00 366 PHE A N 1
ATOM 2899 C CA . PHE A 1 366 ? -3.886 -13.690 29.028 1.00 84.00 366 PHE A CA 1
ATOM 2900 C C . PHE A 1 366 ? -4.020 -12.258 28.494 1.00 84.00 366 PHE A C 1
ATOM 2902 O O . PHE A 1 366 ? -4.888 -11.513 28.940 1.00 84.00 366 PHE A O 1
ATOM 2909 N N . GLY A 1 367 ? -3.175 -11.860 27.540 1.00 81.81 367 GLY A N 1
ATOM 2910 C CA . GLY A 1 367 ? -3.009 -10.460 27.169 1.00 81.81 367 GLY A CA 1
ATOM 2911 C C . GLY A 1 367 ? -2.173 -9.695 28.199 1.00 81.81 367 GLY A C 1
ATOM 2912 O O . GLY A 1 367 ? -1.870 -10.179 29.288 1.00 81.81 367 GLY A O 1
ATOM 2913 N N . ASP A 1 368 ? -1.753 -8.481 27.844 1.00 79.12 368 ASP A N 1
ATOM 2914 C CA . ASP A 1 368 ? -1.167 -7.549 28.812 1.00 79.12 368 ASP A CA 1
ATOM 2915 C C . ASP A 1 368 ? -2.265 -6.572 29.272 1.00 79.12 368 ASP A C 1
ATOM 2917 O O . ASP A 1 368 ? -2.916 -5.972 28.411 1.00 79.12 368 ASP A O 1
ATOM 2921 N N . PRO A 1 369 ? -2.460 -6.345 30.585 1.00 75.25 369 PRO A N 1
ATOM 2922 C CA . PRO A 1 369 ? -3.445 -5.386 31.092 1.00 75.25 369 PRO A CA 1
ATOM 2923 C C . PRO A 1 369 ? -3.276 -3.976 30.507 1.00 75.25 369 PRO A C 1
ATOM 2925 O O . PRO A 1 369 ? -4.246 -3.240 30.326 1.00 75.25 369 PRO A O 1
ATOM 2928 N N . ARG A 1 370 ? -2.042 -3.593 30.148 1.00 72.88 370 ARG A N 1
ATOM 2929 C CA . ARG A 1 370 ? -1.731 -2.303 29.509 1.00 72.88 370 ARG A CA 1
ATOM 2930 C C . ARG A 1 370 ? -2.234 -2.206 28.074 1.00 72.88 370 ARG A C 1
ATOM 2932 O O . ARG A 1 370 ? -2.280 -1.109 27.530 1.00 72.88 370 ARG A O 1
ATOM 2939 N N . MET A 1 371 ? -2.582 -3.326 27.446 1.00 65.19 371 MET A N 1
ATOM 2940 C CA . MET A 1 371 ? -3.202 -3.341 26.120 1.00 65.19 371 MET A CA 1
ATOM 2941 C C . MET A 1 371 ? -4.702 -3.030 26.177 1.00 65.19 371 MET A C 1
ATOM 2943 O O . MET A 1 371 ? -5.346 -3.123 25.135 1.00 65.19 371 MET A O 1
ATOM 2947 N N . CYS A 1 372 ? -5.250 -2.703 27.359 1.00 63.50 372 CYS A N 1
ATOM 2948 C CA . CYS A 1 372 ? -6.686 -2.529 27.607 1.00 63.50 372 CYS A CA 1
ATOM 2949 C C . CYS A 1 372 ? -7.525 -3.756 27.208 1.00 63.50 372 CYS A C 1
ATOM 2951 O O . CYS A 1 372 ? -8.743 -3.674 27.085 1.00 63.50 372 CYS A O 1
ATOM 2953 N N . LEU A 1 373 ? -6.866 -4.904 27.046 1.00 55.22 373 LEU A N 1
ATOM 2954 C CA . LEU A 1 373 ? -7.492 -6.205 26.947 1.00 55.22 373 LEU A CA 1
ATOM 2955 C C . LEU A 1 373 ? -7.631 -6.745 28.363 1.00 55.22 373 LEU A C 1
ATOM 2957 O O . LEU A 1 373 ? -6.788 -7.512 28.823 1.00 55.22 373 LEU A O 1
ATOM 2961 N N . VAL A 1 374 ? -8.682 -6.352 29.072 1.00 50.06 374 VAL A N 1
ATOM 2962 C CA . VAL A 1 374 ? -9.175 -7.259 30.105 1.00 50.06 374 VAL A CA 1
ATOM 2963 C C . VAL A 1 374 ? -9.919 -8.329 29.323 1.00 50.06 374 VAL A C 1
ATOM 2965 O O . VAL A 1 374 ? -11.070 -8.135 28.942 1.00 50.06 374 VAL A O 1
ATOM 2968 N N . MET A 1 375 ? -9.229 -9.419 28.970 1.00 50.41 375 MET A N 1
ATOM 2969 C CA . MET A 1 375 ? -9.954 -10.647 28.673 1.00 50.41 375 MET A CA 1
ATOM 2970 C C . MET A 1 375 ? -10.665 -10.965 29.982 1.00 50.41 375 MET A C 1
ATOM 2972 O O . MET A 1 375 ? -10.004 -11.359 30.940 1.00 50.41 375 MET A O 1
ATOM 2976 N N . GLU A 1 376 ? -11.969 -10.683 30.066 1.00 48.47 376 GLU A N 1
ATOM 2977 C CA . GLU A 1 376 ? -12.805 -11.276 31.106 1.00 48.47 376 GLU A CA 1
ATOM 2978 C C . GLU A 1 376 ? -12.472 -12.758 31.066 1.00 48.47 376 GLU A C 1
ATOM 2980 O O . GLU A 1 376 ? -12.657 -13.412 30.035 1.00 48.47 376 GLU A O 1
ATOM 2985 N N . ALA A 1 377 ? -11.798 -13.229 32.116 1.00 46.25 377 ALA A N 1
ATOM 2986 C CA . ALA A 1 377 ? -11.368 -14.605 32.192 1.00 46.25 377 ALA A CA 1
ATOM 2987 C C . ALA A 1 377 ? -12.629 -15.438 31.981 1.00 46.25 377 ALA A C 1
ATOM 2989 O O . ALA A 1 377 ? -13.571 -15.325 32.761 1.00 46.25 377 ALA A O 1
ATOM 2990 N N . ALA A 1 378 ? -12.668 -16.193 30.883 1.00 45.59 378 ALA A N 1
ATOM 2991 C CA . ALA A 1 378 ? -13.659 -17.234 30.703 1.00 45.59 378 ALA A CA 1
ATOM 2992 C C . ALA A 1 378 ? -13.413 -18.223 31.847 1.00 45.59 378 ALA A C 1
ATOM 2994 O O . ALA A 1 378 ? -12.466 -19.002 31.786 1.00 45.59 378 ALA A O 1
ATOM 2995 N N . ASP A 1 379 ? -14.196 -18.039 32.905 1.00 44.16 379 ASP A N 1
ATOM 2996 C CA . ASP A 1 379 ? -14.111 -18.607 34.244 1.00 44.16 379 ASP A CA 1
ATOM 2997 C C . ASP A 1 379 ? -12.743 -18.441 34.946 1.00 44.16 379 ASP A C 1
ATOM 2999 O O . ASP A 1 379 ? -11.725 -18.996 34.512 1.00 44.16 379 ASP A O 1
ATOM 3003 N N . PRO A 1 380 ? -12.663 -17.689 36.065 1.00 42.69 380 PRO A N 1
ATOM 3004 C CA . PRO A 1 380 ? -11.472 -17.724 36.898 1.00 42.69 380 PRO A CA 1
ATOM 3005 C C . PRO A 1 380 ? -11.209 -19.175 37.306 1.00 42.69 380 PRO A C 1
ATOM 3007 O O . PRO A 1 380 ? -12.112 -19.911 37.699 1.00 42.69 380 PRO A O 1
ATOM 3010 N N . HIS A 1 381 ? -9.952 -19.607 37.197 1.00 44.44 381 HIS A N 1
ATOM 3011 C CA . HIS A 1 381 ? -9.547 -20.912 37.703 1.00 44.44 381 HIS A CA 1
ATOM 3012 C C . HIS A 1 381 ? -10.020 -21.015 39.167 1.00 44.44 381 HIS A C 1
ATOM 3014 O O . HIS A 1 381 ? -9.692 -20.113 39.941 1.00 44.44 381 HIS A O 1
ATOM 3020 N N . PRO A 1 382 ? -10.714 -22.088 39.593 1.00 48.34 382 PRO A N 1
ATOM 3021 C CA . PRO A 1 382 ? -11.419 -22.151 40.886 1.00 48.34 382 PRO A CA 1
ATOM 3022 C C . PRO A 1 382 ? -10.530 -21.958 42.130 1.00 48.34 382 PRO A C 1
ATOM 3024 O O . PRO A 1 382 ? -11.019 -21.801 43.235 1.00 48.34 382 PRO A O 1
ATOM 3027 N N . LYS A 1 383 ? -9.203 -21.916 41.960 1.00 43.69 383 LYS A N 1
ATOM 3028 C CA . LYS A 1 383 ? -8.239 -21.618 43.029 1.00 43.69 383 LYS A CA 1
ATOM 3029 C C . LYS A 1 383 ? -8.044 -20.124 43.302 1.00 43.69 383 LYS A C 1
ATOM 3031 O O . LYS A 1 383 ? -7.369 -19.782 44.265 1.00 43.69 383 LYS A O 1
ATOM 3036 N N . VAL A 1 384 ? -8.563 -19.239 42.451 1.00 46.94 384 VAL A N 1
ATOM 3037 C CA . VAL A 1 384 ? -8.484 -17.785 42.665 1.00 46.94 384 VAL A CA 1
ATOM 3038 C C . VAL A 1 384 ? -9.614 -17.309 43.586 1.00 46.94 384 VAL A C 1
ATOM 3040 O O . VAL A 1 384 ? -9.389 -16.379 44.350 1.00 46.94 384 VAL A O 1
ATOM 3043 N N . GLU A 1 385 ? -10.762 -17.999 43.607 1.00 45.53 385 GLU A N 1
ATOM 3044 C CA . GLU A 1 385 ? -11.852 -17.739 44.566 1.00 45.53 385 GLU A CA 1
ATOM 3045 C C . GLU A 1 385 ? -11.499 -18.136 46.008 1.00 45.53 385 GLU A C 1
ATOM 3047 O O . GLU A 1 385 ? -12.056 -17.577 46.940 1.00 45.53 385 GLU A O 1
ATOM 3052 N N . GLU A 1 386 ? -10.546 -19.048 46.229 1.00 45.56 386 GLU A N 1
ATOM 3053 C CA . GLU A 1 386 ? -10.105 -19.410 47.590 1.00 45.56 386 GLU A CA 1
ATOM 3054 C C . GLU A 1 386 ? -9.146 -18.378 48.220 1.00 45.56 386 GLU A C 1
ATOM 3056 O O . GLU A 1 386 ? -8.806 -18.487 49.398 1.00 45.56 386 GLU A O 1
ATOM 3061 N N . LEU A 1 387 ? -8.678 -17.391 47.445 1.00 42.62 387 LEU A N 1
ATOM 3062 C CA . LEU A 1 387 ? -7.718 -16.365 47.881 1.00 42.62 387 LEU A CA 1
ATOM 3063 C C . LEU A 1 387 ? -8.305 -14.943 47.923 1.00 42.62 387 LEU A C 1
ATOM 3065 O O . LEU A 1 387 ? -7.590 -14.012 48.304 1.00 42.62 387 LEU A O 1
ATOM 3069 N N . SER A 1 388 ? -9.575 -14.780 47.545 1.00 39.38 388 SER A N 1
ATOM 3070 C CA . SER A 1 388 ? -10.376 -13.556 47.693 1.00 39.38 388 SER A CA 1
ATOM 3071 C C . SER A 1 388 ? -11.444 -13.758 48.753 1.00 39.38 388 SER A C 1
ATOM 3073 O O . SER A 1 388 ? -11.618 -12.846 49.590 1.00 39.38 388 SER A O 1
#

Organism: NCBI:txid1333877